Protein AF-0000000075587382 (afdb_homodimer)

Solvent-accessible surface area (backbone atoms only — not comparable to full-atom values): 37541 Å² total; per-residue (Å²): 127,91,68,74,68,43,52,30,50,57,55,72,74,54,60,63,69,64,48,50,55,51,48,51,51,37,65,70,67,63,52,47,42,84,69,29,72,45,30,52,50,32,31,53,52,47,16,60,76,44,63,44,85,39,50,47,66,19,40,29,43,44,56,35,51,39,48,50,38,58,74,68,65,57,50,51,24,31,40,28,51,34,61,48,67,60,56,68,57,25,32,35,50,59,63,71,24,45,77,36,45,36,34,34,32,85,88,59,51,18,55,29,61,89,52,47,69,82,68,61,53,96,52,50,38,33,37,42,46,44,23,35,65,22,40,79,54,68,58,66,61,45,46,52,53,23,63,73,70,73,32,48,34,38,32,47,27,46,44,32,66,74,20,22,51,75,86,35,38,57,57,66,45,61,66,26,18,26,30,29,12,33,38,74,31,77,54,35,27,52,51,10,18,26,34,30,41,86,47,68,69,58,48,52,52,50,56,17,32,36,49,46,9,41,80,49,89,76,39,46,83,38,82,22,42,78,32,62,40,37,27,66,38,21,45,45,31,50,51,31,63,74,47,36,64,62,35,32,50,41,18,46,52,51,51,52,51,51,49,66,69,42,70,81,40,62,30,53,46,68,78,75,86,57,87,62,46,46,68,37,45,50,51,45,56,33,35,40,38,32,85,63,49,72,44,44,36,66,56,50,51,52,54,36,42,76,70,30,33,39,54,41,44,73,39,40,64,42,45,28,66,31,74,81,38,40,81,41,77,46,33,37,61,87,64,24,56,51,41,51,54,48,32,68,16,30,38,22,44,63,32,36,54,80,68,46,73,65,55,52,49,52,55,49,50,63,72,74,103,126,93,68,75,68,43,52,30,50,57,57,73,73,55,61,64,69,63,48,51,52,50,47,51,52,36,64,72,67,62,52,46,40,84,70,29,71,45,29,53,48,31,33,52,51,47,16,60,75,46,62,44,86,39,51,46,67,20,39,30,43,45,55,37,50,38,48,50,39,59,76,68,66,58,50,52,24,32,40,29,52,34,62,48,66,58,57,70,57,24,30,35,51,60,64,72,24,46,78,37,45,38,33,33,31,87,87,59,51,18,58,30,61,90,52,48,71,82,68,59,53,98,50,48,37,33,37,42,45,43,24,35,65,23,39,79,54,65,57,67,60,46,48,52,52,26,63,74,71,71,33,47,34,39,32,45,28,46,43,33,65,74,19,23,51,76,85,37,38,56,57,67,44,61,65,27,17,25,30,29,13,33,38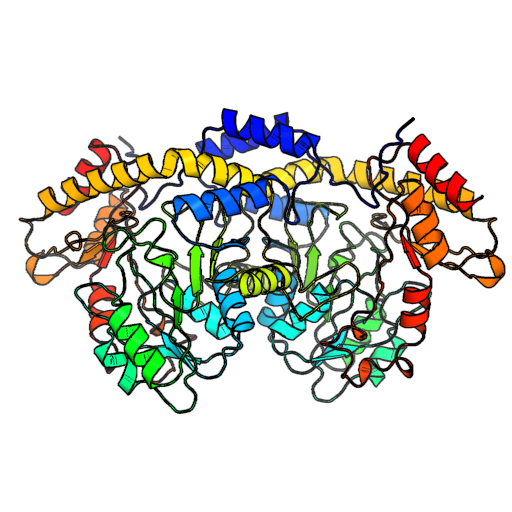,74,31,76,53,35,26,51,51,10,18,27,34,30,40,86,46,68,68,60,48,51,50,50,56,18,31,35,50,46,8,40,79,50,90,74,38,46,83,39,82,20,40,80,31,61,38,38,26,67,39,21,46,45,30,50,51,31,62,75,49,36,64,61,36,34,51,42,18,46,52,51,51,53,52,50,50,68,68,42,69,81,41,62,31,52,46,69,77,75,86,58,87,60,46,45,69,35,45,51,51,43,56,32,36,39,39,31,84,62,49,71,46,44,35,67,56,50,51,50,54,36,41,76,71,31,32,41,54,41,45,72,40,41,63,43,42,29,67,31,76,81,38,39,80,42,78,48,33,36,61,88,63,24,56,50,42,50,54,47,33,66,16,30,38,21,44,61,32,36,55,79,67,46,74,66,55,52,49,52,55,50,52,63,72,74,102

Sequence (738 aa):
MDKKNITVTSPLLPDLEEFTKSLQEIWQRKWITNNGVLHAQLELALAEYLKVPYVSLFTNGTLPLLTALQALRITGEVITTPYSFVATTHALWWNGIKPVFVDVDLSTGNIDPEKIEAAITPRTTAILPVHVYGKPCDTAAIQAIADKYGLKVIYDAAHAFGVEVNGKSILEAGDMSTLSFHATKVYNTIEGGAMIMHDAKTKQRIDYLKNFGFASETEVIGPGINSKMDEVRAAYGLLNLKQVDAAINARQRVAKVYRAALKDIEGLSYWEDMPGVRHNYSYFPIFVDAMKYGMTRDELYFKLKEQGILGRRYFYPLISEFSTYRGLESARPENLPNAHKMADTVICLPMHHALTDDDVERVLNVIKKMDKKNITVTSPLLPDLEEFTKSLQEIWQRKWITNNGVLHAQLELALAEYLKVPYVSLFTNGTLPLLTALQALRITGEVITTPYSFVATTHALWWNGIKPVFVDVDLSTGNIDPEKIEAAITPRTTAILPVHVYGKPCDTAAIQAIADKYGLKVIYDAAHAFGVEVNGKSILEAGDMSTLSFHATKVYNTIEGGAMIMHDAKTKQRIDYLKNFGFASETEVIGPGINSKMDEVRAAYGLLNLKQVDAAINARQRVAKVYRAALKDIEGLSYWEDMPGVRHNYSYFPIFVDAMKYGMTRDELYFKLKEQGILGRRYFYPLISEFSTYRGLESARPENLPNAHKMADTVICLPMHHALTDDDVERVLNVIKK

Foldseek 3Di:
DLDAFFALFFFDFFDVVLLVVLVVVCVVVVQWWDCDDLNVVLQVLLCVLLVADGKDKFQWQLVLLLLVCVLVVPAEEEEEALQADLSLVVSCVVVHYHYFHFAADLQQRKGDLVGRLVRDDPRYAAYEIENPQQNADPLVSNVVSCVVVVHFYEYADQNNRSKDFLNHRSQAGTQKYKYGQDRLHLHHLVGMMMMGHHDDVSNLQSSCQCVQQDPDPPDRPDGHHPTTDTSSSSSRRVSSSVCSVLWLVLLVVLLVVCCVLCVPQWQKDWHDDDPRMDGSNSWTKIFGRCVTNVHFQVVLQVLCVVVSFHKDLRVPPGSCVDPVRVPDPSSDCVSHVSSRRSSRTIIIGRGTSPQDPVNSVSSSVSSRD/DLDAFQALFFFDFFDVVLLVVLVVVCVVVVQWWDCDDLNVVLQVLLCVLLVADGKDKFQWQLVVLLLVCVLVVPAEEEEEALQADLSLVVSCVVVHYHYFHFAADLQQRKGDLVGRLVRDDPRYAAYEIENPQQNADPLVSNVVSCVVVVHFYEYADQNNRNKDFLNHRSQAGTQKYKYGQDRLHLHHLVGMMMMGHHDDVSNLQSSCQCVQQDPDPPDRNDGHHPTTDTSSSSSRRVRSSVCSVLWLVLLVVLLVVVCVLCVPQWQKDWHDDDPRMDGSNSWTKIFGRCVTNVHWQVVLQVLCVVVSFHKDLRVPPGSCVDPVRVPDPSSDCVSHVSSRRSSRTIIIGRGTSPQDPVNSVSSSVSSRD

Structure (mmCIF, N/CA/C/O backbone):
data_AF-0000000075587382-model_v1
#
loop_
_entity.id
_entity.type
_entity.pdbx_description
1 polymer 'DegT/DnrJ/EryC1/StrS aminotransferase'
#
loop_
_atom_site.group_PDB
_atom_site.id
_atom_site.type_symbol
_atom_site.label_atom_id
_atom_site.label_alt_id
_atom_site.label_comp_id
_atom_site.label_asym_id
_atom_site.label_entity_id
_atom_site.label_seq_id
_atom_site.pdbx_PDB_ins_code
_atom_site.Cartn_x
_atom_site.Cartn_y
_atom_site.Cartn_z
_atom_site.occupancy
_atom_site.B_iso_or_equiv
_atom_site.auth_seq_id
_atom_site.auth_comp_id
_atom_site.auth_asym_id
_atom_site.auth_atom_id
_atom_site.pdbx_PDB_model_num
ATOM 1 N N . MET A 1 1 ? 30.562 -30.188 1.499 1 40.06 1 MET A N 1
ATOM 2 C CA . MET A 1 1 ? 30.641 -28.812 1.034 1 40.06 1 MET A CA 1
ATOM 3 C C . MET A 1 1 ? 29.297 -28.109 1.162 1 40.06 1 MET A C 1
ATOM 5 O O . MET A 1 1 ? 28.281 -28.625 0.681 1 40.06 1 MET A O 1
ATOM 9 N N . ASP A 1 2 ? 29.062 -27.328 2.139 1 49.53 2 ASP A N 1
ATOM 10 C CA . ASP A 1 2 ? 27.828 -26.703 2.598 1 49.53 2 ASP A CA 1
ATOM 11 C C . ASP A 1 2 ? 27.094 -26.031 1.443 1 49.53 2 ASP A C 1
ATOM 13 O O . ASP A 1 2 ? 27.562 -25.031 0.906 1 49.53 2 ASP A O 1
ATOM 17 N N . LYS A 1 3 ? 26.391 -26.797 0.59 1 69.38 3 LYS A N 1
ATOM 18 C CA . LYS A 1 3 ? 25.828 -26.406 -0.695 1 69.38 3 LYS A CA 1
ATOM 19 C C . LYS A 1 3 ? 24.797 -25.297 -0.522 1 69.38 3 LYS A C 1
ATOM 21 O O . LYS A 1 3 ? 24 -25.328 0.425 1 69.38 3 LYS A O 1
ATOM 26 N N . LYS A 1 4 ? 25 -24.219 -1.221 1 85.5 4 LYS A N 1
ATOM 27 C CA . LYS A 1 4 ? 24.156 -23.031 -1.276 1 85.5 4 LYS A CA 1
ATOM 28 C C . LYS A 1 4 ? 22.688 -23.406 -1.524 1 85.5 4 LYS A C 1
ATOM 30 O O . LYS A 1 4 ? 22.406 -24.312 -2.307 1 85.5 4 LYS A O 1
ATOM 35 N N . ASN A 1 5 ? 21.812 -22.844 -0.731 1 95.06 5 ASN A N 1
ATOM 36 C CA . ASN A 1 5 ? 20.391 -23.078 -0.919 1 95.06 5 ASN A CA 1
ATOM 37 C C . ASN A 1 5 ? 19.922 -22.625 -2.305 1 95.06 5 ASN A C 1
ATOM 39 O O . ASN A 1 5 ? 20.359 -21.594 -2.803 1 95.06 5 ASN A O 1
ATOM 43 N N . ILE A 1 6 ? 19.234 -23.5 -2.998 1 97.94 6 ILE A N 1
ATOM 44 C CA . ILE A 1 6 ? 18.562 -23.141 -4.242 1 97.94 6 ILE A CA 1
ATOM 45 C C . ILE A 1 6 ? 17.109 -22.75 -3.949 1 97.94 6 ILE A C 1
ATOM 47 O O . ILE A 1 6 ? 16.297 -23.578 -3.535 1 97.94 6 ILE A O 1
ATOM 51 N N . THR A 1 7 ? 16.828 -21.438 -4.121 1 97 7 THR A N 1
ATOM 52 C CA . THR A 1 7 ? 15.492 -20.938 -3.836 1 97 7 THR A CA 1
ATOM 53 C C . THR A 1 7 ? 14.57 -21.141 -5.035 1 97 7 THR A C 1
ATOM 55 O O . THR A 1 7 ? 15.039 -21.266 -6.168 1 97 7 THR A O 1
ATOM 58 N N . VAL A 1 8 ? 13.32 -21.188 -4.781 1 97.25 8 VAL A N 1
ATOM 59 C CA . VAL A 1 8 ? 12.336 -21.422 -5.836 1 97.25 8 VAL A CA 1
ATOM 60 C C . VAL A 1 8 ? 12.383 -20.266 -6.848 1 97.25 8 VAL A C 1
ATOM 62 O O . VAL A 1 8 ? 12.164 -20.484 -8.039 1 97.25 8 VAL A O 1
ATOM 65 N N . THR A 1 9 ? 12.609 -19.016 -6.328 1 96.75 9 THR A N 1
ATOM 66 C CA . THR A 1 9 ? 12.773 -17.828 -7.148 1 96.75 9 THR A CA 1
ATOM 67 C C . THR A 1 9 ? 13.953 -17 -6.656 1 96.75 9 THR A C 1
ATOM 69 O O . THR A 1 9 ? 14.516 -17.266 -5.594 1 96.75 9 THR A O 1
ATOM 72 N N . SER A 1 10 ? 14.398 -16.125 -7.441 1 96.88 10 SER A N 1
ATOM 73 C CA . SER A 1 10 ? 15.383 -15.102 -7.113 1 96.88 10 SER A CA 1
ATOM 74 C C . SER A 1 10 ? 15.023 -13.766 -7.762 1 96.88 10 SER A C 1
ATOM 76 O O . SER A 1 10 ? 14.656 -13.719 -8.938 1 96.88 10 SER A O 1
ATOM 78 N N . PRO A 1 11 ? 15.078 -12.719 -6.973 1 97.69 11 PRO A N 1
ATOM 79 C CA . PRO A 1 11 ? 14.68 -11.438 -7.555 1 97.69 11 PRO A CA 1
ATOM 80 C C . PRO A 1 11 ? 15.641 -10.969 -8.648 1 97.69 11 PRO A C 1
ATOM 82 O O . PRO A 1 11 ? 16.859 -11.133 -8.523 1 97.69 11 PRO A O 1
ATOM 85 N N . LEU A 1 12 ? 15.047 -10.484 -9.68 1 98.06 12 LEU A N 1
ATOM 86 C CA . LEU A 1 12 ? 15.805 -9.805 -10.727 1 98.06 12 LEU A CA 1
ATOM 87 C C . LEU A 1 12 ? 16.25 -8.43 -10.258 1 98.06 12 LEU A C 1
ATOM 89 O O . LEU A 1 12 ? 15.43 -7.527 -10.078 1 98.06 12 LEU A O 1
ATOM 93 N N . LEU A 1 13 ? 17.562 -8.219 -10.055 1 98.38 13 LEU A N 1
ATOM 94 C CA . LEU A 1 13 ? 18.109 -6.949 -9.57 1 98.38 13 LEU A CA 1
ATOM 95 C C . LEU A 1 13 ? 18.781 -6.18 -10.695 1 98.38 13 LEU A C 1
ATOM 97 O O . LEU A 1 13 ? 19.578 -6.742 -11.445 1 98.38 13 LEU A O 1
ATOM 101 N N . PRO A 1 14 ? 18.422 -4.914 -10.82 1 98.25 14 PRO A N 1
ATOM 102 C CA . PRO A 1 14 ? 19.172 -4.133 -11.797 1 98.25 14 PRO A CA 1
ATOM 103 C C . PRO A 1 14 ? 20.625 -3.889 -11.359 1 98.25 14 PRO A C 1
ATOM 105 O O . PRO A 1 14 ? 20.969 -4.102 -10.195 1 98.25 14 PRO A O 1
ATOM 108 N N . ASP A 1 15 ? 21.375 -3.484 -12.398 1 98.06 15 ASP A N 1
ATOM 109 C CA . ASP A 1 15 ? 22.75 -3.078 -12.086 1 98.06 15 ASP A CA 1
ATOM 110 C C . ASP A 1 15 ? 22.766 -1.948 -11.055 1 98.06 15 ASP A C 1
ATOM 112 O O . ASP A 1 15 ? 22.109 -0.917 -11.25 1 98.06 15 ASP A O 1
ATOM 116 N N . LEU A 1 16 ? 23.5 -2.168 -10 1 98.19 16 LEU A N 1
ATOM 117 C CA . LEU A 1 16 ? 23.453 -1.236 -8.875 1 98.19 16 LEU A CA 1
ATOM 118 C C . LEU A 1 16 ? 24.031 0.118 -9.273 1 98.19 16 LEU A C 1
ATOM 120 O O . LEU A 1 16 ? 23.547 1.159 -8.82 1 98.19 16 LEU A O 1
ATOM 124 N N . GLU A 1 17 ? 25.047 0.151 -10.102 1 98.19 17 GLU A N 1
ATOM 125 C CA . GLU A 1 17 ? 25.625 1.414 -10.547 1 98.19 17 GLU A CA 1
ATOM 126 C C . GLU A 1 17 ? 24.641 2.227 -11.367 1 98.19 17 GLU A C 1
ATOM 128 O O . GLU A 1 17 ? 24.5 3.438 -11.172 1 98.19 17 GLU A O 1
ATOM 133 N N . GLU A 1 18 ? 23.969 1.556 -12.289 1 98.5 18 GLU A N 1
ATOM 134 C CA . GLU A 1 18 ? 22.953 2.229 -13.086 1 98.5 18 GLU A CA 1
ATOM 135 C C . GLU A 1 18 ? 21.812 2.74 -12.203 1 98.5 18 GLU A C 1
ATOM 137 O O . GLU A 1 18 ? 21.297 3.844 -12.414 1 98.5 18 GLU A O 1
ATOM 142 N N . PHE A 1 19 ? 21.516 1.925 -11.258 1 98.75 19 PHE A N 1
ATOM 143 C CA . PHE A 1 19 ? 20.469 2.324 -10.328 1 98.75 19 PHE A CA 1
ATOM 144 C C . PHE A 1 19 ? 20.891 3.547 -9.523 1 98.75 19 PHE A C 1
ATOM 146 O O . PHE A 1 19 ? 20.109 4.477 -9.328 1 98.75 19 PHE A O 1
ATOM 153 N N . THR A 1 20 ? 22.078 3.586 -9.078 1 98.44 20 THR A N 1
ATOM 154 C CA . THR A 1 20 ? 22.594 4.703 -8.305 1 98.44 20 THR A CA 1
ATOM 155 C C . THR A 1 20 ? 22.578 5.988 -9.125 1 98.44 20 THR A C 1
ATOM 157 O O . THR A 1 20 ? 22.328 7.07 -8.594 1 98.44 20 THR A O 1
ATOM 160 N N . LYS A 1 21 ? 22.828 5.883 -10.391 1 98.31 21 LYS A N 1
ATOM 161 C CA . LYS A 1 21 ? 22.75 7.051 -11.266 1 98.31 21 LYS A CA 1
ATOM 162 C C . LYS A 1 21 ? 21.328 7.602 -11.297 1 98.31 21 LYS A C 1
ATOM 164 O O . LYS A 1 21 ? 21.125 8.82 -11.281 1 98.31 21 LYS A O 1
ATOM 169 N N . SER A 1 22 ? 20.344 6.707 -11.398 1 98.31 22 SER A N 1
ATOM 170 C CA . SER A 1 22 ? 18.938 7.125 -11.352 1 98.31 22 SER A CA 1
ATOM 171 C C . SER A 1 22 ? 18.609 7.801 -10.023 1 98.31 22 SER A C 1
ATOM 173 O O . SER A 1 22 ? 17.844 8.766 -9.992 1 98.31 22 SER A O 1
ATOM 175 N N . LEU A 1 23 ? 19.172 7.254 -8.93 1 98.62 23 LEU A N 1
ATOM 176 C CA . LEU A 1 23 ? 18.953 7.832 -7.609 1 98.62 23 LEU A CA 1
ATOM 177 C C . LEU A 1 23 ? 19.516 9.242 -7.527 1 98.62 23 LEU A C 1
ATOM 179 O O . LEU A 1 23 ? 18.906 10.125 -6.902 1 98.62 23 LEU A O 1
ATOM 183 N N . GLN A 1 24 ? 20.641 9.469 -8.141 1 98.44 24 GLN A N 1
ATOM 184 C CA . GLN A 1 24 ? 21.234 10.805 -8.156 1 98.44 24 GLN A CA 1
ATOM 185 C C . GLN A 1 24 ? 20.281 11.82 -8.766 1 98.44 24 GLN A C 1
ATOM 187 O O . GLN A 1 24 ? 20.125 12.93 -8.25 1 98.44 24 GLN A O 1
ATOM 192 N N . GLU A 1 25 ? 19.625 11.414 -9.805 1 97.88 25 GLU A N 1
ATOM 193 C CA . GLU A 1 25 ? 18.656 12.289 -10.461 1 97.88 25 GLU A CA 1
ATOM 194 C C . GLU A 1 25 ? 17.453 12.562 -9.555 1 97.88 25 GLU A C 1
ATOM 196 O O . GLU A 1 25 ? 16.969 13.688 -9.492 1 97.88 25 GLU A O 1
ATOM 201 N N . ILE A 1 26 ? 17.016 11.547 -8.945 1 98.31 26 ILE A N 1
ATOM 202 C CA . ILE A 1 26 ? 15.883 11.672 -8.031 1 98.31 26 ILE A CA 1
ATOM 203 C C . ILE A 1 26 ? 16.25 12.617 -6.891 1 98.31 26 ILE A C 1
ATOM 205 O O . ILE A 1 26 ? 15.445 13.484 -6.516 1 98.31 26 ILE A O 1
ATOM 209 N N . TRP A 1 27 ? 17.469 12.461 -6.312 1 97.69 27 TRP A N 1
ATOM 210 C CA . TRP A 1 27 ? 17.938 13.297 -5.211 1 97.69 27 TRP A CA 1
ATOM 211 C C . TRP A 1 27 ? 18.047 14.75 -5.641 1 97.69 27 TRP A C 1
ATOM 213 O O . TRP A 1 27 ? 17.766 15.664 -4.859 1 97.69 27 TRP A O 1
ATOM 223 N N . GLN A 1 28 ? 18.422 14.93 -6.84 1 96.12 28 GLN A N 1
ATOM 224 C CA . GLN A 1 28 ? 18.562 16.281 -7.363 1 96.12 28 GLN A CA 1
ATOM 225 C C . GLN A 1 28 ? 17.188 16.938 -7.57 1 96.12 28 GLN A C 1
ATOM 227 O O . GLN A 1 28 ? 17 18.109 -7.246 1 96.12 28 GLN A O 1
ATOM 232 N N . ARG A 1 29 ? 16.25 16.188 -8.055 1 94 29 ARG A N 1
ATOM 233 C CA . ARG A 1 29 ? 14.906 16.688 -8.352 1 94 29 ARG A CA 1
ATOM 234 C C . ARG A 1 29 ? 14.094 16.859 -7.074 1 94 29 ARG A C 1
ATOM 236 O O . ARG A 1 29 ? 13.164 17.672 -7.027 1 94 29 ARG A O 1
ATOM 243 N N . LYS A 1 30 ? 14.336 16.031 -6.051 1 94.44 30 LYS A N 1
ATOM 244 C CA . LYS A 1 30 ? 13.656 16 -4.758 1 94.44 30 LYS A CA 1
ATOM 245 C C . LYS A 1 30 ? 12.18 15.641 -4.918 1 94.44 30 LYS A C 1
ATOM 247 O O . LYS A 1 30 ? 11.352 16 -4.082 1 94.44 30 LYS A O 1
ATOM 252 N N . TRP A 1 31 ? 11.805 15.227 -6.148 1 95.38 31 TRP A N 1
ATOM 253 C CA . TRP A 1 31 ? 10.5 14.617 -6.391 1 95.38 31 TRP A CA 1
ATOM 254 C C . TRP A 1 31 ? 10.57 13.102 -6.262 1 95.38 31 TRP A C 1
ATOM 256 O O . TRP A 1 31 ? 10.922 12.406 -7.219 1 95.38 31 TRP A O 1
ATOM 266 N N . ILE A 1 32 ? 10.133 12.578 -5.086 1 97.69 32 ILE A N 1
ATOM 267 C CA . ILE A 1 32 ? 10.484 11.195 -4.801 1 97.69 32 ILE A CA 1
ATOM 268 C C . ILE A 1 32 ? 9.219 10.336 -4.766 1 97.69 32 ILE A C 1
ATOM 270 O O . ILE A 1 32 ? 9.297 9.117 -4.625 1 97.69 32 ILE A O 1
ATOM 274 N N . THR A 1 33 ? 8.031 10.93 -4.832 1 97.25 33 THR A N 1
ATOM 275 C CA . THR A 1 33 ? 6.758 10.219 -4.926 1 97.25 33 THR A CA 1
ATOM 276 C C . THR A 1 33 ? 5.68 11.117 -5.527 1 97.25 33 THR A C 1
ATOM 278 O O . THR A 1 33 ? 5.988 12.18 -6.086 1 97.25 33 THR A O 1
ATOM 281 N N . ASN A 1 34 ? 4.418 10.641 -5.613 1 95.19 34 ASN A N 1
ATOM 282 C CA . ASN A 1 34 ? 3.273 11.383 -6.125 1 95.19 34 ASN A CA 1
ATOM 283 C C . ASN A 1 34 ? 3.322 11.516 -7.645 1 95.19 34 ASN A C 1
ATOM 285 O O . ASN A 1 34 ? 3.236 12.625 -8.18 1 95.19 34 ASN A O 1
ATOM 289 N N . ASN A 1 35 ? 3.508 10.422 -8.273 1 95.69 35 ASN A N 1
ATOM 290 C CA . ASN A 1 35 ? 3.395 10.312 -9.719 1 95.69 35 ASN A CA 1
ATOM 291 C C . ASN A 1 35 ? 4.418 11.203 -10.43 1 95.69 35 ASN A C 1
ATOM 293 O O . ASN A 1 35 ? 4.059 12 -11.289 1 95.69 35 ASN A O 1
ATOM 297 N N . GLY A 1 36 ? 5.66 11.031 -10.062 1 96.44 36 GLY A N 1
ATOM 298 C CA . GLY A 1 36 ? 6.742 11.828 -10.625 1 96.44 36 GLY A CA 1
ATOM 299 C C . GLY A 1 36 ? 7.121 11.414 -12.031 1 96.44 36 GLY A C 1
ATOM 300 O O . GLY A 1 36 ? 6.379 10.672 -12.688 1 96.44 36 GLY A O 1
ATOM 301 N N . VAL A 1 37 ? 8.25 11.914 -12.484 1 97.5 37 VAL A N 1
ATOM 302 C CA . VAL A 1 37 ? 8.688 11.781 -13.875 1 97.5 37 VAL A CA 1
ATOM 303 C C . VAL A 1 37 ? 8.992 10.312 -14.18 1 97.5 37 VAL A C 1
ATOM 305 O O . VAL A 1 37 ? 8.617 9.797 -15.227 1 97.5 37 VAL A O 1
ATOM 308 N N . LEU A 1 38 ? 9.695 9.641 -13.273 1 98.56 38 LEU A N 1
ATOM 309 C CA . LEU A 1 38 ? 10.086 8.25 -13.508 1 98.56 38 LEU A CA 1
ATOM 310 C C . LEU A 1 38 ? 8.875 7.328 -13.445 1 98.56 38 LEU A C 1
ATOM 312 O O . LEU A 1 38 ? 8.797 6.355 -14.203 1 98.56 38 LEU A O 1
ATOM 316 N N . HIS A 1 39 ? 7.973 7.652 -12.523 1 98.62 39 HIS A N 1
ATOM 317 C CA . HIS A 1 39 ? 6.699 6.941 -12.469 1 98.62 39 HIS A CA 1
ATOM 318 C C . HIS A 1 39 ? 5.98 7 -13.812 1 98.62 39 HIS A C 1
ATOM 320 O O . HIS A 1 39 ? 5.562 5.965 -14.344 1 98.62 39 HIS A O 1
ATOM 326 N N . ALA A 1 40 ? 5.832 8.172 -14.359 1 98.44 40 ALA A N 1
ATOM 327 C CA . ALA A 1 40 ? 5.16 8.367 -15.641 1 98.44 40 ALA A CA 1
ATOM 328 C C . ALA A 1 40 ? 5.898 7.645 -16.766 1 98.44 40 ALA A C 1
ATOM 330 O O . ALA A 1 40 ? 5.273 7.023 -17.625 1 98.44 40 ALA A O 1
ATOM 331 N N . GLN A 1 41 ? 7.191 7.734 -16.75 1 98.81 41 GLN A N 1
ATOM 332 C CA . GLN A 1 41 ? 8.008 7.051 -17.75 1 98.81 41 GLN A CA 1
ATOM 333 C C . GLN A 1 41 ? 7.812 5.539 -17.672 1 98.81 41 GLN A C 1
ATOM 335 O O . GLN A 1 41 ? 7.738 4.867 -18.703 1 98.81 41 GLN A O 1
ATOM 340 N N . LEU A 1 42 ? 7.754 5.031 -16.453 1 98.88 42 LEU A N 1
ATOM 341 C CA . LEU A 1 42 ? 7.586 3.592 -16.297 1 98.88 42 LEU A CA 1
ATOM 342 C C . LEU A 1 42 ? 6.223 3.143 -16.828 1 98.88 42 LEU A C 1
ATOM 344 O O . LEU A 1 42 ? 6.109 2.084 -17.438 1 98.88 42 LEU A O 1
ATOM 348 N N . GLU A 1 43 ? 5.145 3.896 -16.531 1 98.88 43 GLU A N 1
ATOM 349 C CA . GLU A 1 43 ? 3.828 3.553 -17.062 1 98.88 43 GLU A CA 1
ATOM 350 C C . GLU A 1 43 ? 3.863 3.455 -18.594 1 98.88 43 GLU A C 1
ATOM 352 O O . GLU A 1 43 ? 3.334 2.504 -19.172 1 98.88 43 GLU A O 1
ATOM 357 N N . LEU A 1 44 ? 4.484 4.406 -19.203 1 98.75 44 LEU A N 1
ATOM 358 C CA . LEU A 1 44 ? 4.566 4.43 -20.672 1 98.75 44 LEU A CA 1
ATOM 359 C C . LEU A 1 44 ? 5.387 3.252 -21.188 1 98.75 44 LEU A C 1
ATOM 361 O O . LEU A 1 44 ? 4.992 2.588 -22.141 1 98.75 44 LEU A O 1
ATOM 365 N N . ALA A 1 45 ? 6.523 3.023 -20.562 1 98.94 45 ALA A N 1
ATOM 366 C CA . ALA A 1 45 ? 7.41 1.939 -20.984 1 98.94 45 ALA A CA 1
ATOM 367 C C . ALA A 1 45 ? 6.73 0.583 -20.828 1 98.94 45 ALA A C 1
ATOM 369 O O . ALA A 1 45 ? 6.863 -0.29 -21.688 1 98.94 45 ALA A O 1
ATOM 370 N N . LEU A 1 46 ? 6.02 0.409 -19.75 1 98.94 46 LEU A N 1
ATOM 371 C CA . LEU A 1 46 ? 5.312 -0.844 -19.516 1 98.94 46 LEU A CA 1
ATOM 372 C C . LEU A 1 46 ? 4.188 -1.032 -20.516 1 98.94 46 LEU A C 1
ATOM 374 O O . LEU A 1 46 ? 3.963 -2.145 -21.016 1 98.94 46 LEU A O 1
ATOM 378 N N . ALA A 1 47 ? 3.438 0.038 -20.734 1 98.88 47 ALA A N 1
ATOM 379 C CA . ALA A 1 47 ? 2.369 -0.057 -21.719 1 98.88 47 ALA A CA 1
ATOM 380 C C . ALA A 1 47 ? 2.912 -0.518 -23.078 1 98.88 47 ALA A C 1
ATOM 382 O O . ALA A 1 47 ? 2.324 -1.384 -23.734 1 98.88 47 ALA A O 1
ATOM 383 N N . GLU A 1 48 ? 3.992 0.068 -23.5 1 98.81 48 GLU A N 1
ATOM 384 C CA . GLU A 1 48 ? 4.629 -0.299 -24.75 1 98.81 48 GLU A CA 1
ATOM 385 C C . GLU A 1 48 ? 5.113 -1.745 -24.734 1 98.81 48 GLU A C 1
ATOM 387 O O . GLU A 1 48 ? 4.805 -2.525 -25.625 1 98.81 48 GLU A O 1
ATOM 392 N N . TYR A 1 49 ? 5.852 -2.127 -23.734 1 98.81 49 TYR A N 1
ATOM 393 C CA . TYR A 1 49 ? 6.441 -3.457 -23.625 1 98.81 49 TYR A CA 1
ATOM 394 C C . TYR A 1 49 ? 5.363 -4.531 -23.594 1 98.81 49 TYR A C 1
ATOM 396 O O . TYR A 1 49 ? 5.516 -5.586 -24.219 1 98.81 49 TYR A O 1
ATOM 404 N N . LEU A 1 50 ? 4.281 -4.258 -22.844 1 98.88 50 LEU A N 1
ATOM 405 C CA . LEU A 1 50 ? 3.229 -5.242 -22.625 1 98.88 50 LEU A CA 1
ATOM 406 C C . LEU A 1 50 ? 2.201 -5.199 -23.75 1 98.88 50 LEU A C 1
ATOM 408 O O . LEU A 1 50 ? 1.284 -6.023 -23.797 1 98.88 50 LEU A O 1
ATOM 412 N N . LYS A 1 51 ? 2.326 -4.258 -24.625 1 98.56 51 LYS A N 1
ATOM 413 C CA . LYS A 1 51 ? 1.424 -4.074 -25.75 1 98.56 51 LYS A CA 1
ATOM 414 C C . LYS A 1 51 ? -0.015 -3.881 -25.281 1 98.56 51 LYS A C 1
ATOM 416 O O . LYS A 1 51 ? -0.927 -4.555 -25.766 1 98.56 51 LYS A O 1
ATOM 421 N N . VAL A 1 52 ? -0.192 -3.014 -24.328 1 98.75 52 VAL A N 1
ATOM 422 C CA . VAL A 1 52 ? -1.505 -2.66 -23.812 1 98.75 52 VAL A CA 1
ATOM 423 C C . VAL A 1 52 ? -1.698 -1.146 -23.875 1 98.75 52 VAL A C 1
ATOM 425 O O . VAL A 1 52 ? -0.725 -0.39 -23.906 1 98.75 52 VAL A O 1
ATOM 428 N N . PRO A 1 53 ? -2.895 -0.708 -23.922 1 98.25 53 PRO A N 1
ATOM 429 C CA . PRO A 1 53 ? -3.121 0.72 -24.156 1 98.25 53 PRO A CA 1
ATOM 430 C C . PRO A 1 53 ? -2.803 1.579 -22.938 1 98.25 53 PRO A C 1
ATOM 432 O O . PRO A 1 53 ? -2.199 2.646 -23.062 1 98.25 53 PRO A O 1
ATOM 435 N N . TYR A 1 54 ? -3.242 1.148 -21.719 1 98.62 54 TYR A N 1
ATOM 436 C CA . TYR A 1 54 ? -3.078 1.98 -20.531 1 98.62 54 TYR A CA 1
ATOM 437 C C . TYR A 1 54 ? -2.625 1.146 -19.328 1 98.62 54 TYR A C 1
ATOM 439 O O . TYR A 1 54 ? -3.084 0.018 -19.141 1 98.62 54 TYR A O 1
ATOM 447 N N . VAL A 1 55 ? -1.715 1.7 -18.609 1 98.88 55 VAL A N 1
ATOM 448 C CA . VAL A 1 55 ? -1.186 1.084 -17.391 1 98.88 55 VAL A CA 1
ATOM 449 C C . VAL A 1 55 ? -1.24 2.082 -16.234 1 98.88 55 VAL A C 1
ATOM 451 O O . VAL A 1 55 ? -0.887 3.252 -16.406 1 98.88 55 VAL A O 1
ATOM 454 N N . SER A 1 56 ? -1.752 1.734 -15.109 1 98.88 56 SER A N 1
ATOM 455 C CA . SER A 1 56 ? -1.599 2.455 -13.844 1 98.88 56 SER A CA 1
ATOM 456 C C . SER A 1 56 ? -0.731 1.674 -12.867 1 98.88 56 SER A C 1
ATOM 458 O O . SER A 1 56 ? -0.928 0.472 -12.672 1 98.88 56 SER A O 1
ATOM 460 N N . LEU A 1 57 ? 0.222 2.354 -12.266 1 98.94 57 LEU A N 1
ATOM 461 C CA . LEU A 1 57 ? 1.153 1.713 -11.344 1 98.94 57 LEU A CA 1
ATOM 462 C C . LEU A 1 57 ? 0.628 1.771 -9.914 1 98.94 57 LEU A C 1
ATOM 464 O O . LEU A 1 57 ? -0.012 2.748 -9.523 1 98.94 57 LEU A O 1
ATOM 468 N N . PHE A 1 58 ? 0.93 0.769 -9.156 1 98.81 58 PHE A N 1
ATOM 469 C CA . PHE A 1 58 ? 0.511 0.633 -7.77 1 98.81 58 PHE A CA 1
ATOM 470 C C . PHE A 1 58 ? 1.683 0.216 -6.891 1 98.81 58 PHE A C 1
ATOM 472 O O . PHE A 1 58 ? 2.701 -0.266 -7.391 1 98.81 58 PHE A O 1
ATOM 479 N N . THR A 1 59 ? 1.521 0.34 -5.594 1 98.69 59 THR A N 1
ATOM 480 C CA . THR A 1 59 ? 2.596 0.118 -4.633 1 98.69 59 THR A CA 1
ATOM 481 C C . THR A 1 59 ? 2.793 -1.374 -4.375 1 98.69 59 THR A C 1
ATOM 483 O O . THR A 1 59 ? 3.826 -1.786 -3.846 1 98.69 59 THR A O 1
ATOM 486 N N . ASN A 1 60 ? 1.867 -2.203 -4.625 1 98.75 60 ASN A N 1
ATOM 487 C CA . ASN A 1 60 ? 1.957 -3.658 -4.578 1 98.75 60 ASN A CA 1
ATOM 488 C C . ASN A 1 60 ? 0.915 -4.316 -5.477 1 98.75 60 ASN A C 1
ATOM 490 O O . ASN A 1 60 ? 0.199 -3.629 -6.207 1 98.75 60 ASN A O 1
ATOM 494 N N . GLY A 1 61 ? 0.865 -5.656 -5.457 1 98.62 61 GLY A N 1
ATOM 495 C CA . GLY A 1 61 ? 0.002 -6.371 -6.387 1 98.62 61 GLY A CA 1
ATOM 496 C C . GLY A 1 61 ? -1.406 -6.566 -5.859 1 98.62 61 GLY A C 1
ATOM 497 O O . GLY A 1 61 ? -2.312 -6.93 -6.613 1 98.62 61 GLY A O 1
ATOM 498 N N . THR A 1 62 ? -1.69 -6.344 -4.59 1 98.75 62 THR A N 1
ATOM 499 C CA . THR A 1 62 ? -2.992 -6.559 -3.967 1 98.75 62 THR A CA 1
ATOM 500 C C . THR A 1 62 ? -3.9 -5.352 -4.184 1 98.75 62 THR A C 1
ATOM 502 O O . THR A 1 62 ? -5.094 -5.508 -4.445 1 98.75 62 THR A O 1
ATOM 505 N N . LEU A 1 63 ? -3.34 -4.184 -4.184 1 98.69 63 LEU A N 1
ATOM 506 C CA . LEU A 1 63 ? -4.125 -2.955 -4.18 1 98.69 63 LEU A CA 1
ATOM 507 C C . LEU A 1 63 ? -4.766 -2.715 -5.543 1 98.69 63 LEU A C 1
ATOM 509 O O . LEU A 1 63 ? -5.871 -2.172 -5.625 1 98.69 63 LEU A O 1
ATOM 513 N N . PRO A 1 64 ? -4.098 -3.115 -6.633 1 98.75 64 PRO A N 1
ATOM 514 C CA . PRO A 1 64 ? -4.836 -2.996 -7.891 1 98.75 64 PRO A CA 1
ATOM 515 C C . PRO A 1 64 ? -6.09 -3.871 -7.922 1 98.75 64 PRO A C 1
ATOM 517 O O . PRO A 1 64 ? -7.094 -3.498 -8.539 1 98.75 64 PRO A O 1
ATOM 520 N N . LEU A 1 65 ? -6.082 -5.055 -7.32 1 98.75 65 LEU A N 1
ATOM 521 C CA . LEU A 1 65 ? -7.285 -5.871 -7.227 1 98.75 65 LEU A CA 1
ATOM 522 C C . LEU A 1 65 ? -8.383 -5.145 -6.453 1 98.75 65 LEU A C 1
ATOM 524 O O . LEU A 1 65 ? -9.516 -5.047 -6.922 1 98.75 65 LEU A O 1
ATOM 528 N N . LEU A 1 66 ? -8 -4.594 -5.301 1 98.06 66 LEU A N 1
ATOM 529 C CA . LEU A 1 66 ? -8.953 -3.869 -4.461 1 98.06 66 LEU A CA 1
ATOM 530 C C . LEU A 1 66 ? -9.547 -2.684 -5.215 1 98.06 66 LEU A C 1
ATOM 532 O O . LEU A 1 66 ? -10.758 -2.473 -5.191 1 98.06 66 LEU A O 1
ATOM 536 N N . THR A 1 67 ? -8.695 -1.961 -5.859 1 98.12 67 THR A N 1
ATOM 537 C CA . THR A 1 67 ? -9.102 -0.732 -6.531 1 98.12 67 THR A CA 1
ATOM 538 C C . THR A 1 67 ? -9.977 -1.042 -7.742 1 98.12 67 THR A C 1
ATOM 540 O O . THR A 1 67 ? -10.93 -0.313 -8.023 1 98.12 67 THR A O 1
ATOM 543 N N . ALA A 1 68 ? -9.625 -2.113 -8.469 1 98.56 68 ALA A N 1
ATOM 544 C CA . ALA A 1 68 ? -10.422 -2.51 -9.625 1 98.56 68 ALA A CA 1
ATOM 545 C C . ALA A 1 68 ? -11.859 -2.812 -9.211 1 98.56 68 ALA A C 1
ATOM 547 O O . ALA A 1 68 ? -12.805 -2.43 -9.906 1 98.56 68 ALA A O 1
ATOM 548 N N . LEU A 1 69 ? -12.023 -3.496 -8.094 1 98.19 69 LEU A N 1
ATOM 549 C CA . LEU A 1 69 ? -13.352 -3.85 -7.602 1 98.19 69 LEU A CA 1
ATOM 550 C C . LEU A 1 69 ? -14.164 -2.6 -7.277 1 98.19 69 LEU A C 1
ATOM 552 O O . LEU A 1 69 ? -15.359 -2.531 -7.582 1 98.19 69 LEU A O 1
ATOM 556 N N . GLN A 1 70 ? -13.508 -1.604 -6.703 1 95.44 70 GLN A N 1
ATOM 557 C CA . GLN A 1 70 ? -14.172 -0.342 -6.406 1 95.44 70 GLN A CA 1
ATOM 558 C C . GLN A 1 70 ? -14.508 0.42 -7.688 1 95.44 70 GLN A C 1
ATOM 560 O O . GLN A 1 70 ? -15.609 0.947 -7.832 1 95.44 70 GLN A O 1
ATOM 565 N N . ALA A 1 71 ? -13.562 0.476 -8.555 1 96.25 71 ALA A N 1
ATOM 566 C CA . ALA A 1 71 ? -13.719 1.248 -9.789 1 96.25 71 ALA A CA 1
ATOM 567 C C . ALA A 1 71 ? -14.875 0.724 -10.625 1 96.25 71 ALA A C 1
ATOM 569 O O . ALA A 1 71 ? -15.578 1.499 -11.281 1 96.25 71 ALA A O 1
ATOM 570 N N . LEU A 1 72 ? -15.07 -0.575 -10.586 1 97.88 72 LEU A N 1
ATOM 571 C CA . LEU A 1 72 ? -16.125 -1.191 -11.398 1 97.88 72 LEU A CA 1
ATOM 572 C C . LEU A 1 72 ? -17.391 -1.38 -10.594 1 97.88 72 LEU A C 1
ATOM 574 O O . LEU A 1 72 ? -18.359 -1.98 -11.07 1 97.88 72 LEU A O 1
ATOM 578 N N . ARG A 1 73 ? -17.422 -0.936 -9.336 1 96 73 ARG A N 1
ATOM 579 C CA . ARG A 1 73 ? -18.578 -0.993 -8.438 1 96 73 ARG A CA 1
ATOM 580 C C . ARG A 1 73 ? -19.062 -2.426 -8.273 1 96 73 ARG A C 1
ATOM 582 O O . ARG A 1 73 ? -20.266 -2.688 -8.367 1 96 73 ARG A O 1
ATOM 589 N N . ILE A 1 74 ? -18.109 -3.332 -8.148 1 98.25 74 ILE A N 1
ATOM 590 C CA . ILE A 1 74 ? -18.422 -4.742 -7.953 1 98.25 74 ILE A CA 1
ATOM 591 C C . ILE A 1 74 ? -18.969 -4.961 -6.543 1 98.25 74 ILE A C 1
ATOM 593 O O . ILE A 1 74 ? -18.422 -4.422 -5.57 1 98.25 74 ILE A O 1
ATOM 597 N N . THR A 1 75 ? -20 -5.691 -6.352 1 97.38 75 THR A N 1
ATOM 598 C CA . THR A 1 75 ? -20.625 -6.031 -5.082 1 97.38 75 THR A CA 1
ATOM 599 C C . THR A 1 75 ? -21.125 -7.473 -5.098 1 97.38 75 THR A C 1
ATOM 601 O O . THR A 1 75 ? -20.906 -8.203 -6.062 1 97.38 75 THR A O 1
ATOM 604 N N . GLY A 1 76 ? -21.781 -7.941 -4.02 1 98 76 GLY A N 1
ATOM 605 C CA . GLY A 1 76 ? -22.438 -9.242 -3.98 1 98 76 GLY A CA 1
ATOM 606 C C . GLY A 1 76 ? -21.453 -10.398 -4 1 98 76 GLY A C 1
ATOM 607 O O . GLY A 1 76 ? -20.609 -10.523 -3.104 1 98 76 GLY A O 1
ATOM 608 N N . GLU A 1 77 ? -21.562 -11.211 -5.125 1 98.81 77 GLU A N 1
ATOM 609 C CA . GLU A 1 77 ? -20.766 -12.422 -5.27 1 98.81 77 GLU A CA 1
ATOM 610 C C . GLU A 1 77 ? -19.844 -12.336 -6.484 1 98.81 77 GLU A C 1
ATOM 612 O O . GLU A 1 77 ? -20.234 -11.812 -7.527 1 98.81 77 GLU A O 1
ATOM 617 N N . VAL A 1 78 ? -18.719 -12.797 -6.281 1 98.94 78 VAL A N 1
ATOM 618 C CA . VAL A 1 78 ? -17.766 -12.883 -7.387 1 98.94 78 VAL A CA 1
ATOM 619 C C . VAL A 1 78 ? -17.25 -14.312 -7.52 1 98.94 78 VAL A C 1
ATOM 621 O O . VAL A 1 78 ? -16.797 -14.914 -6.543 1 98.94 78 VAL A O 1
ATOM 624 N N . ILE A 1 79 ? -17.344 -14.844 -8.68 1 98.94 79 ILE A N 1
ATOM 625 C CA . ILE A 1 79 ? -16.859 -16.188 -8.977 1 98.94 79 ILE A CA 1
ATOM 626 C C . ILE A 1 79 ? -15.352 -16.156 -9.188 1 98.94 79 ILE A C 1
ATOM 628 O O . ILE A 1 79 ? -14.844 -15.312 -9.938 1 98.94 79 ILE A O 1
ATOM 632 N N . THR A 1 80 ? -14.656 -17 -8.523 1 98.94 80 THR A N 1
ATOM 633 C CA . THR A 1 80 ? -13.203 -17.062 -8.648 1 98.94 80 THR A CA 1
ATOM 634 C C . THR A 1 80 ? -12.703 -18.484 -8.414 1 98.94 80 THR A C 1
ATOM 636 O O . THR A 1 80 ? -13.484 -19.438 -8.438 1 98.94 80 THR A O 1
ATOM 639 N N . THR A 1 81 ? -11.414 -18.688 -8.352 1 98.94 81 THR A N 1
ATOM 640 C CA . THR A 1 81 ? -10.781 -20 -8.211 1 98.94 81 THR A CA 1
ATOM 641 C C . THR A 1 81 ? -10.203 -20.172 -6.805 1 98.94 81 THR A C 1
ATOM 643 O O . THR A 1 81 ? -9.734 -19.203 -6.199 1 98.94 81 THR A O 1
ATOM 646 N N . PRO A 1 82 ? -10.289 -21.391 -6.227 1 98.81 82 PRO A N 1
ATOM 647 C CA . PRO A 1 82 ? -9.609 -21.656 -4.957 1 98.81 82 PRO A CA 1
ATOM 648 C C . PRO A 1 82 ? -8.109 -21.875 -5.125 1 98.81 82 PRO A C 1
ATOM 650 O O . PRO A 1 82 ? -7.371 -21.906 -4.137 1 98.81 82 PRO A O 1
ATOM 653 N N . TYR A 1 83 ? -7.637 -22.078 -6.359 1 98.81 83 TYR A N 1
ATOM 654 C CA . TYR A 1 83 ? -6.258 -22.453 -6.668 1 98.81 83 TYR A CA 1
ATOM 655 C C . TYR A 1 83 ? -5.445 -21.219 -7.078 1 98.81 83 TYR A C 1
ATOM 657 O O . TYR A 1 83 ? -5.145 -21.047 -8.258 1 98.81 83 TYR A O 1
ATOM 665 N N . SER A 1 84 ? -5.113 -20.453 -6.098 1 98.38 84 SER A N 1
ATOM 666 C CA . SER A 1 84 ? -4.375 -19.203 -6.277 1 98.38 84 SER A CA 1
ATOM 667 C C . SER A 1 84 ? -3.736 -18.734 -4.973 1 98.38 84 SER A C 1
ATOM 669 O O . SER A 1 84 ? -3.801 -19.438 -3.963 1 98.38 84 SER A O 1
ATOM 671 N N . PHE A 1 85 ? -2.988 -17.688 -5.039 1 97.88 85 PHE A N 1
ATOM 672 C CA . PHE A 1 85 ? -2.508 -17 -3.85 1 97.88 85 PHE A CA 1
ATOM 673 C C . PHE A 1 85 ? -3.65 -16.281 -3.146 1 97.88 85 PHE A C 1
ATOM 675 O O . PHE A 1 85 ? -4.566 -15.773 -3.799 1 97.88 85 PHE A O 1
ATOM 682 N N . VAL A 1 86 ? -3.652 -16.078 -1.899 1 97.94 86 VAL A N 1
ATOM 683 C CA . VAL A 1 86 ? -4.758 -15.625 -1.057 1 97.94 86 VAL A CA 1
ATOM 684 C C . VAL A 1 86 ? -5.129 -14.188 -1.409 1 97.94 86 VAL A C 1
ATOM 686 O O . VAL A 1 86 ? -6.266 -13.766 -1.194 1 97.94 86 VAL A O 1
ATOM 689 N N . ALA A 1 87 ? -4.199 -13.406 -1.919 1 98.31 87 ALA A N 1
ATOM 690 C CA . ALA A 1 87 ? -4.469 -12.016 -2.254 1 98.31 87 ALA A CA 1
ATOM 691 C C . ALA A 1 87 ? -5.695 -11.891 -3.156 1 98.31 87 ALA A C 1
ATOM 693 O O . ALA A 1 87 ? -6.449 -10.922 -3.061 1 98.31 87 ALA A O 1
ATOM 694 N N . THR A 1 88 ? -5.879 -12.859 -4.062 1 98.44 88 THR A N 1
ATOM 695 C CA . THR A 1 88 ? -7.008 -12.867 -4.984 1 98.44 88 THR A CA 1
ATOM 696 C C . THR A 1 88 ? -8.328 -12.773 -4.223 1 98.44 88 THR A C 1
ATOM 698 O O . THR A 1 88 ? -9.148 -11.898 -4.5 1 98.44 88 THR A O 1
ATOM 701 N N . THR A 1 89 ? -8.477 -13.617 -3.234 1 98.5 89 THR A N 1
ATOM 702 C CA . THR A 1 89 ? -9.742 -13.703 -2.512 1 98.5 89 THR A CA 1
ATOM 703 C C . THR A 1 89 ? -9.797 -12.664 -1.391 1 98.5 89 THR A C 1
ATOM 705 O O . THR A 1 89 ? -10.859 -12.125 -1.087 1 98.5 89 THR A O 1
ATOM 708 N N . HIS A 1 90 ? -8.641 -12.344 -0.757 1 98.31 90 HIS A N 1
ATOM 709 C CA . HIS A 1 90 ? -8.609 -11.305 0.265 1 98.31 90 HIS A CA 1
ATOM 710 C C . HIS A 1 90 ? -9.117 -9.977 -0.284 1 98.31 90 HIS A C 1
ATOM 712 O O . HIS A 1 90 ? -9.758 -9.211 0.433 1 98.31 90 HIS A O 1
ATOM 718 N N . ALA A 1 91 ? -8.812 -9.688 -1.546 1 98.38 91 ALA A N 1
ATOM 719 C CA . ALA A 1 91 ? -9.281 -8.453 -2.162 1 98.38 91 ALA A CA 1
ATOM 720 C C . ALA A 1 91 ? -10.805 -8.383 -2.178 1 98.38 91 ALA A C 1
ATOM 722 O O . ALA A 1 91 ? -11.383 -7.309 -2.004 1 98.38 91 ALA A O 1
ATOM 723 N N . LEU A 1 92 ? -11.438 -9.516 -2.424 1 98.5 92 LEU A N 1
ATOM 724 C CA . LEU A 1 92 ? -12.898 -9.586 -2.369 1 98.5 92 LEU A CA 1
ATOM 725 C C . LEU A 1 92 ? -13.398 -9.352 -0.948 1 98.5 92 LEU A C 1
ATOM 727 O O . LEU A 1 92 ? -14.305 -8.539 -0.73 1 98.5 92 LEU A O 1
ATOM 731 N N . TRP A 1 93 ? -12.742 -10.023 -0.03 1 96.06 93 TRP A N 1
ATOM 732 C CA . TRP A 1 93 ? -13.117 -9.906 1.374 1 96.06 93 TRP A CA 1
ATOM 733 C C . TRP A 1 93 ? -13.047 -8.453 1.832 1 96.06 93 TRP A C 1
ATOM 735 O O . TRP A 1 93 ? -13.984 -7.941 2.453 1 96.06 93 TRP A O 1
ATOM 745 N N . TRP A 1 94 ? -12.039 -7.754 1.491 1 96 94 TRP A N 1
ATOM 746 C CA . TRP A 1 94 ? -11.789 -6.383 1.933 1 96 94 TRP A CA 1
ATOM 747 C C . TRP A 1 94 ? -12.797 -5.422 1.313 1 96 94 TRP A C 1
ATOM 749 O O . TRP A 1 94 ? -12.945 -4.285 1.771 1 96 94 TRP A O 1
ATOM 759 N N . ASN A 1 95 ? -13.43 -5.859 0.271 1 96.12 95 ASN A N 1
ATOM 760 C CA . ASN A 1 95 ? -14.461 -5.043 -0.37 1 96.12 95 ASN A CA 1
ATOM 761 C C . ASN A 1 95 ? -15.859 -5.492 0.026 1 96.12 95 ASN A C 1
ATOM 763 O O . ASN A 1 95 ? -16.844 -5.039 -0.554 1 96.12 95 ASN A O 1
ATOM 767 N N . GLY A 1 96 ? -15.969 -6.441 0.98 1 94.94 96 GLY A N 1
ATOM 768 C CA . GLY A 1 96 ? -17.266 -6.918 1.429 1 94.94 96 GLY A CA 1
ATOM 769 C C . GLY A 1 96 ? -17.969 -7.797 0.407 1 94.94 96 GLY A C 1
ATOM 770 O O . GLY A 1 96 ? -19.188 -7.848 0.362 1 94.94 96 GLY A O 1
ATOM 771 N N . ILE A 1 97 ? -17.219 -8.414 -0.478 1 98.06 97 ILE A N 1
ATOM 772 C CA . ILE A 1 97 ? -17.75 -9.242 -1.561 1 98.06 97 ILE A CA 1
ATOM 773 C C . ILE A 1 97 ? -17.578 -10.719 -1.207 1 98.06 97 ILE A C 1
ATOM 775 O O . ILE A 1 97 ? -16.547 -11.125 -0.681 1 98.06 97 ILE A O 1
ATOM 779 N N . LYS A 1 98 ? -18.578 -11.555 -1.431 1 98.44 98 LYS A N 1
ATOM 780 C CA . LYS A 1 98 ? -18.516 -12.992 -1.162 1 98.44 98 LYS A CA 1
ATOM 781 C C . LYS A 1 98 ? -17.875 -13.742 -2.326 1 98.44 98 LYS A C 1
ATOM 783 O O . LYS A 1 98 ? -18.391 -13.727 -3.443 1 98.44 98 LYS A O 1
ATOM 788 N N . PRO A 1 99 ? -16.766 -14.383 -2.119 1 98.81 99 PRO A N 1
ATOM 789 C CA . PRO A 1 99 ? -16.219 -15.219 -3.184 1 98.81 99 PRO A CA 1
ATOM 790 C C . PRO A 1 99 ? -17.016 -16.5 -3.396 1 98.81 99 PRO A C 1
ATOM 792 O O . PRO A 1 99 ? -17.516 -17.094 -2.434 1 98.81 99 PRO A O 1
ATOM 795 N N . VAL A 1 100 ? -17.156 -16.891 -4.582 1 98.94 100 VAL A N 1
ATOM 796 C CA . VAL A 1 100 ? -17.734 -18.172 -4.98 1 98.94 100 VAL A CA 1
ATOM 797 C C . VAL A 1 100 ? -16.703 -18.984 -5.762 1 98.94 100 VAL A C 1
ATOM 799 O O . VAL A 1 100 ? -16.359 -18.641 -6.898 1 98.94 100 VAL A O 1
ATOM 802 N N . PHE A 1 101 ? -16.266 -20.094 -5.16 1 98.94 101 PHE A N 1
ATOM 803 C CA . PHE A 1 101 ? -15.188 -20.875 -5.77 1 98.94 101 PHE A CA 1
ATOM 804 C C . PHE A 1 101 ? -15.742 -21.812 -6.828 1 98.94 101 PHE A C 1
ATOM 806 O O . PHE A 1 101 ? -16.766 -22.453 -6.613 1 98.94 101 PHE A O 1
ATOM 813 N N . VAL A 1 102 ? -15.094 -21.859 -7.902 1 98.94 102 VAL A N 1
ATOM 814 C CA . VAL A 1 102 ? -15.359 -22.797 -8.977 1 98.94 102 VAL A CA 1
ATOM 815 C C . VAL A 1 102 ? -14.109 -23.641 -9.242 1 98.94 102 VAL A C 1
ATOM 817 O O . VAL A 1 102 ? -12.984 -23.141 -9.188 1 98.94 102 VAL A O 1
ATOM 820 N N . ASP A 1 103 ? -14.273 -24.906 -9.57 1 98.88 103 ASP A N 1
ATOM 821 C CA . ASP A 1 103 ? -13.18 -25.859 -9.734 1 98.88 103 ASP A CA 1
ATOM 822 C C . ASP A 1 103 ? -12.336 -25.516 -10.969 1 98.88 103 ASP A C 1
ATOM 824 O O . ASP A 1 103 ? -12.672 -24.609 -11.719 1 98.88 103 ASP A O 1
ATOM 828 N N . VAL A 1 104 ? -11.266 -26.25 -11.133 1 98.88 104 VAL A N 1
ATOM 829 C CA . VAL A 1 104 ? -10.258 -25.891 -12.117 1 98.88 104 VAL A CA 1
ATOM 830 C C . VAL A 1 104 ? -10.156 -26.984 -13.188 1 98.88 104 VAL A C 1
ATOM 832 O O . VAL A 1 104 ? -10.688 -28.078 -13.016 1 98.88 104 VAL A O 1
ATOM 835 N N . ASP A 1 105 ? -9.586 -26.562 -14.289 1 98.5 105 ASP A N 1
ATOM 836 C CA . ASP A 1 105 ? -9.188 -27.5 -15.344 1 98.5 105 ASP A CA 1
ATOM 837 C C . ASP A 1 105 ? -7.816 -28.094 -15.039 1 98.5 105 ASP A C 1
ATOM 839 O O . ASP A 1 105 ? -6.828 -27.375 -14.898 1 98.5 105 ASP A O 1
ATOM 843 N N . LEU A 1 106 ? -7.668 -29.422 -15.008 1 97.75 106 LEU A N 1
ATOM 844 C CA . LEU A 1 106 ? -6.441 -30.109 -14.625 1 97.75 106 LEU A CA 1
ATOM 845 C C . LEU A 1 106 ? -5.324 -29.828 -15.625 1 97.75 106 LEU A C 1
ATOM 847 O O . LEU A 1 106 ? -4.145 -29.953 -15.289 1 97.75 106 LEU A O 1
ATOM 851 N N . SER A 1 107 ? -5.695 -29.453 -16.781 1 96.56 107 SER A N 1
ATOM 852 C CA . SER A 1 107 ? -4.684 -29.281 -17.812 1 96.56 107 SER A CA 1
ATOM 853 C C . SER A 1 107 ? -4.004 -27.922 -17.703 1 96.56 107 SER A C 1
ATOM 855 O O . SER A 1 107 ? -2.928 -27.719 -18.281 1 96.56 107 SER A O 1
ATOM 857 N N . THR A 1 108 ? -4.641 -27 -16.953 1 96.44 108 THR A N 1
ATOM 858 C CA . THR A 1 108 ? -4.059 -25.656 -16.922 1 96.44 108 THR A CA 1
ATOM 859 C C . THR A 1 108 ? -3.986 -25.125 -15.492 1 96.44 108 THR A C 1
ATOM 861 O O . THR A 1 108 ? -3.234 -24.188 -15.211 1 96.44 108 THR A O 1
ATOM 864 N N . GLY A 1 109 ? -4.805 -25.703 -14.578 1 98.25 109 GLY A N 1
ATOM 865 C CA . GLY A 1 109 ? -4.918 -25.172 -13.234 1 98.25 109 GLY A CA 1
ATOM 866 C C . GLY A 1 109 ? -5.809 -23.938 -13.156 1 98.25 109 GLY A C 1
ATOM 867 O O . GLY A 1 109 ? -6.094 -23.438 -12.07 1 98.25 109 GLY A O 1
ATOM 868 N N . ASN A 1 110 ? -6.281 -23.438 -14.336 1 98.88 110 ASN A N 1
ATOM 869 C CA . ASN A 1 110 ? -7.176 -22.281 -14.375 1 98.88 110 ASN A CA 1
ATOM 870 C C . ASN A 1 110 ? -8.617 -22.672 -14.047 1 98.88 110 ASN A C 1
ATOM 872 O O . ASN A 1 110 ? -8.984 -23.844 -14.164 1 98.88 110 ASN A O 1
ATOM 876 N N . ILE A 1 111 ? -9.383 -21.719 -13.672 1 98.94 111 ILE A N 1
ATOM 877 C CA . ILE A 1 111 ? -10.812 -21.938 -13.438 1 98.94 111 ILE A CA 1
ATOM 878 C C . ILE A 1 111 ? -11.445 -22.578 -14.664 1 98.94 111 ILE A C 1
ATOM 880 O O . ILE A 1 111 ? -11.156 -22.188 -15.797 1 98.94 111 ILE A O 1
ATOM 884 N N . ASP A 1 112 ? -12.25 -23.641 -14.469 1 98.88 112 ASP A N 1
ATOM 885 C CA . ASP A 1 112 ? -12.922 -24.344 -15.562 1 98.88 112 ASP A CA 1
ATOM 886 C C . ASP A 1 112 ? -14.141 -23.562 -16.047 1 98.88 112 ASP A C 1
ATOM 888 O O . ASP A 1 112 ? -15.148 -23.469 -15.352 1 98.88 112 ASP A O 1
ATOM 892 N N . PRO A 1 113 ? -14.086 -23.062 -17.266 1 98.69 113 PRO A N 1
ATOM 893 C CA . PRO A 1 113 ? -15.211 -22.25 -17.75 1 98.69 113 PRO A CA 1
ATOM 894 C C . PRO A 1 113 ? -16.531 -23.016 -17.766 1 98.69 113 PRO A C 1
ATOM 896 O O . PRO A 1 113 ? -17.594 -22.438 -17.562 1 98.69 113 PRO A O 1
ATOM 899 N N . GLU A 1 114 ? -16.5 -24.312 -17.969 1 98.31 114 GLU A N 1
ATOM 900 C CA . GLU A 1 114 ? -17.703 -25.125 -18.094 1 98.31 114 GLU A CA 1
ATOM 901 C C . GLU A 1 114 ? -18.453 -25.188 -16.766 1 98.31 114 GLU A C 1
ATOM 903 O O . GLU A 1 114 ? -19.625 -25.578 -16.734 1 98.31 114 GLU A O 1
ATOM 908 N N . LYS A 1 115 ? -17.812 -24.766 -15.75 1 98.62 115 LYS A N 1
ATOM 909 C CA . LYS A 1 115 ? -18.422 -24.875 -14.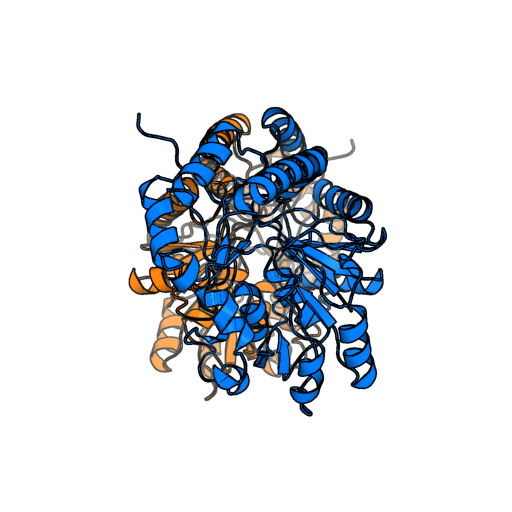43 1 98.62 115 LYS A CA 1
ATOM 910 C C . LYS A 1 115 ? -18.844 -23.5 -13.898 1 98.62 115 LYS A C 1
ATOM 912 O O . LYS A 1 115 ? -19.453 -23.406 -12.836 1 98.62 115 LYS A O 1
ATOM 917 N N . ILE A 1 116 ? -18.578 -22.453 -14.594 1 98.81 116 ILE A N 1
ATOM 918 C CA . ILE A 1 116 ? -18.812 -21.094 -14.117 1 98.81 116 ILE A CA 1
ATOM 919 C C . ILE A 1 116 ? -20.312 -20.797 -14.102 1 98.81 116 ILE A C 1
ATOM 921 O O . ILE A 1 116 ? -20.828 -20.266 -13.117 1 98.81 116 ILE A O 1
ATOM 925 N N . GLU A 1 117 ? -21.031 -21.188 -15.133 1 98.38 117 GLU A N 1
ATOM 926 C CA . GLU A 1 117 ? -22.438 -20.812 -15.273 1 98.38 117 GLU A CA 1
ATOM 927 C C . GLU A 1 117 ? -23.281 -21.375 -14.125 1 98.38 117 GLU A C 1
ATOM 929 O O . GLU A 1 117 ? -24.188 -20.703 -13.633 1 98.38 117 GLU A O 1
ATOM 934 N N . ALA A 1 118 ? -22.969 -22.578 -13.727 1 98.19 118 ALA A N 1
ATOM 935 C CA . ALA A 1 118 ? -23.734 -23.25 -12.68 1 98.19 118 ALA A CA 1
ATOM 936 C C . ALA A 1 118 ? -23.562 -22.531 -11.344 1 98.19 118 ALA A C 1
ATOM 938 O O . ALA A 1 118 ? -24.359 -22.734 -10.422 1 98.19 118 ALA A O 1
ATOM 939 N N . ALA A 1 119 ? -22.547 -21.688 -11.203 1 98.56 119 ALA A N 1
ATOM 940 C CA . ALA A 1 119 ? -22.25 -21 -9.945 1 98.56 119 ALA A CA 1
ATOM 941 C C . ALA A 1 119 ? -22.891 -19.625 -9.906 1 98.56 119 ALA A C 1
ATOM 943 O O . ALA A 1 119 ? -22.844 -18.938 -8.883 1 98.56 119 ALA A O 1
ATOM 944 N N . ILE A 1 120 ? -23.5 -19.172 -10.945 1 98.62 120 ILE A N 1
ATOM 945 C CA . ILE A 1 120 ? -24.078 -17.828 -11.039 1 98.62 120 ILE A CA 1
ATOM 946 C C . ILE A 1 120 ? -25.391 -17.781 -10.258 1 98.62 120 ILE A C 1
ATOM 948 O O . ILE A 1 120 ? -26.203 -18.703 -10.336 1 98.62 120 ILE A O 1
ATOM 952 N N . THR A 1 121 ? -25.562 -16.875 -9.469 1 98.38 121 THR A N 1
ATOM 953 C CA . THR A 1 121 ? -26.797 -16.547 -8.766 1 98.38 121 THR A CA 1
ATOM 954 C C . THR A 1 121 ? -27.25 -15.125 -9.102 1 98.38 121 THR A C 1
ATOM 956 O O . THR A 1 121 ? -26.531 -14.391 -9.781 1 98.38 121 THR A O 1
ATOM 959 N N . PRO A 1 122 ? -28.406 -14.68 -8.594 1 98 122 PRO A N 1
ATOM 960 C CA . PRO A 1 122 ? -28.844 -13.305 -8.836 1 98 122 PRO A CA 1
ATOM 961 C C . PRO A 1 122 ? -27.922 -12.273 -8.195 1 98 122 PRO A C 1
ATOM 963 O O . PRO A 1 122 ? -28 -11.086 -8.523 1 98 122 PRO A O 1
ATOM 966 N N . ARG A 1 123 ? -27.031 -12.68 -7.328 1 98.44 123 ARG A N 1
ATOM 967 C CA . ARG A 1 123 ? -26.141 -11.766 -6.625 1 98.44 123 ARG A CA 1
ATOM 968 C C . ARG A 1 123 ? -24.781 -11.695 -7.305 1 98.44 123 ARG A C 1
ATOM 970 O O . ARG A 1 123 ? -23.906 -10.914 -6.898 1 98.44 123 ARG A O 1
ATOM 977 N N . THR A 1 124 ? -24.516 -12.562 -8.312 1 98.81 124 THR A N 1
ATOM 978 C CA . THR A 1 124 ? -23.234 -12.578 -9 1 98.81 124 THR A CA 1
ATOM 979 C C . THR A 1 124 ? -23.062 -11.336 -9.867 1 98.81 124 THR A C 1
ATOM 981 O O . THR A 1 124 ? -23.922 -11.023 -10.695 1 98.81 124 THR A O 1
ATOM 984 N N . THR A 1 125 ? -21.891 -10.656 -9.688 1 98.81 125 THR A N 1
ATOM 985 C CA . THR A 1 125 ? -21.719 -9.422 -10.438 1 98.81 125 THR A CA 1
ATOM 986 C C . THR A 1 125 ? -20.422 -9.445 -11.242 1 98.81 125 THR A C 1
ATOM 988 O O . THR A 1 125 ? -20.219 -8.617 -12.133 1 98.81 125 THR A O 1
ATOM 991 N N . ALA A 1 126 ? -19.516 -10.43 -10.945 1 98.94 126 ALA A N 1
ATOM 992 C CA . ALA A 1 126 ? -18.25 -10.461 -11.68 1 98.94 126 ALA A CA 1
ATOM 993 C C . ALA A 1 126 ? -17.609 -11.844 -11.609 1 98.94 126 ALA A C 1
ATOM 995 O O . ALA A 1 126 ? -18.047 -12.695 -10.836 1 98.94 126 ALA A O 1
ATOM 996 N N . ILE A 1 127 ? -16.688 -12.117 -12.469 1 98.94 127 ILE A N 1
ATOM 997 C CA . ILE A 1 127 ? -15.75 -13.242 -12.453 1 98.94 127 ILE A CA 1
ATOM 998 C C . ILE A 1 127 ? -14.328 -12.719 -12.281 1 98.94 127 ILE A C 1
ATOM 1000 O O . ILE A 1 127 ? -13.945 -11.727 -12.906 1 98.94 127 ILE A O 1
ATOM 1004 N N . LEU A 1 128 ? -13.602 -13.312 -11.352 1 98.94 128 LEU A N 1
ATOM 1005 C CA . LEU A 1 128 ? -12.219 -12.961 -11.078 1 98.94 128 LEU A CA 1
ATOM 1006 C C . LEU A 1 128 ? -11.297 -14.156 -11.273 1 98.94 128 LEU A C 1
ATOM 1008 O O . LEU A 1 128 ? -10.875 -14.789 -10.297 1 98.94 128 LEU A O 1
ATOM 1012 N N . PRO A 1 129 ? -11.008 -14.477 -12.523 1 98.94 129 PRO A N 1
ATOM 1013 C CA . PRO A 1 129 ? -10.109 -15.594 -12.82 1 98.94 129 PRO A CA 1
ATOM 1014 C C . PRO A 1 129 ? -8.633 -15.242 -12.609 1 98.94 129 PRO A C 1
ATOM 1016 O O . PRO A 1 129 ? -8.289 -14.062 -12.5 1 98.94 129 PRO A O 1
ATOM 1019 N N . VAL A 1 130 ? -7.836 -16.219 -12.477 1 98.94 130 VAL A N 1
ATOM 1020 C CA . VAL A 1 130 ? -6.387 -16.094 -12.328 1 98.94 130 VAL A CA 1
ATOM 1021 C C . VAL A 1 130 ? -5.688 -16.828 -13.469 1 98.94 130 VAL A C 1
ATOM 1023 O O . VAL A 1 130 ? -6.051 -17.969 -13.805 1 98.94 130 VAL A O 1
ATOM 1026 N N . HIS A 1 131 ? -4.727 -16.156 -14.195 1 98.88 131 HIS A N 1
ATOM 1027 C CA . HIS A 1 131 ? -3.844 -16.875 -15.102 1 98.88 131 HIS A CA 1
ATOM 1028 C C . HIS A 1 131 ? -2.783 -17.656 -14.336 1 98.88 131 HIS A C 1
ATOM 1030 O O . HIS A 1 131 ? -1.645 -17.203 -14.203 1 98.88 131 HIS A O 1
ATOM 1036 N N . VAL A 1 132 ? -3.139 -18.812 -13.914 1 98.75 132 VAL A N 1
ATOM 1037 C CA . VAL A 1 132 ? -2.334 -19.609 -12.984 1 98.75 132 VAL A CA 1
ATOM 1038 C C . VAL A 1 132 ? -1.008 -19.984 -13.633 1 98.75 132 VAL A C 1
ATOM 1040 O O . VAL A 1 132 ? -0.984 -20.453 -14.773 1 98.75 132 VAL A O 1
ATOM 1043 N N . TYR A 1 133 ? 0.123 -19.672 -12.969 1 98.38 133 TYR A N 1
ATOM 1044 C CA . TYR A 1 133 ? 1.484 -20 -13.383 1 98.38 133 TYR A CA 1
ATOM 1045 C C . TYR A 1 133 ? 1.837 -19.312 -14.695 1 98.38 133 TYR A C 1
ATOM 1047 O O . TYR A 1 133 ? 2.752 -19.75 -15.398 1 98.38 133 TYR A O 1
ATOM 1055 N N . GLY A 1 134 ? 1.072 -18.328 -15.078 1 98.06 134 GLY A N 1
ATOM 1056 C CA . GLY A 1 134 ? 1.321 -17.625 -16.328 1 98.06 134 GLY A CA 1
ATOM 1057 C C . GLY A 1 134 ? 0.648 -18.281 -17.516 1 98.06 134 GLY A C 1
ATOM 1058 O O . GLY A 1 134 ? 0.909 -17.906 -18.672 1 98.06 134 GLY A O 1
ATOM 1059 N N . LYS A 1 135 ? -0.15 -19.281 -17.266 1 98.12 135 LYS A N 1
ATOM 1060 C CA . LYS A 1 135 ? -0.936 -19.891 -18.328 1 98.12 135 LYS A CA 1
ATOM 1061 C C . LYS A 1 135 ? -2.227 -19.125 -18.578 1 98.12 135 LYS A C 1
ATOM 1063 O O . LYS A 1 135 ? -2.992 -18.859 -17.641 1 98.12 135 LYS A O 1
ATOM 1068 N N . PRO A 1 136 ? -2.488 -18.812 -19.859 1 98.69 136 PRO A N 1
ATOM 1069 C CA . PRO A 1 136 ? -3.703 -18.047 -20.156 1 98.69 136 PRO A CA 1
ATOM 1070 C C . PRO A 1 136 ? -4.977 -18.828 -19.859 1 98.69 136 PRO A C 1
ATOM 1072 O O . PRO A 1 136 ? -5.086 -20.016 -20.219 1 98.69 136 PRO A O 1
ATOM 1075 N N . CYS A 1 137 ? -5.898 -18.188 -19.156 1 98.81 137 CYS A N 1
ATOM 1076 C CA . CYS A 1 137 ? -7.25 -18.719 -19.078 1 98.81 137 CYS A CA 1
ATOM 1077 C C . CYS A 1 137 ? -7.883 -18.844 -20.453 1 98.81 137 CYS A C 1
ATOM 1079 O O . CYS A 1 137 ? -7.363 -18.297 -21.422 1 98.81 137 CYS A O 1
ATOM 1081 N N . ASP A 1 138 ? -8.984 -19.656 -20.531 1 98.56 138 ASP A N 1
ATOM 1082 C CA . ASP A 1 138 ? -9.844 -19.594 -21.719 1 98.56 138 ASP A CA 1
ATOM 1083 C C . ASP A 1 138 ? -10.664 -18.297 -21.734 1 98.56 138 ASP A C 1
ATOM 1085 O O . ASP A 1 138 ? -11.852 -18.312 -21.422 1 98.56 138 ASP A O 1
ATOM 1089 N N . THR A 1 139 ? -9.992 -17.219 -22.141 1 98.75 139 THR A N 1
ATOM 1090 C CA . THR A 1 139 ? -10.57 -15.883 -22.031 1 98.75 139 THR A CA 1
ATOM 1091 C C . THR A 1 139 ? -11.805 -15.742 -22.906 1 98.75 139 THR A C 1
ATOM 1093 O O . THR A 1 139 ? -12.734 -15.016 -22.562 1 98.75 139 THR A O 1
ATOM 1096 N N . ALA A 1 140 ? -11.805 -16.469 -24.016 1 98.5 140 ALA A N 1
ATOM 1097 C CA . ALA A 1 140 ? -12.969 -16.406 -24.906 1 98.5 140 ALA A CA 1
ATOM 1098 C C . ALA A 1 140 ? -14.195 -17.031 -24.234 1 98.5 140 ALA A C 1
ATOM 1100 O O . ALA A 1 140 ? -15.281 -16.453 -24.25 1 98.5 140 ALA A O 1
ATOM 1101 N N . ALA A 1 141 ? -14.039 -18.219 -23.688 1 98.81 141 ALA A N 1
ATOM 1102 C CA . ALA A 1 141 ? -15.141 -18.906 -23.031 1 98.81 141 ALA A CA 1
ATOM 1103 C C . ALA A 1 141 ? -15.648 -18.094 -21.828 1 98.81 141 ALA A C 1
ATOM 1105 O O . ALA A 1 141 ? -16.859 -17.984 -21.625 1 98.81 141 ALA A O 1
ATOM 1106 N N . ILE A 1 142 ? -14.742 -17.547 -21.031 1 98.88 142 ILE A N 1
ATOM 1107 C CA . ILE A 1 142 ? -15.109 -16.766 -19.844 1 98.88 142 ILE A CA 1
ATOM 1108 C C . ILE A 1 142 ? -15.852 -15.508 -20.266 1 98.88 142 ILE A C 1
ATOM 1110 O O . ILE A 1 142 ? -16.875 -15.148 -19.672 1 98.88 142 ILE A O 1
ATOM 1114 N N . GLN A 1 143 ? -15.336 -14.859 -21.297 1 98.88 143 GLN A N 1
ATOM 1115 C CA . GLN A 1 143 ? -15.984 -13.641 -21.781 1 98.88 143 GLN A CA 1
ATOM 1116 C C . GLN A 1 143 ? -17.391 -13.938 -22.281 1 98.88 143 GLN A C 1
ATOM 1118 O O . GLN A 1 143 ? -18.312 -13.141 -22.078 1 98.88 143 GLN A O 1
ATOM 1123 N N . ALA A 1 144 ? -17.516 -15.047 -23 1 98.81 144 ALA A N 1
ATOM 1124 C CA . ALA A 1 144 ? -18.828 -15.422 -23.516 1 98.81 144 ALA A CA 1
ATOM 1125 C C . ALA A 1 144 ? -19.844 -15.57 -22.391 1 98.81 144 ALA A C 1
ATOM 1127 O O . ALA A 1 144 ? -21 -15.141 -22.5 1 98.81 144 ALA A O 1
ATOM 1128 N N . ILE A 1 145 ? -19.438 -16.203 -21.312 1 98.81 145 ILE A N 1
ATOM 1129 C CA . ILE A 1 145 ? -20.297 -16.375 -20.141 1 98.81 145 ILE A CA 1
ATOM 1130 C C . ILE A 1 145 ? -20.625 -15 -19.547 1 98.81 145 ILE A C 1
ATOM 1132 O O . ILE A 1 145 ? -21.781 -14.703 -19.234 1 98.81 145 ILE A O 1
ATOM 1136 N N . ALA A 1 146 ? -19.578 -14.172 -19.375 1 98.81 146 ALA A N 1
ATOM 1137 C CA . ALA A 1 146 ? -19.75 -12.844 -18.797 1 98.81 146 ALA A CA 1
ATOM 1138 C C . ALA A 1 146 ? -20.734 -12.008 -19.609 1 98.81 146 ALA A C 1
ATOM 1140 O O . ALA A 1 146 ? -21.594 -11.336 -19.062 1 98.81 146 ALA A O 1
ATOM 1141 N N . ASP A 1 147 ? -20.625 -12.086 -20.938 1 98.69 147 ASP A N 1
ATOM 1142 C CA . ASP A 1 147 ? -21.5 -11.344 -21.828 1 98.69 147 ASP A CA 1
ATOM 1143 C C . ASP A 1 147 ? -22.953 -11.828 -21.703 1 98.69 147 ASP A C 1
ATOM 1145 O O . ASP A 1 147 ? -23.875 -11.023 -21.672 1 98.69 147 ASP A O 1
ATOM 1149 N N . LYS A 1 148 ? -23.062 -13.109 -21.656 1 98.5 148 LYS A N 1
ATOM 1150 C CA . LYS A 1 148 ? -24.391 -13.719 -21.562 1 98.5 148 LYS A CA 1
ATOM 1151 C C . LYS A 1 148 ? -25.125 -13.258 -20.312 1 98.5 148 LYS A C 1
ATOM 1153 O O . LYS A 1 148 ? -26.328 -13.023 -20.344 1 98.5 148 LYS A O 1
ATOM 1158 N N . TYR A 1 149 ? -24.469 -13.07 -19.219 1 98.44 149 TYR A N 1
ATOM 1159 C CA . TYR A 1 149 ? -25.125 -12.852 -17.938 1 98.44 149 TYR A CA 1
ATOM 1160 C C . TYR A 1 149 ? -24.891 -11.43 -17.438 1 98.44 149 TYR A C 1
ATOM 1162 O O . TYR A 1 149 ? -25.328 -11.062 -16.359 1 98.44 149 TYR A O 1
ATOM 1170 N N . GLY A 1 150 ? -24.203 -10.594 -18.219 1 98.31 150 GLY A N 1
ATOM 1171 C CA . GLY A 1 150 ? -23.953 -9.211 -17.859 1 98.31 150 GLY A CA 1
ATOM 1172 C C . GLY A 1 150 ? -22.984 -9.07 -16.703 1 98.31 150 GLY A C 1
ATOM 1173 O O . GLY A 1 150 ? -23.219 -8.273 -15.789 1 98.31 150 GLY A O 1
ATOM 1174 N N . LEU A 1 151 ? -21.891 -9.891 -16.609 1 98.81 151 LEU A N 1
ATOM 1175 C CA . LEU A 1 151 ? -20.922 -9.883 -15.531 1 98.81 151 LEU A CA 1
ATOM 1176 C C . LEU A 1 151 ? -19.641 -9.172 -15.961 1 98.81 151 LEU A C 1
ATOM 1178 O O . LEU A 1 151 ? -19.266 -9.203 -17.141 1 98.81 151 LEU A O 1
ATOM 1182 N N . LYS A 1 152 ? -18.953 -8.461 -15.031 1 98.94 152 LYS A N 1
ATOM 1183 C CA . LYS A 1 152 ? -17.609 -7.941 -15.266 1 98.94 152 LYS A CA 1
ATOM 1184 C C . LYS A 1 152 ? -16.562 -9.039 -15.141 1 98.94 152 LYS A C 1
ATOM 1186 O O . LYS A 1 152 ? -16.797 -10.055 -14.477 1 98.94 152 LYS A O 1
ATOM 1191 N N . VAL A 1 153 ? -15.461 -8.891 -15.812 1 98.94 153 VAL A N 1
ATOM 1192 C CA . VAL A 1 153 ? -14.344 -9.828 -15.703 1 98.94 153 VAL A CA 1
ATOM 1193 C C . VAL A 1 153 ? -13.07 -9.07 -15.336 1 98.94 153 VAL A C 1
ATOM 1195 O O . VAL A 1 153 ? -12.633 -8.195 -16.078 1 98.94 153 VAL A O 1
ATOM 1198 N N . ILE A 1 154 ? -12.516 -9.336 -14.211 1 98.94 154 ILE A N 1
ATOM 1199 C CA . ILE A 1 154 ? -11.227 -8.82 -13.773 1 98.94 154 ILE A CA 1
ATOM 1200 C C . ILE A 1 154 ? -10.219 -9.961 -13.656 1 98.94 154 ILE A C 1
ATOM 1202 O O . ILE A 1 154 ? -10.422 -10.898 -12.891 1 98.94 154 ILE A O 1
ATOM 1206 N N . TYR A 1 155 ? -9.156 -9.922 -14.375 1 98.94 155 TYR A N 1
ATOM 1207 C CA . TYR A 1 155 ? -8.156 -10.984 -14.297 1 98.94 155 TYR A CA 1
ATOM 1208 C C . TYR A 1 155 ? -7.078 -10.648 -13.273 1 98.94 155 TYR A C 1
ATOM 1210 O O . TYR A 1 155 ? -6.484 -9.57 -13.32 1 98.94 155 TYR A O 1
ATOM 1218 N N . ASP A 1 156 ? -6.926 -11.523 -12.297 1 98.94 156 ASP A N 1
ATOM 1219 C CA . ASP A 1 156 ? -5.66 -11.539 -11.57 1 98.94 156 ASP A CA 1
ATOM 1220 C C . ASP A 1 156 ? -4.547 -12.133 -12.43 1 98.94 156 ASP A C 1
ATOM 1222 O O . ASP A 1 156 ? -4.418 -13.359 -12.531 1 98.94 156 ASP A O 1
ATOM 1226 N N . ALA A 1 157 ? -3.754 -11.273 -12.992 1 98.94 157 ALA A N 1
ATOM 1227 C CA . ALA A 1 157 ? -2.707 -11.664 -13.93 1 98.94 157 ALA A CA 1
ATOM 1228 C C . ALA A 1 157 ? -1.323 -11.516 -13.305 1 98.94 157 ALA A C 1
ATOM 1230 O O . ALA A 1 157 ? -0.342 -11.258 -14.008 1 98.94 157 ALA A O 1
ATOM 1231 N N . ALA A 1 158 ? -1.257 -11.672 -12.016 1 98.75 158 ALA A N 1
ATOM 1232 C CA . ALA A 1 158 ? -0.01 -11.523 -11.273 1 98.75 158 ALA A CA 1
ATOM 1233 C C . ALA A 1 158 ? 1.083 -12.422 -11.844 1 98.75 158 ALA A C 1
ATOM 1235 O O . ALA A 1 158 ? 2.268 -12.078 -11.781 1 98.75 158 ALA A O 1
ATOM 1236 N N . HIS A 1 159 ? 0.734 -13.555 -12.477 1 98.5 159 HIS A N 1
ATOM 1237 C CA . HIS A 1 159 ? 1.695 -14.531 -12.969 1 98.5 159 HIS A CA 1
ATOM 1238 C C . HIS A 1 159 ? 1.957 -14.336 -14.461 1 98.5 159 HIS A C 1
ATOM 1240 O O . HIS A 1 159 ? 2.801 -15.023 -15.039 1 98.5 159 HIS A O 1
ATOM 1246 N N . ALA A 1 160 ? 1.305 -13.375 -15.086 1 98.75 160 ALA A N 1
ATOM 1247 C CA . ALA A 1 160 ? 1.232 -13.43 -16.547 1 98.75 160 ALA A CA 1
ATOM 1248 C C . ALA A 1 160 ? 1.93 -12.227 -17.172 1 98.75 160 ALA A C 1
ATOM 1250 O O . ALA A 1 160 ? 1.52 -11.75 -18.234 1 98.75 160 ALA A O 1
ATOM 1251 N N . PHE A 1 161 ? 2.891 -11.703 -16.531 1 98.88 161 PHE A N 1
ATOM 1252 C CA . PHE A 1 161 ? 3.662 -10.609 -17.109 1 98.88 161 PHE A CA 1
ATOM 1253 C C . PHE A 1 161 ? 4.281 -11.023 -18.438 1 98.88 161 PHE A C 1
ATOM 1255 O O . PHE A 1 161 ? 5.023 -12 -18.5 1 98.88 161 PHE A O 1
ATOM 1262 N N . GLY A 1 162 ? 3.959 -10.273 -19.484 1 98.62 162 GLY A N 1
ATOM 1263 C CA . GLY A 1 162 ? 4.602 -10.484 -20.781 1 98.62 162 GLY A CA 1
ATOM 1264 C C . GLY A 1 162 ? 4.055 -11.68 -21.531 1 98.62 162 GLY A C 1
ATOM 1265 O O . GLY A 1 162 ? 4.59 -12.055 -22.578 1 98.62 162 GLY A O 1
ATOM 1266 N N . VAL A 1 163 ? 3.02 -12.305 -21.078 1 98.88 163 VAL A N 1
ATOM 1267 C CA . VAL A 1 163 ? 2.414 -13.461 -21.734 1 98.88 163 VAL A CA 1
ATOM 1268 C C . VAL A 1 163 ? 1.552 -12.992 -22.906 1 98.88 163 VAL A C 1
ATOM 1270 O O . VAL A 1 163 ? 0.817 -12.008 -22.797 1 98.88 163 VAL A O 1
ATOM 1273 N N . GLU A 1 164 ? 1.704 -13.648 -24.031 1 98.75 164 GLU A N 1
ATOM 1274 C CA . GLU A 1 164 ? 0.939 -13.344 -25.234 1 98.75 164 GLU A CA 1
ATOM 1275 C C . GLU A 1 164 ? 0.266 -14.594 -25.797 1 98.75 164 GLU A C 1
ATOM 1277 O O . GLU A 1 164 ? 0.791 -15.703 -25.656 1 98.75 164 GLU A O 1
ATOM 1282 N N . VAL A 1 165 ? -0.872 -14.445 -26.328 1 98.62 165 VAL A N 1
ATOM 1283 C CA . VAL A 1 165 ? -1.574 -15.477 -27.078 1 98.62 165 VAL A CA 1
ATOM 1284 C C . VAL A 1 165 ? -1.729 -15.039 -28.531 1 98.62 165 VAL A C 1
ATOM 1286 O O . VAL A 1 165 ? -2.418 -14.055 -28.828 1 98.62 165 VAL A O 1
ATOM 1289 N N . ASN A 1 166 ? -1.125 -15.773 -29.438 1 97.75 166 ASN A N 1
ATOM 1290 C CA . ASN A 1 166 ? -1.146 -15.453 -30.859 1 97.75 166 ASN A CA 1
ATOM 1291 C C . ASN A 1 166 ? -0.729 -14.016 -31.109 1 97.75 166 ASN A C 1
ATOM 1293 O O . ASN A 1 166 ? -1.401 -13.289 -31.859 1 97.75 166 ASN A O 1
ATOM 1297 N N . GLY A 1 167 ? 0.246 -13.57 -30.359 1 97.44 167 GLY A N 1
ATOM 1298 C CA . GLY A 1 167 ? 0.859 -12.273 -30.594 1 97.44 167 GLY A CA 1
ATOM 1299 C C . GLY A 1 167 ? 0.16 -11.141 -29.844 1 97.44 167 GLY A C 1
ATOM 1300 O O . GLY A 1 167 ? 0.606 -9.992 -29.891 1 97.44 167 GLY A O 1
ATOM 1301 N N . LYS A 1 168 ? -0.901 -11.461 -29.156 1 98.25 168 LYS A N 1
ATOM 1302 C CA . LYS A 1 168 ? -1.649 -10.453 -28.406 1 98.25 168 LYS A CA 1
ATOM 1303 C C . LYS A 1 168 ? -1.449 -10.617 -26.906 1 98.25 168 LYS A C 1
ATOM 1305 O O . LYS A 1 168 ? -1.424 -11.742 -26.406 1 98.25 168 LYS A O 1
ATOM 1310 N N . SER A 1 169 ? -1.312 -9.477 -26.266 1 98.88 169 SER A N 1
ATOM 1311 C CA . SER A 1 169 ? -1.114 -9.523 -24.812 1 98.88 169 SER A CA 1
ATOM 1312 C C . SER A 1 169 ? -2.32 -10.141 -24.125 1 98.88 169 SER A C 1
ATOM 1314 O O . SER A 1 169 ? -3.459 -9.734 -24.359 1 98.88 169 SER A O 1
ATOM 1316 N N . ILE A 1 170 ? -2.086 -11.062 -23.234 1 98.88 170 ILE A N 1
ATOM 1317 C CA . ILE A 1 170 ? -3.166 -11.695 -22.484 1 98.88 170 ILE A CA 1
ATOM 1318 C C . ILE A 1 170 ? -3.791 -10.672 -21.531 1 98.88 170 ILE A C 1
ATOM 1320 O O . ILE A 1 170 ? -4.926 -10.852 -21.078 1 98.88 170 ILE A O 1
ATOM 1324 N N . LEU A 1 171 ? -3.09 -9.57 -21.266 1 98.88 171 LEU A N 1
ATOM 1325 C CA . LEU A 1 171 ? -3.506 -8.57 -20.281 1 98.88 171 LEU A CA 1
ATOM 1326 C C . LEU A 1 171 ? -4.633 -7.707 -20.844 1 98.88 171 LEU A C 1
ATOM 1328 O O . LEU A 1 171 ? -5.273 -6.961 -20.094 1 98.88 171 LEU A O 1
ATOM 1332 N N . GLU A 1 172 ? -4.934 -7.871 -22.062 1 98.31 172 GLU A N 1
ATOM 1333 C CA . GLU A 1 172 ? -6.031 -7.129 -22.672 1 98.31 172 GLU A CA 1
ATOM 1334 C C . GLU A 1 172 ? -7.371 -7.801 -22.391 1 98.31 172 GLU A C 1
ATOM 1336 O O . GLU A 1 172 ? -8.43 -7.211 -22.625 1 98.31 172 GLU A O 1
ATOM 1341 N N . ALA A 1 173 ? -7.328 -9.008 -21.891 1 98.44 173 ALA A N 1
ATOM 1342 C CA . ALA A 1 173 ? -8.555 -9.758 -21.656 1 98.44 173 ALA A CA 1
ATOM 1343 C C . ALA A 1 173 ? -9.344 -9.164 -20.484 1 98.44 173 ALA A C 1
ATOM 1345 O O . ALA A 1 173 ? -8.758 -8.648 -19.531 1 98.44 173 ALA A O 1
ATOM 1346 N N . GLY A 1 174 ? -10.68 -9.266 -20.547 1 98.62 174 GLY A N 1
ATOM 1347 C CA . GLY A 1 174 ? -11.57 -8.828 -19.484 1 98.62 174 GLY A CA 1
ATOM 1348 C C . GLY A 1 174 ? -11.719 -7.32 -19.422 1 98.62 174 GLY A C 1
ATOM 1349 O O . GLY A 1 174 ? -11.289 -6.609 -20.328 1 98.62 174 GLY A O 1
ATOM 1350 N N . ASP A 1 175 ? -12.438 -6.844 -18.422 1 98.81 175 ASP A N 1
ATOM 1351 C CA . ASP A 1 175 ? -12.602 -5.414 -18.188 1 98.81 175 ASP A CA 1
ATOM 1352 C C . ASP A 1 175 ? -11.305 -4.781 -17.688 1 98.81 175 ASP A C 1
ATOM 1354 O O . ASP A 1 175 ? -10.984 -3.646 -18.047 1 98.81 175 ASP A O 1
ATOM 1358 N N . MET A 1 176 ? -10.602 -5.52 -16.859 1 98.81 176 MET A N 1
ATOM 1359 C CA . MET A 1 176 ? -9.312 -5.109 -16.312 1 98.81 176 MET A CA 1
ATOM 1360 C C . MET A 1 176 ? -8.438 -6.32 -16.016 1 98.81 176 MET A C 1
ATOM 1362 O O . MET A 1 176 ? -8.945 -7.422 -15.797 1 98.81 176 MET A O 1
ATOM 1366 N N . SER A 1 177 ? -7.184 -6.121 -16.078 1 98.94 177 SER A N 1
ATOM 1367 C CA . SER A 1 177 ? -6.191 -7.086 -15.609 1 98.94 177 SER A CA 1
ATOM 1368 C C . SER A 1 177 ? -5.219 -6.445 -14.625 1 98.94 177 SER A C 1
ATOM 1370 O O . SER A 1 177 ? -4.855 -5.277 -14.773 1 98.94 177 SER A O 1
ATOM 1372 N N . THR A 1 178 ? -4.855 -7.199 -13.617 1 98.88 178 THR A N 1
ATOM 1373 C CA . THR A 1 178 ? -3.939 -6.676 -12.609 1 98.88 178 THR A CA 1
ATOM 1374 C C . THR A 1 178 ? -2.645 -7.484 -12.586 1 98.88 178 THR A C 1
ATOM 1376 O O . THR A 1 178 ? -2.656 -8.695 -12.82 1 98.88 178 THR A O 1
ATOM 1379 N N . LEU A 1 179 ? -1.548 -6.832 -12.32 1 98.94 179 LEU A N 1
ATOM 1380 C CA . LEU A 1 179 ? -0.229 -7.453 -12.242 1 98.94 179 LEU A CA 1
ATOM 1381 C C . LEU A 1 179 ? 0.393 -7.238 -10.867 1 98.94 179 LEU A C 1
ATOM 1383 O O . LEU A 1 179 ? 0.044 -6.285 -10.164 1 98.94 179 LEU A O 1
ATOM 1387 N N . SER A 1 180 ? 1.264 -8.148 -10.484 1 98.81 18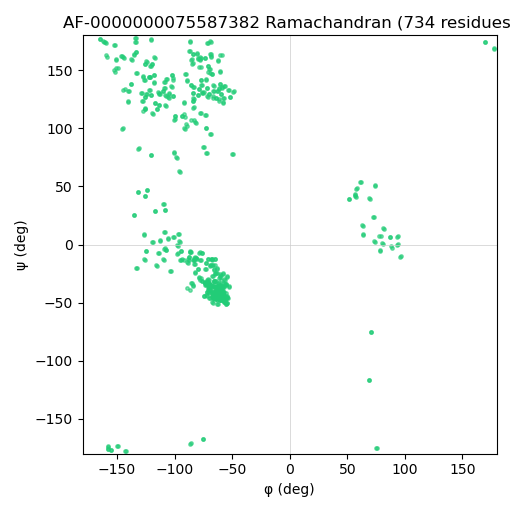0 SER A N 1
ATOM 1388 C CA . SER A 1 180 ? 2.111 -8.016 -9.305 1 98.81 180 SER A CA 1
ATOM 1389 C C . SER A 1 180 ? 3.58 -7.879 -9.695 1 98.81 180 SER A C 1
ATOM 1391 O O . SER A 1 180 ? 4.074 -8.617 -10.547 1 98.81 180 SER A O 1
ATOM 1393 N N . PHE A 1 181 ? 4.227 -6.887 -9.156 1 98.88 181 PHE A N 1
ATOM 1394 C CA . PHE A 1 181 ? 5.66 -6.676 -9.344 1 98.88 181 PHE A CA 1
ATOM 1395 C C . PHE A 1 181 ? 6.422 -6.961 -8.055 1 98.88 181 PHE A C 1
ATOM 1397 O O . PHE A 1 181 ? 7.359 -6.238 -7.707 1 98.88 181 PHE A O 1
ATOM 1404 N N . HIS A 1 182 ? 5.926 -7.953 -7.293 1 98.62 182 HIS A N 1
ATOM 1405 C CA . HIS A 1 182 ? 6.633 -8.438 -6.113 1 98.62 182 HIS A CA 1
ATOM 1406 C C . HIS A 1 182 ? 7.984 -9.039 -6.48 1 98.62 182 HIS A C 1
ATOM 1408 O O . HIS A 1 182 ? 8.172 -9.516 -7.602 1 98.62 182 HIS A O 1
ATOM 1414 N N . ALA A 1 183 ? 8.867 -9.102 -5.586 1 98.31 183 ALA A N 1
ATOM 1415 C CA . ALA A 1 183 ? 10.258 -9.516 -5.777 1 98.31 183 ALA A CA 1
ATOM 1416 C C . ALA A 1 183 ? 10.336 -10.922 -6.363 1 98.31 183 ALA A C 1
ATOM 1418 O O . ALA A 1 183 ? 11.328 -11.273 -7.004 1 98.31 183 ALA A O 1
ATOM 1419 N N . THR A 1 184 ? 9.32 -11.734 -6.164 1 96.81 184 THR A N 1
ATOM 1420 C CA . THR A 1 184 ? 9.352 -13.125 -6.598 1 96.81 184 THR A CA 1
ATOM 1421 C C . THR A 1 184 ? 8.867 -13.258 -8.039 1 96.81 184 THR A C 1
ATOM 1423 O O . THR A 1 184 ? 8.961 -14.328 -8.641 1 96.81 184 THR A O 1
ATOM 1426 N N . LYS A 1 185 ? 8.289 -12.203 -8.617 1 98.5 185 LYS A N 1
ATOM 1427 C CA . LYS A 1 185 ? 7.719 -12.266 -9.961 1 98.5 185 LYS A CA 1
ATOM 1428 C C . LYS A 1 185 ? 8.805 -12.125 -11.023 1 98.5 185 LYS A C 1
ATOM 1430 O O . LYS A 1 185 ? 9.922 -11.695 -10.719 1 98.5 185 LYS A O 1
ATOM 1435 N N . VAL A 1 186 ? 8.484 -12.484 -12.258 1 98 186 VAL A N 1
ATOM 1436 C CA . VAL A 1 186 ? 9.398 -12.445 -13.398 1 98 186 VAL A CA 1
ATOM 1437 C C . VAL A 1 186 ? 9.945 -11.031 -13.57 1 98 186 VAL A C 1
ATOM 1439 O O . VAL A 1 186 ? 11.148 -10.844 -13.781 1 98 186 VAL A O 1
ATOM 1442 N N . TYR A 1 187 ? 9.094 -10.133 -13.578 1 98.69 187 TYR A N 1
ATOM 1443 C CA . TYR A 1 187 ? 9.391 -8.703 -13.508 1 98.69 187 TYR A CA 1
ATOM 1444 C C . TYR A 1 187 ? 8.992 -8.125 -12.148 1 98.69 187 TYR A C 1
ATOM 1446 O O . TYR A 1 187 ? 7.898 -8.406 -11.648 1 98.69 187 TYR A O 1
ATOM 1454 N N . ASN A 1 188 ? 9.922 -7.301 -11.555 1 98.81 188 ASN A N 1
ATOM 1455 C CA . ASN A 1 188 ? 9.57 -6.762 -10.242 1 98.81 188 ASN A CA 1
ATOM 1456 C C . ASN A 1 188 ? 10.086 -5.34 -10.062 1 98.81 188 ASN A C 1
ATOM 1458 O O . ASN A 1 188 ? 10.953 -4.887 -10.82 1 98.81 188 ASN A O 1
ATOM 1462 N N . THR A 1 189 ? 9.516 -4.652 -9.133 1 98.81 189 THR A N 1
ATOM 1463 C CA . THR A 1 189 ? 9.961 -3.35 -8.641 1 98.81 189 THR A CA 1
ATOM 1464 C C . THR A 1 189 ? 10.156 -3.379 -7.129 1 98.81 189 THR A C 1
ATOM 1466 O O . THR A 1 189 ? 9.758 -2.451 -6.426 1 98.81 189 THR A O 1
ATOM 1469 N N . ILE A 1 190 ? 10.758 -4.484 -6.574 1 98.44 190 ILE A N 1
ATOM 1470 C CA . ILE A 1 190 ? 10.852 -4.781 -5.148 1 98.44 190 ILE A CA 1
ATOM 1471 C C . ILE A 1 190 ? 9.477 -5.164 -4.609 1 98.44 190 ILE A C 1
ATOM 1473 O O . ILE A 1 190 ? 9.195 -6.344 -4.375 1 98.44 190 ILE A O 1
ATOM 1477 N N . GLU A 1 191 ? 8.641 -4.25 -4.43 1 98.25 191 GLU A N 1
ATOM 1478 C CA . GLU A 1 191 ? 7.188 -4.32 -4.32 1 98.25 191 GLU A CA 1
ATOM 1479 C C . GLU A 1 191 ? 6.512 -3.449 -5.375 1 98.25 191 GLU A C 1
ATOM 1481 O O . GLU A 1 191 ? 7.012 -2.375 -5.715 1 98.25 191 GLU A O 1
ATOM 1486 N N . GLY A 1 192 ? 5.383 -3.885 -5.91 1 98.62 192 GLY A N 1
ATOM 1487 C CA . GLY A 1 192 ? 4.656 -3.098 -6.895 1 98.62 192 GLY A CA 1
ATOM 1488 C C . GLY A 1 192 ? 3.543 -3.871 -7.574 1 98.62 192 GLY A C 1
ATOM 1489 O O . GLY A 1 192 ? 3.361 -5.062 -7.316 1 98.62 192 GLY A O 1
ATOM 1490 N N . GLY A 1 193 ? 2.803 -3.201 -8.352 1 98.81 193 GLY A N 1
ATOM 1491 C CA . GLY A 1 193 ? 1.739 -3.754 -9.172 1 98.81 193 GLY A CA 1
ATOM 1492 C C . GLY A 1 193 ? 1.276 -2.809 -10.266 1 98.81 193 GLY A C 1
ATOM 1493 O O . GLY A 1 193 ? 1.808 -1.705 -10.406 1 98.81 193 GLY A O 1
ATOM 1494 N N . ALA A 1 194 ? 0.392 -3.281 -11.039 1 98.94 194 ALA A N 1
ATOM 1495 C CA . ALA A 1 194 ? -0.184 -2.477 -12.109 1 98.94 194 ALA A CA 1
ATOM 1496 C C . ALA A 1 194 ? -1.613 -2.914 -12.414 1 98.94 194 ALA A C 1
ATOM 1498 O O . ALA A 1 194 ? -2.027 -4.012 -12.039 1 98.94 194 ALA A O 1
ATOM 1499 N N . MET A 1 195 ? -2.283 -2.064 -12.992 1 98.88 195 MET A N 1
ATOM 1500 C CA . MET A 1 195 ? -3.602 -2.336 -13.555 1 98.88 195 MET A CA 1
ATOM 1501 C C . MET A 1 195 ? -3.643 -1.973 -15.039 1 98.88 195 MET A C 1
ATOM 1503 O O . MET A 1 195 ? -3.156 -0.913 -15.438 1 98.88 195 MET A O 1
ATOM 1507 N N . ILE A 1 196 ? -4.109 -2.879 -15.82 1 98.94 196 ILE A N 1
ATOM 1508 C CA . ILE A 1 196 ? -4.309 -2.66 -17.25 1 98.94 196 ILE A CA 1
ATOM 1509 C C . ILE A 1 196 ? -5.785 -2.393 -17.531 1 98.94 196 ILE A C 1
ATOM 1511 O O . ILE A 1 196 ? -6.656 -3.117 -17.031 1 98.94 196 ILE A O 1
ATOM 1515 N N . MET A 1 197 ? -6.055 -1.33 -18.219 1 98.56 197 MET A N 1
ATOM 1516 C CA . MET A 1 197 ? -7.418 -0.994 -18.625 1 98.56 197 MET A CA 1
ATOM 1517 C C . MET A 1 197 ? -7.457 -0.579 -20.094 1 98.56 197 MET A C 1
ATOM 1519 O O . MET A 1 197 ? -6.414 -0.474 -20.734 1 98.56 197 MET A O 1
ATOM 1523 N N . HIS A 1 198 ? -8.656 -0.275 -20.641 1 98.31 198 HIS A N 1
ATOM 1524 C CA . HIS A 1 198 ? -8.812 -0.234 -22.094 1 98.31 198 HIS A CA 1
ATOM 1525 C C . HIS A 1 198 ? -9.008 1.196 -22.594 1 98.31 198 HIS A C 1
ATOM 1527 O O . HIS A 1 198 ? -8.969 1.453 -23.797 1 98.31 198 HIS A O 1
ATOM 1533 N N . ASP A 1 199 ? -9.266 2.125 -21.688 1 98.12 199 ASP A N 1
ATOM 1534 C CA . ASP A 1 199 ? -9.547 3.475 -22.156 1 98.12 199 ASP A CA 1
ATOM 1535 C C . ASP A 1 199 ? -9.023 4.523 -21.188 1 98.12 199 ASP A C 1
ATOM 1537 O O . ASP A 1 199 ? -8.812 4.234 -20 1 98.12 199 ASP A O 1
ATOM 1541 N N . ALA A 1 200 ? -8.914 5.707 -21.734 1 98 200 ALA A N 1
ATOM 1542 C CA . ALA A 1 200 ? -8.273 6.809 -21.016 1 98 200 ALA A CA 1
ATOM 1543 C C . ALA A 1 200 ? -9.141 7.27 -19.844 1 98 200 ALA A C 1
ATOM 1545 O O . ALA A 1 200 ? -8.625 7.672 -18.797 1 98 200 ALA A O 1
ATOM 1546 N N . LYS A 1 201 ? -10.398 7.262 -20.062 1 97.69 201 LYS A N 1
ATOM 1547 C CA . LYS A 1 201 ? -11.305 7.695 -19 1 97.69 201 LYS A CA 1
ATOM 1548 C C . LYS A 1 201 ? -11.188 6.805 -17.781 1 97.69 201 LYS A C 1
ATOM 1550 O O . LYS A 1 201 ? -11.125 7.301 -16.641 1 97.69 201 LYS A O 1
ATOM 1555 N N . THR A 1 202 ? -11.195 5.484 -18 1 97.88 202 THR A N 1
ATOM 1556 C CA . THR A 1 202 ? -11.016 4.531 -16.906 1 97.88 202 THR A CA 1
ATOM 1557 C C . THR A 1 202 ? -9.664 4.727 -16.219 1 97.88 202 THR A C 1
ATOM 1559 O O . THR A 1 202 ? -9.57 4.703 -14.992 1 97.88 202 THR A O 1
ATOM 1562 N N . LYS A 1 203 ? -8.664 4.922 -17.016 1 98.38 203 LYS A N 1
ATOM 1563 C CA . LYS A 1 203 ? -7.34 5.156 -16.438 1 98.38 203 LYS A CA 1
ATOM 1564 C C . LYS A 1 203 ? -7.344 6.375 -15.531 1 98.38 203 LYS A C 1
ATOM 1566 O O . LYS A 1 203 ? -6.766 6.344 -14.438 1 98.38 203 LYS A O 1
ATOM 1571 N N . GLN A 1 204 ? -7.918 7.418 -15.984 1 97.69 204 GLN A N 1
ATOM 1572 C CA . GLN A 1 204 ? -7.973 8.633 -15.18 1 97.69 204 GLN A CA 1
ATOM 1573 C C . GLN A 1 204 ? -8.672 8.391 -13.852 1 97.69 204 GLN A C 1
ATOM 1575 O O . GLN A 1 204 ? -8.211 8.844 -12.805 1 97.69 204 GLN A O 1
ATOM 1580 N N . ARG A 1 205 ? -9.758 7.699 -13.922 1 97 205 ARG A N 1
ATOM 1581 C CA . ARG A 1 205 ? -10.5 7.375 -12.703 1 97 205 ARG A CA 1
ATOM 1582 C C . ARG A 1 205 ? -9.656 6.547 -11.75 1 97 205 ARG A C 1
ATOM 1584 O O . ARG A 1 205 ? -9.625 6.82 -10.547 1 97 205 ARG A O 1
ATOM 1591 N N . ILE A 1 206 ? -8.977 5.551 -12.305 1 98.12 206 ILE A N 1
ATOM 1592 C CA . ILE A 1 206 ? -8.117 4.691 -11.5 1 98.12 206 ILE A CA 1
ATOM 1593 C C . ILE A 1 206 ? -6.996 5.523 -10.875 1 98.12 206 ILE A C 1
ATOM 1595 O O . ILE A 1 206 ? -6.652 5.344 -9.711 1 98.12 206 ILE A O 1
ATOM 1599 N N . ASP A 1 207 ? -6.465 6.422 -11.648 1 98 207 ASP A N 1
ATOM 1600 C CA . ASP A 1 207 ? -5.383 7.277 -11.164 1 98 207 ASP A CA 1
ATOM 1601 C C . ASP A 1 207 ? -5.859 8.172 -10.023 1 98 207 ASP A C 1
ATOM 1603 O O . ASP A 1 207 ? -5.098 8.469 -9.102 1 98 207 ASP A O 1
ATOM 1607 N N . TYR A 1 208 ? -7.109 8.633 -10.102 1 97.44 208 TYR A N 1
ATOM 1608 C CA . TYR A 1 208 ? -7.68 9.391 -8.984 1 97.44 208 TYR A CA 1
ATOM 1609 C C . TYR A 1 208 ? -7.84 8.5 -7.754 1 97.44 208 TYR A C 1
ATOM 1611 O O . TYR A 1 208 ? -7.41 8.867 -6.66 1 97.44 208 TYR A O 1
ATOM 1619 N N . LEU A 1 209 ? -8.336 7.273 -7.895 1 97.38 209 LEU A N 1
ATOM 1620 C CA . LEU A 1 209 ? -8.656 6.379 -6.785 1 97.38 209 LEU A CA 1
ATOM 1621 C C . LEU A 1 209 ? -7.391 5.938 -6.055 1 97.38 209 LEU A C 1
ATOM 1623 O O . LEU A 1 209 ? -7.379 5.832 -4.828 1 97.38 209 LEU A O 1
ATOM 1627 N N . LYS A 1 210 ? -6.32 5.758 -6.828 1 97.81 210 LYS A N 1
ATOM 1628 C CA . LYS A 1 210 ? -5.098 5.27 -6.191 1 97.81 210 LYS A CA 1
ATOM 1629 C C . LYS A 1 210 ? -4.371 6.395 -5.461 1 97.81 210 LYS A C 1
ATOM 1631 O O . LYS A 1 210 ? -3.379 6.156 -4.773 1 97.81 210 LYS A O 1
ATOM 1636 N N . ASN A 1 211 ? -4.859 7.598 -5.641 1 97.75 211 ASN A N 1
ATOM 1637 C CA . ASN A 1 211 ? -4.324 8.789 -4.996 1 97.75 211 ASN A CA 1
ATOM 1638 C C . ASN A 1 211 ? -5.398 9.531 -4.203 1 97.75 211 ASN A C 1
ATOM 1640 O O . ASN A 1 211 ? -5.609 10.727 -4.406 1 97.75 211 ASN A O 1
ATOM 1644 N N . PHE A 1 212 ? -6.133 8.867 -3.453 1 97.5 212 PHE A N 1
ATOM 1645 C CA . PHE A 1 212 ? -7.098 9.336 -2.467 1 97.5 212 PHE A CA 1
ATOM 1646 C C . PHE A 1 212 ? -8.344 9.883 -3.146 1 97.5 212 PHE A C 1
ATOM 1648 O O . PHE A 1 212 ? -9.188 10.508 -2.498 1 97.5 212 PHE A O 1
ATOM 1655 N N . GLY A 1 213 ? -8.438 9.836 -4.422 1 96.81 213 GLY A N 1
ATOM 1656 C CA . GLY A 1 213 ? -9.594 10.336 -5.141 1 96.81 213 GLY A CA 1
ATOM 1657 C C . GLY A 1 213 ? -9.43 11.766 -5.609 1 96.81 213 GLY A C 1
ATOM 1658 O O . GLY A 1 213 ? -10.359 12.352 -6.18 1 96.81 213 GLY A O 1
ATOM 1659 N N . PHE A 1 214 ? -8.234 12.336 -5.457 1 94.62 214 PHE A N 1
ATOM 1660 C CA . PHE A 1 214 ? -8.008 13.734 -5.785 1 94.62 214 PHE A CA 1
ATOM 1661 C C . PHE A 1 214 ? -8.023 13.945 -7.297 1 94.62 214 PHE A C 1
ATOM 1663 O O . PHE A 1 214 ? -7.277 13.289 -8.023 1 94.62 214 PHE A O 1
ATOM 1670 N N . ALA A 1 215 ? -8.805 14.859 -7.734 1 93.25 215 ALA A N 1
ATOM 1671 C CA . ALA A 1 215 ? -8.789 15.344 -9.109 1 93.25 215 ALA A CA 1
ATOM 1672 C C . ALA A 1 215 ? -8.109 16.703 -9.203 1 93.25 215 ALA A C 1
ATOM 1674 O O . ALA A 1 215 ? -7.664 17.109 -10.281 1 93.25 215 ALA A O 1
ATOM 1675 N N . SER A 1 216 ? -8.086 17.406 -8.102 1 91.25 216 SER A N 1
ATOM 1676 C CA . SER A 1 216 ? -7.375 18.656 -7.895 1 91.25 216 SER A CA 1
ATOM 1677 C C . SER A 1 216 ? -7.109 18.906 -6.414 1 91.25 216 SER A C 1
ATOM 1679 O O . SER A 1 216 ? -7.379 18.047 -5.574 1 91.25 216 SER A O 1
ATOM 1681 N N . GLU A 1 217 ? -6.602 20.062 -6.125 1 86.69 217 GLU A N 1
ATOM 1682 C CA . GLU A 1 217 ? -6.305 20.422 -4.742 1 86.69 217 GLU A CA 1
ATOM 1683 C C . GLU A 1 217 ? -7.578 20.484 -3.904 1 86.69 217 GLU A C 1
ATOM 1685 O O . GLU A 1 217 ? -7.543 20.266 -2.691 1 86.69 217 GLU A O 1
ATOM 1690 N N . THR A 1 218 ? -8.727 20.719 -4.566 1 90.69 218 THR A N 1
ATOM 1691 C CA . THR A 1 218 ? -9.93 20.969 -3.787 1 90.69 218 THR A CA 1
ATOM 1692 C C . THR A 1 218 ? -11.055 20.031 -4.203 1 90.69 218 THR A C 1
ATOM 1694 O O . THR A 1 218 ? -12.203 20.219 -3.797 1 90.69 218 THR A O 1
ATOM 1697 N N . GLU A 1 219 ? -10.672 19.047 -5.059 1 92.94 219 GLU A N 1
ATOM 1698 C CA . GLU A 1 219 ? -11.719 18.141 -5.551 1 92.94 219 GLU A CA 1
ATOM 1699 C C . GLU A 1 219 ? -11.336 16.688 -5.344 1 92.94 219 GLU A C 1
ATOM 1701 O O . GLU A 1 219 ? -10.266 16.25 -5.781 1 92.94 219 GLU A O 1
ATOM 1706 N N . VAL A 1 220 ? -12.234 16 -4.625 1 93.94 220 VAL A N 1
ATOM 1707 C CA . VAL A 1 220 ? -12.133 14.555 -4.438 1 93.94 220 VAL A CA 1
ATOM 1708 C C . VAL A 1 220 ? -13.352 13.867 -5.059 1 93.94 220 VAL A C 1
ATOM 1710 O O . VAL A 1 220 ? -14.484 14.133 -4.664 1 93.94 220 VAL A O 1
ATOM 1713 N N . ILE A 1 221 ? -13.141 12.984 -5.973 1 91.88 221 ILE A N 1
ATOM 1714 C CA . ILE A 1 221 ? -14.242 12.461 -6.777 1 91.88 221 ILE A CA 1
ATOM 1715 C C . ILE A 1 221 ? -14.859 11.25 -6.082 1 91.88 221 ILE A C 1
ATOM 1717 O O . ILE A 1 221 ? -15.938 10.797 -6.457 1 91.88 221 ILE A O 1
ATOM 1721 N N . GLY A 1 222 ? -14.164 10.711 -5.141 1 93.31 222 GLY A N 1
ATOM 1722 C CA . GLY A 1 222 ? -14.594 9.555 -4.359 1 93.31 222 GLY A CA 1
ATOM 1723 C C . GLY A 1 222 ? -13.547 9.102 -3.354 1 93.31 222 GLY A C 1
ATOM 1724 O O . GLY A 1 222 ? -12.414 9.578 -3.375 1 93.31 222 GLY A O 1
ATOM 1725 N N . PRO A 1 223 ? -14 8.227 -2.473 1 95.31 223 PRO A N 1
ATOM 1726 C CA . PRO A 1 223 ? -13.047 7.734 -1.474 1 95.31 223 PRO A CA 1
ATOM 1727 C C . PRO A 1 223 ? -11.961 6.848 -2.08 1 95.31 223 PRO A C 1
ATOM 1729 O O . PRO A 1 223 ? -12.172 5.641 -2.254 1 95.31 223 PRO A O 1
ATOM 1732 N N . GLY A 1 224 ? -10.867 7.457 -2.377 1 97.12 224 GLY A N 1
ATOM 1733 C CA . GLY A 1 224 ? -9.719 6.715 -2.871 1 97.12 224 GLY A CA 1
ATOM 1734 C C . GLY A 1 224 ? -8.852 6.16 -1.761 1 97.12 224 GLY A C 1
ATOM 1735 O O . GLY A 1 224 ? -9.273 6.098 -0.604 1 97.12 224 GLY A O 1
ATOM 1736 N N . ILE A 1 225 ? -7.719 5.641 -2.09 1 97.69 225 ILE A N 1
ATOM 1737 C CA . ILE A 1 225 ? -6.734 5.055 -1.188 1 97.69 225 ILE A CA 1
ATOM 1738 C C . ILE A 1 225 ? -5.34 5.57 -1.541 1 97.69 225 ILE A C 1
ATOM 1740 O O . ILE A 1 225 ? -5.195 6.461 -2.379 1 97.69 225 ILE A O 1
ATOM 1744 N N . ASN A 1 226 ? -4.344 5.27 -0.798 1 98.31 226 ASN A N 1
ATOM 1745 C CA . ASN A 1 226 ? -2.957 5.496 -1.194 1 98.31 226 ASN A CA 1
ATOM 1746 C C . ASN A 1 226 ? -2.305 4.215 -1.704 1 98.31 226 ASN A C 1
ATOM 1748 O O . ASN A 1 226 ? -1.996 3.314 -0.92 1 98.31 226 ASN A O 1
ATOM 1752 N N . SER A 1 227 ? -2.09 4.164 -3.004 1 98 227 SER A N 1
ATOM 1753 C CA . SER A 1 227 ? -1.503 2.969 -3.602 1 98 227 SER A CA 1
ATOM 1754 C C . SER A 1 227 ? -0.416 3.33 -4.605 1 98 227 SER A C 1
ATOM 1756 O O . SER A 1 227 ? -0.16 2.58 -5.551 1 98 227 SER A O 1
ATOM 1758 N N . LYS A 1 228 ? 0.152 4.43 -4.434 1 97.44 228 LYS A N 1
ATOM 1759 C CA . LYS A 1 228 ? 1.094 4.984 -5.398 1 97.44 228 LYS A CA 1
ATOM 1760 C C . LYS A 1 228 ? 2.451 4.293 -5.305 1 97.44 228 LYS A C 1
ATOM 1762 O O . LYS A 1 228 ? 2.918 3.982 -4.207 1 97.44 228 LYS A O 1
ATOM 1767 N N . MET A 1 229 ? 3.033 4.086 -6.406 1 98.56 229 MET A N 1
ATOM 1768 C CA . MET A 1 229 ? 4.438 3.684 -6.48 1 98.56 229 MET A CA 1
ATOM 1769 C C . MET A 1 229 ? 5.352 4.902 -6.453 1 98.56 229 MET A C 1
ATOM 1771 O O . MET A 1 229 ? 5.082 5.902 -7.121 1 98.56 229 MET A O 1
ATOM 1775 N N . ASP A 1 230 ? 6.434 4.82 -5.695 1 98.62 230 ASP A N 1
ATOM 1776 C CA . ASP A 1 230 ? 7.34 5.961 -5.57 1 98.62 230 ASP A CA 1
ATOM 1777 C C . ASP A 1 230 ? 8.375 5.965 -6.688 1 98.62 230 ASP A C 1
ATOM 1779 O O . ASP A 1 230 ? 8.43 5.035 -7.496 1 98.62 230 ASP A O 1
ATOM 1783 N N . GLU A 1 231 ? 9.195 7.02 -6.758 1 98.75 231 GLU A N 1
ATOM 1784 C CA . GLU A 1 231 ? 10.133 7.254 -7.852 1 98.75 231 GLU A CA 1
ATOM 1785 C C . GLU A 1 231 ? 11.305 6.273 -7.801 1 98.75 231 GLU A C 1
ATOM 1787 O O . GLU A 1 231 ? 11.844 5.891 -8.836 1 98.75 231 GLU A O 1
ATOM 1792 N N . VAL A 1 232 ? 11.688 5.844 -6.613 1 98.81 232 VAL A N 1
ATOM 1793 C CA . VAL A 1 232 ? 12.805 4.918 -6.461 1 98.81 232 VAL A CA 1
ATOM 1794 C C . VAL A 1 232 ? 12.445 3.568 -7.082 1 98.81 232 VAL A C 1
ATOM 1796 O O . VAL A 1 232 ? 13.227 3.006 -7.852 1 98.81 232 VAL A O 1
ATOM 1799 N N . ARG A 1 233 ? 11.273 3.094 -6.832 1 98.75 233 ARG A N 1
ATOM 1800 C CA . ARG A 1 233 ? 10.82 1.817 -7.379 1 98.75 233 ARG A CA 1
ATOM 1801 C C . ARG A 1 233 ? 10.539 1.934 -8.875 1 98.75 233 ARG A C 1
ATOM 1803 O O . ARG A 1 233 ? 10.734 0.978 -9.625 1 98.75 233 ARG A O 1
ATOM 1810 N N . ALA A 1 234 ? 10.047 3.135 -9.281 1 98.88 234 ALA A N 1
ATOM 1811 C CA . ALA A 1 234 ? 9.883 3.359 -10.711 1 98.88 234 ALA A CA 1
ATOM 1812 C C . ALA A 1 234 ? 11.219 3.262 -11.445 1 98.88 234 ALA A C 1
ATOM 1814 O O . ALA A 1 234 ? 11.305 2.645 -12.508 1 98.88 234 ALA A O 1
ATOM 1815 N N . ALA A 1 235 ? 12.266 3.891 -10.898 1 98.88 235 ALA A N 1
ATOM 1816 C CA . ALA A 1 235 ? 13.602 3.797 -11.469 1 98.88 235 ALA A CA 1
ATOM 1817 C C . ALA A 1 235 ? 14.062 2.344 -11.547 1 98.88 235 ALA A C 1
ATOM 1819 O O . ALA A 1 235 ? 14.609 1.911 -12.57 1 98.88 235 ALA A O 1
ATOM 1820 N N . TYR A 1 236 ? 13.852 1.614 -10.43 1 98.88 236 TYR A N 1
ATOM 1821 C CA . TYR A 1 236 ? 14.148 0.188 -10.367 1 98.88 236 TYR A CA 1
ATOM 1822 C C . TYR A 1 236 ? 13.453 -0.569 -11.492 1 98.88 236 TYR A C 1
ATOM 1824 O O . TYR A 1 236 ? 14.078 -1.379 -12.18 1 98.88 236 TYR A O 1
ATOM 1832 N N . GLY A 1 237 ? 12.18 -0.275 -11.703 1 98.88 237 GLY A N 1
ATOM 1833 C CA . GLY A 1 237 ? 11.383 -0.943 -12.719 1 98.88 237 GLY A CA 1
ATOM 1834 C C . GLY A 1 237 ? 11.844 -0.64 -14.133 1 98.88 237 GLY A C 1
ATOM 1835 O O . GLY A 1 237 ? 11.836 -1.521 -14.992 1 98.88 237 GLY A O 1
ATOM 1836 N N . LEU A 1 238 ? 12.195 0.64 -14.375 1 98.94 238 LEU A N 1
ATOM 1837 C CA . LEU A 1 238 ? 12.68 1.031 -15.695 1 98.94 238 LEU A CA 1
ATOM 1838 C C . LEU A 1 238 ? 13.93 0.242 -16.078 1 98.94 238 LEU A C 1
ATOM 1840 O O . LEU A 1 238 ? 14.062 -0.214 -17.203 1 98.94 238 LEU A O 1
ATOM 1844 N N . LEU A 1 239 ? 14.828 0.068 -15.148 1 98.88 239 LEU A N 1
ATOM 1845 C CA . LEU A 1 239 ? 16.062 -0.664 -15.414 1 98.88 239 LEU A CA 1
ATOM 1846 C C . LEU A 1 239 ? 15.781 -2.15 -15.609 1 98.88 239 LEU A C 1
ATOM 1848 O O . LEU A 1 239 ? 16.359 -2.781 -16.5 1 98.88 239 LEU A O 1
ATOM 1852 N N . ASN A 1 240 ? 14.883 -2.725 -14.789 1 98.75 240 ASN A N 1
ATOM 1853 C CA . ASN A 1 240 ? 14.57 -4.145 -14.898 1 98.75 240 ASN A CA 1
ATOM 1854 C C . ASN A 1 240 ? 13.875 -4.469 -16.219 1 98.75 240 ASN A C 1
ATOM 1856 O O . ASN A 1 240 ? 13.984 -5.582 -16.719 1 98.75 240 ASN A O 1
ATOM 1860 N N . LEU A 1 241 ? 13.102 -3.49 -16.688 1 98.69 241 LEU A N 1
ATOM 1861 C CA . LEU A 1 241 ? 12.406 -3.705 -17.953 1 98.69 241 LEU A CA 1
ATOM 1862 C C . LEU A 1 241 ? 13.398 -3.953 -19.078 1 98.69 241 LEU A C 1
ATOM 1864 O O . LEU A 1 241 ? 13.102 -4.691 -20.031 1 98.69 241 LEU A O 1
ATOM 1868 N N . LYS A 1 242 ? 14.602 -3.445 -18.984 1 98.19 242 LYS A N 1
ATOM 1869 C CA . LYS A 1 242 ? 15.641 -3.594 -20 1 98.19 242 LYS A CA 1
ATOM 1870 C C . LYS A 1 242 ? 16.203 -5.012 -20 1 98.19 242 LYS A C 1
ATOM 1872 O O . LYS A 1 242 ? 16.734 -5.465 -21.016 1 98.19 242 LYS A O 1
ATOM 1877 N N . GLN A 1 243 ? 16.047 -5.742 -18.891 1 98.25 243 GLN A N 1
ATOM 1878 C CA . GLN A 1 243 ? 16.734 -7.031 -18.812 1 98.25 243 GLN A CA 1
ATOM 1879 C C . GLN A 1 243 ? 15.727 -8.172 -18.656 1 98.25 243 GLN A C 1
ATOM 1881 O O . GLN A 1 243 ? 16.125 -9.336 -18.578 1 98.25 243 GLN A O 1
ATOM 1886 N N . VAL A 1 244 ? 14.438 -7.875 -18.656 1 98.62 244 VAL A N 1
ATOM 1887 C CA . VAL A 1 244 ? 13.43 -8.867 -18.312 1 98.62 244 VAL A CA 1
ATOM 1888 C C . VAL A 1 244 ? 13.344 -9.922 -19.422 1 98.62 244 VAL A C 1
ATOM 1890 O O . VAL A 1 244 ? 13.109 -11.102 -19.141 1 98.62 244 VAL A O 1
ATOM 1893 N N . ASP A 1 245 ? 13.555 -9.562 -20.656 1 98.69 245 ASP A N 1
ATOM 1894 C CA . ASP A 1 245 ? 13.508 -10.539 -21.734 1 98.69 245 ASP A CA 1
ATOM 1895 C C . ASP A 1 245 ? 14.594 -11.602 -21.578 1 98.69 245 ASP A C 1
ATOM 1897 O O . ASP A 1 245 ? 14.344 -12.789 -21.766 1 98.69 245 ASP A O 1
ATOM 1901 N N . ALA A 1 246 ? 15.781 -11.156 -21.25 1 98.69 246 ALA A N 1
ATOM 1902 C CA . ALA A 1 246 ? 16.859 -12.102 -21 1 98.69 246 ALA A CA 1
ATOM 1903 C C . ALA A 1 246 ? 16.531 -13.039 -19.844 1 98.69 246 ALA A C 1
ATOM 1905 O O . ALA A 1 246 ? 16.875 -14.227 -19.875 1 98.69 246 ALA A O 1
ATOM 1906 N N . ALA A 1 247 ? 15.891 -12.508 -18.812 1 98.69 247 ALA A N 1
ATOM 1907 C CA . ALA A 1 247 ? 15.484 -13.312 -17.656 1 98.69 247 ALA A CA 1
ATOM 1908 C C . ALA A 1 247 ? 14.453 -14.359 -18.062 1 98.69 247 ALA A C 1
ATOM 1910 O O . ALA A 1 247 ? 14.516 -15.5 -17.594 1 98.69 247 ALA A O 1
ATOM 1911 N N . ILE A 1 248 ? 13.477 -13.961 -18.891 1 98.75 248 ILE A N 1
ATOM 1912 C CA . ILE A 1 248 ? 12.453 -14.883 -19.359 1 98.75 248 ILE A CA 1
ATOM 1913 C C . ILE A 1 248 ? 13.086 -15.977 -20.219 1 98.75 248 ILE A C 1
ATOM 1915 O O . ILE A 1 248 ? 12.758 -17.156 -20.062 1 98.75 248 ILE A O 1
ATOM 1919 N N . ASN A 1 249 ? 14.047 -15.633 -21.047 1 98.62 249 ASN A N 1
ATOM 1920 C CA . ASN A 1 249 ? 14.734 -16.609 -21.875 1 98.62 249 ASN A CA 1
ATOM 1921 C C . ASN A 1 249 ? 15.523 -17.609 -21.031 1 98.62 249 ASN A C 1
ATOM 1923 O O . ASN A 1 249 ? 15.586 -18.797 -21.359 1 98.62 249 ASN A O 1
ATOM 1927 N N . ALA A 1 250 ? 16.172 -17.094 -20.016 1 98.69 250 ALA A N 1
ATOM 1928 C CA . ALA A 1 250 ? 16.906 -17.984 -19.109 1 98.69 250 ALA A CA 1
ATOM 1929 C C . ALA A 1 250 ? 15.961 -19 -18.453 1 98.69 250 ALA A C 1
ATOM 1931 O O . ALA A 1 250 ? 16.312 -20.172 -18.312 1 98.69 250 ALA A O 1
ATOM 1932 N N . ARG A 1 251 ? 14.82 -18.594 -18.062 1 98.62 251 ARG A N 1
ATOM 1933 C CA . ARG A 1 251 ? 13.812 -19.469 -17.484 1 98.62 251 ARG A CA 1
ATOM 1934 C C . ARG A 1 251 ? 13.344 -20.516 -18.5 1 98.62 251 ARG A C 1
ATOM 1936 O O . ARG A 1 251 ? 13.141 -21.672 -18.156 1 98.62 251 ARG A O 1
ATOM 1943 N N . GLN A 1 252 ? 13.141 -20.062 -19.703 1 98.69 252 GLN A N 1
ATOM 1944 C CA . GLN A 1 252 ? 12.727 -20.984 -20.75 1 98.69 252 GLN A CA 1
ATOM 1945 C C . GLN A 1 252 ? 13.75 -22.109 -20.938 1 98.69 252 GLN A C 1
ATOM 1947 O O . GLN A 1 252 ? 13.375 -23.266 -21.109 1 98.69 252 GLN A O 1
ATOM 1952 N N . ARG A 1 253 ? 14.992 -21.781 -20.906 1 98.31 253 ARG A N 1
ATOM 1953 C CA . ARG A 1 253 ? 16.047 -22.766 -21.031 1 98.31 253 ARG A CA 1
ATOM 1954 C C . ARG A 1 253 ? 15.961 -23.812 -19.922 1 98.31 253 ARG A C 1
ATOM 1956 O O . ARG A 1 253 ? 16.078 -25.016 -20.188 1 98.31 253 ARG A O 1
ATOM 1963 N N . VAL A 1 254 ? 15.773 -23.312 -18.734 1 98.56 254 VAL A N 1
ATOM 1964 C CA . VAL A 1 254 ? 15.672 -24.203 -17.578 1 98.56 254 VAL A CA 1
ATOM 1965 C C . VAL A 1 254 ? 14.453 -25.109 -17.734 1 98.56 254 VAL A C 1
ATOM 1967 O O . VAL A 1 254 ? 14.523 -26.312 -17.469 1 98.56 254 VAL A O 1
ATOM 1970 N N . ALA A 1 255 ? 13.328 -24.562 -18.188 1 98.56 255 ALA A N 1
ATOM 1971 C CA . ALA A 1 255 ? 12.094 -25.328 -18.375 1 98.56 255 ALA A CA 1
ATOM 1972 C C . ALA A 1 255 ? 12.312 -26.469 -19.359 1 98.56 255 ALA A C 1
ATOM 1974 O O . ALA A 1 255 ? 11.844 -27.594 -19.125 1 98.56 255 ALA A O 1
ATOM 1975 N N . LYS A 1 256 ? 13.047 -26.219 -20.391 1 98.25 256 LYS A N 1
ATOM 1976 C CA . LYS A 1 256 ? 13.336 -27.234 -21.375 1 98.25 256 LYS A CA 1
ATOM 1977 C C . LYS A 1 256 ? 14.188 -28.359 -20.797 1 98.25 256 LYS A C 1
ATOM 1979 O O . LYS A 1 256 ? 13.938 -29.531 -21.047 1 98.25 256 LYS A O 1
ATOM 1984 N N . VAL A 1 257 ? 15.172 -27.969 -20 1 98.38 257 VAL A N 1
ATOM 1985 C CA . VAL A 1 257 ? 16.047 -28.953 -19.391 1 98.38 257 VAL A CA 1
ATOM 1986 C C . VAL A 1 257 ? 15.25 -29.812 -18.406 1 98.38 257 VAL A C 1
ATOM 1988 O O . VAL A 1 257 ? 15.391 -31.031 -18.391 1 98.38 257 VAL A O 1
ATOM 1991 N N . TYR A 1 258 ? 14.414 -29.203 -17.562 1 98.56 258 TYR A N 1
ATOM 1992 C CA . TYR A 1 258 ? 13.57 -29.938 -16.625 1 98.56 258 TYR A CA 1
ATOM 1993 C C . TYR A 1 258 ? 12.688 -30.938 -17.359 1 98.56 258 TYR A C 1
ATOM 1995 O O . TYR A 1 258 ? 12.633 -32.125 -16.984 1 98.56 258 TYR A O 1
ATOM 2003 N N . ARG A 1 259 ? 12 -30.5 -18.406 1 98.19 259 ARG A N 1
ATOM 2004 C CA . ARG A 1 259 ? 11.078 -31.375 -19.141 1 98.19 259 ARG A CA 1
ATOM 2005 C C . ARG A 1 259 ? 11.812 -32.562 -19.766 1 98.19 259 ARG A C 1
ATOM 2007 O O . ARG A 1 259 ? 11.344 -33.688 -19.672 1 98.19 259 ARG A O 1
ATOM 2014 N N . ALA A 1 260 ? 12.953 -32.281 -20.344 1 97.69 260 ALA A N 1
ATOM 2015 C CA . ALA A 1 260 ? 13.734 -33.344 -20.969 1 97.69 260 ALA A CA 1
ATOM 2016 C C . ALA A 1 260 ? 14.172 -34.375 -19.953 1 97.69 260 ALA A C 1
ATOM 2018 O O . ALA A 1 260 ? 14.18 -35.594 -20.234 1 97.69 260 ALA A O 1
ATOM 2019 N N . ALA A 1 261 ? 14.539 -33.906 -18.812 1 97.12 261 ALA A N 1
ATOM 2020 C CA . ALA A 1 261 ? 15.078 -34.812 -17.781 1 97.12 261 ALA A CA 1
ATOM 2021 C C . ALA A 1 261 ? 13.961 -35.562 -17.078 1 97.12 261 ALA A C 1
ATOM 2023 O O . ALA A 1 261 ? 14.164 -36.688 -16.625 1 97.12 261 ALA A O 1
ATOM 2024 N N . LEU A 1 262 ? 12.758 -35 -16.984 1 97.38 262 LEU A N 1
ATOM 2025 C CA . LEU A 1 262 ? 11.695 -35.562 -16.172 1 97.38 262 LEU A CA 1
ATOM 2026 C C . LEU A 1 262 ? 10.797 -36.469 -17.016 1 97.38 262 LEU A C 1
ATOM 2028 O O . LEU A 1 262 ? 9.992 -37.25 -16.469 1 97.38 262 LEU A O 1
ATOM 2032 N N . LYS A 1 263 ? 10.945 -36.406 -18.297 1 95.62 263 LYS A N 1
ATOM 2033 C CA . LYS A 1 263 ? 10.031 -37.031 -19.234 1 95.62 263 LYS A CA 1
ATOM 2034 C C . LYS A 1 263 ? 9.914 -38.531 -18.984 1 95.62 263 LYS A C 1
ATOM 2036 O O . LYS A 1 263 ? 8.844 -39.125 -19.141 1 95.62 263 LYS A O 1
ATOM 2041 N N . ASP A 1 264 ? 10.969 -39.188 -18.469 1 92.5 264 ASP A N 1
ATOM 2042 C CA . ASP A 1 264 ? 10.953 -40.656 -18.344 1 92.5 264 ASP A CA 1
ATOM 2043 C C . ASP A 1 264 ? 10.836 -41.094 -16.891 1 92.5 264 ASP A C 1
ATOM 2045 O O . ASP A 1 264 ? 11.047 -42.25 -16.562 1 92.5 264 ASP A O 1
ATOM 2049 N N . ILE A 1 265 ? 10.547 -40.125 -16.078 1 96.62 265 ILE A N 1
ATOM 2050 C CA . ILE A 1 265 ? 10.383 -40.5 -14.672 1 96.62 265 ILE A CA 1
ATOM 2051 C C . ILE A 1 265 ? 8.914 -40.812 -14.391 1 96.62 265 ILE A C 1
ATOM 2053 O O . ILE A 1 265 ? 8.07 -39.906 -14.406 1 96.62 265 ILE A O 1
ATOM 2057 N N . GLU A 1 266 ? 8.695 -42.062 -14.133 1 96.62 266 GLU A N 1
ATOM 2058 C CA . GLU A 1 266 ? 7.328 -42.5 -13.859 1 96.62 266 GLU A CA 1
ATOM 2059 C C . GLU A 1 266 ? 6.766 -41.812 -12.617 1 96.62 266 GLU A C 1
ATOM 2061 O O . GLU A 1 266 ? 7.465 -41.688 -11.609 1 96.62 266 GLU A O 1
ATOM 2066 N N . GLY A 1 267 ? 5.535 -41.344 -12.727 1 97.94 267 GLY A N 1
ATOM 2067 C CA . GLY A 1 267 ? 4.867 -40.781 -11.562 1 97.94 267 GLY A CA 1
ATOM 2068 C C . GLY A 1 267 ? 4.992 -39.281 -11.484 1 97.94 267 GLY A C 1
ATOM 2069 O O . GLY A 1 267 ? 4.355 -38.625 -10.648 1 97.94 267 GLY A O 1
ATOM 2070 N N . LEU A 1 268 ? 5.836 -38.75 -12.312 1 98.12 268 LEU A N 1
ATOM 2071 C CA . LEU A 1 268 ? 5.949 -37.312 -12.391 1 98.12 268 LEU A CA 1
ATOM 2072 C C . LEU A 1 268 ? 5.34 -36.781 -13.688 1 98.12 268 LEU A C 1
ATOM 2074 O O . LEU A 1 268 ? 5.555 -37.344 -14.758 1 98.12 268 LEU A O 1
ATOM 2078 N N . SER A 1 269 ? 4.457 -35.812 -13.531 1 97.62 269 SER A N 1
ATOM 2079 C CA . SER A 1 269 ? 3.912 -35.125 -14.711 1 97.62 269 SER A CA 1
ATOM 2080 C C . SER A 1 269 ? 4.141 -33.625 -14.641 1 97.62 269 SER A C 1
ATOM 2082 O O . SER A 1 269 ? 4.402 -33.062 -13.57 1 97.62 269 SER A O 1
ATOM 2084 N N . TYR A 1 270 ? 4.148 -32.969 -15.711 1 97.62 270 TYR A N 1
ATOM 2085 C CA . TYR A 1 270 ? 4.324 -31.531 -15.898 1 97.62 270 TYR A CA 1
ATOM 2086 C C . TYR A 1 270 ? 3.613 -31.047 -17.156 1 97.62 270 TYR A C 1
ATOM 2088 O O . TYR A 1 270 ? 3.066 -31.859 -17.906 1 97.62 270 TYR A O 1
ATOM 2096 N N . TRP A 1 271 ? 3.553 -29.797 -17.344 1 97.38 271 TRP A N 1
ATOM 2097 C CA . TRP A 1 271 ? 2.857 -29.266 -18.516 1 97.38 271 TRP A CA 1
ATOM 2098 C C . TRP A 1 271 ? 3.848 -28.859 -19.594 1 97.38 271 TRP A C 1
ATOM 2100 O O . TRP A 1 271 ? 4.93 -28.344 -19.297 1 97.38 271 TRP A O 1
ATOM 2110 N N . GLU A 1 272 ? 3.402 -29.109 -20.797 1 96.75 272 GLU A N 1
ATOM 2111 C CA . GLU A 1 272 ? 4.117 -28.578 -21.953 1 96.75 272 GLU A CA 1
ATOM 2112 C C . GLU A 1 272 ? 3.695 -27.156 -22.25 1 96.75 272 GLU A C 1
ATOM 2114 O O . GLU A 1 272 ? 2.707 -26.656 -21.703 1 96.75 272 GLU A O 1
ATOM 2119 N N . ASP A 1 273 ? 4.516 -26.469 -23.062 1 97.62 273 ASP A N 1
ATOM 2120 C CA . ASP A 1 273 ? 4.125 -25.141 -23.516 1 97.62 273 ASP A CA 1
ATOM 2121 C C . ASP A 1 273 ? 2.826 -25.188 -24.312 1 97.62 273 ASP A C 1
ATOM 2123 O O . ASP A 1 273 ? 2.604 -26.125 -25.094 1 97.62 273 ASP A O 1
ATOM 2127 N N . MET A 1 274 ? 1.97 -24.234 -24.062 1 97.31 274 MET A N 1
ATOM 2128 C CA . MET A 1 274 ? 0.729 -24.109 -24.828 1 97.31 274 MET A CA 1
ATOM 2129 C C . MET A 1 274 ? 0.996 -23.562 -26.219 1 97.31 274 MET A C 1
ATOM 2131 O O . MET A 1 274 ? 1.736 -22.594 -26.391 1 97.31 274 MET A O 1
ATOM 2135 N N . PRO A 1 275 ? 0.416 -24.25 -27.219 1 96.69 275 PRO A N 1
ATOM 2136 C CA . PRO A 1 275 ? 0.601 -23.734 -28.578 1 96.69 275 PRO A CA 1
ATOM 2137 C C . PRO A 1 275 ? 0.123 -22.297 -28.734 1 96.69 275 PRO A C 1
ATOM 2139 O O . PRO A 1 275 ? -0.934 -21.938 -28.219 1 96.69 275 PRO A O 1
ATOM 2142 N N . GLY A 1 276 ? 0.92 -21.469 -29.422 1 97.69 276 GLY A N 1
ATOM 2143 C CA . GLY A 1 276 ? 0.534 -20.109 -29.719 1 97.69 276 GLY A CA 1
ATOM 2144 C C . GLY A 1 276 ? 0.761 -19.156 -28.562 1 97.69 276 GLY A C 1
ATOM 2145 O O . GLY A 1 276 ? 0.478 -17.953 -28.672 1 97.69 276 GLY A O 1
ATOM 2146 N N . VAL A 1 277 ? 1.275 -19.703 -27.5 1 98.5 277 VAL A N 1
ATOM 2147 C CA . VAL A 1 277 ? 1.455 -18.875 -26.297 1 98.5 277 VAL A CA 1
ATOM 2148 C C . VAL A 1 277 ? 2.934 -18.531 -26.125 1 98.5 277 VAL A C 1
ATOM 2150 O O . VAL A 1 277 ? 3.795 -19.422 -26.219 1 98.5 277 VAL A O 1
ATOM 2153 N N . ARG A 1 278 ? 3.244 -17.281 -26.016 1 98.44 278 ARG A N 1
ATOM 2154 C CA . ARG A 1 278 ? 4.523 -16.844 -25.453 1 98.44 278 ARG A CA 1
ATOM 2155 C C . ARG A 1 278 ? 4.48 -16.859 -23.922 1 98.44 278 ARG A C 1
ATOM 2157 O O . ARG A 1 278 ? 3.85 -15.992 -23.312 1 98.44 278 ARG A O 1
ATOM 2164 N N . HIS A 1 279 ? 5.098 -17.828 -23.297 1 98.62 279 HIS A N 1
ATOM 2165 C CA . HIS A 1 279 ? 5.102 -17.969 -21.844 1 98.62 279 HIS A CA 1
ATOM 2166 C C . HIS A 1 279 ? 6.195 -17.125 -21.203 1 98.62 279 HIS A C 1
ATOM 2168 O O . HIS A 1 279 ? 7.117 -16.672 -21.891 1 98.62 279 HIS A O 1
ATOM 2174 N N . ASN A 1 280 ? 6.047 -16.844 -19.922 1 98.69 280 ASN A N 1
ATOM 2175 C CA . ASN A 1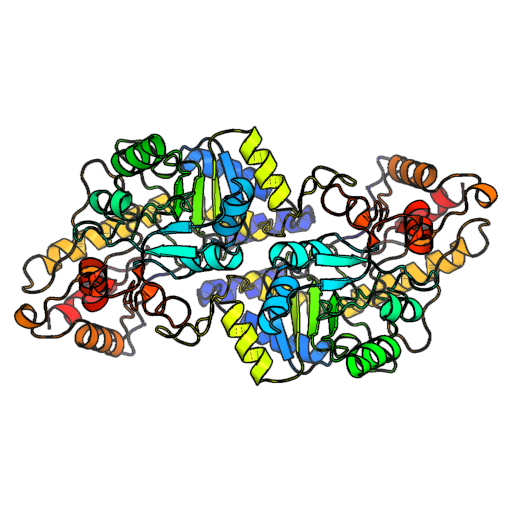 280 ? 7.109 -16.125 -19.219 1 98.69 280 ASN A CA 1
ATOM 2176 C C . ASN A 1 280 ? 7.855 -17.062 -18.266 1 98.69 280 ASN A C 1
ATOM 2178 O O . ASN A 1 280 ? 8.797 -16.625 -17.594 1 98.69 280 ASN A O 1
ATOM 2182 N N . TYR A 1 281 ? 7.367 -18.344 -18.141 1 98.5 281 TYR A N 1
ATOM 2183 C CA . TYR A 1 281 ? 8.023 -19.391 -17.344 1 98.5 281 TYR A CA 1
ATOM 2184 C C . TYR A 1 281 ? 8.203 -18.938 -15.906 1 98.5 281 TYR A C 1
ATOM 2186 O O . TYR A 1 281 ? 9.281 -19.109 -15.32 1 98.5 281 TYR A O 1
ATOM 2194 N N . SER A 1 282 ? 7.164 -18.328 -15.359 1 97.38 282 SER A N 1
ATOM 2195 C CA . SER A 1 282 ? 7.207 -17.812 -14 1 97.38 282 SER A CA 1
ATOM 2196 C C . SER A 1 282 ? 7.34 -18.938 -12.984 1 97.38 282 SER A C 1
ATOM 2198 O O . SER A 1 282 ? 7.918 -18.75 -11.914 1 97.38 282 SER A O 1
ATOM 2200 N N . TYR A 1 283 ? 6.777 -20.125 -13.273 1 98.19 283 TYR A N 1
ATOM 2201 C CA . TYR A 1 283 ? 6.797 -21.297 -12.414 1 98.19 283 TYR A CA 1
ATOM 2202 C C . TYR A 1 283 ? 7.082 -22.562 -13.211 1 98.19 283 TYR A C 1
ATOM 2204 O O . TYR A 1 283 ? 6.953 -22.562 -14.438 1 98.19 283 TYR A O 1
ATOM 2212 N N . PHE A 1 284 ? 7.535 -23.578 -12.539 1 98.62 284 PHE A N 1
ATOM 2213 C CA . PHE A 1 284 ? 7.613 -24.922 -13.117 1 98.62 284 PHE A CA 1
ATOM 2214 C C . PHE A 1 284 ? 7.004 -25.953 -12.18 1 98.62 284 PHE A C 1
ATOM 2216 O O . PHE A 1 284 ? 7.727 -26.656 -11.469 1 98.62 284 PHE A O 1
ATOM 2223 N N . PRO A 1 285 ? 5.707 -26.078 -12.234 1 98.69 285 PRO A N 1
ATOM 2224 C CA . PRO A 1 285 ? 5.027 -27.062 -11.398 1 98.69 285 PRO A CA 1
ATOM 2225 C C . PRO A 1 285 ? 5.168 -28.484 -11.922 1 98.69 285 PRO A C 1
ATOM 2227 O O . PRO A 1 285 ? 5.086 -28.703 -13.133 1 98.69 285 PRO A O 1
ATOM 2230 N N . ILE A 1 286 ? 5.414 -29.406 -11.055 1 98.69 286 ILE A N 1
ATOM 2231 C CA . ILE A 1 286 ? 5.277 -30.828 -11.352 1 98.69 286 ILE A CA 1
ATOM 2232 C C . ILE A 1 286 ? 4.238 -31.453 -10.422 1 98.69 286 ILE A C 1
ATOM 2234 O O . ILE A 1 286 ? 3.955 -30.906 -9.352 1 98.69 286 ILE A O 1
ATOM 2238 N N . PHE A 1 287 ? 3.674 -32.5 -10.844 1 98.69 287 PHE A N 1
ATOM 2239 C CA . PHE A 1 287 ? 2.645 -33.219 -10.086 1 98.69 287 PHE A CA 1
ATOM 2240 C C . PHE A 1 287 ? 3.057 -34.656 -9.82 1 98.69 287 PHE A C 1
ATOM 2242 O O . PHE A 1 287 ? 3.459 -35.375 -10.742 1 98.69 287 PHE A O 1
ATOM 2249 N N . VAL A 1 288 ? 2.914 -35.094 -8.609 1 98.69 288 VAL A N 1
ATOM 2250 C CA . VAL A 1 288 ? 3.484 -36.375 -8.164 1 98.69 288 VAL A CA 1
ATOM 2251 C C . VAL A 1 288 ? 2.373 -37.406 -7.973 1 98.69 288 VAL A C 1
ATOM 2253 O O . VAL A 1 288 ? 1.429 -37.156 -7.215 1 98.69 288 VAL A O 1
ATOM 2256 N N . ASP A 1 289 ? 2.43 -38.438 -8.68 1 98.31 289 ASP A N 1
ATOM 2257 C CA . ASP A 1 289 ? 1.672 -39.656 -8.391 1 98.31 289 ASP A CA 1
ATOM 2258 C C . ASP A 1 289 ? 2.451 -40.594 -7.469 1 98.31 289 ASP A C 1
ATOM 2260 O O . ASP A 1 289 ? 3.34 -41.312 -7.918 1 98.31 289 ASP A O 1
ATOM 2264 N N . ALA A 1 290 ? 2.055 -40.562 -6.258 1 98.06 290 ALA A N 1
ATOM 2265 C CA . ALA A 1 290 ? 2.83 -41.25 -5.223 1 98.06 290 ALA A CA 1
ATOM 2266 C C . ALA A 1 290 ? 2.982 -42.75 -5.535 1 98.06 290 ALA A C 1
ATOM 2268 O O . ALA A 1 290 ? 4.039 -43.312 -5.289 1 98.06 290 ALA A O 1
ATOM 2269 N N . MET A 1 291 ? 1.989 -43.375 -6.008 1 98 291 MET A N 1
ATOM 2270 C CA . MET A 1 291 ? 2.012 -44.812 -6.281 1 98 291 MET A CA 1
ATOM 2271 C C . MET A 1 291 ? 3.025 -45.125 -7.371 1 98 291 MET A C 1
ATOM 2273 O O . MET A 1 291 ? 3.75 -46.125 -7.273 1 98 291 MET A O 1
ATOM 2277 N N . LYS A 1 292 ? 3.154 -44.344 -8.352 1 97.94 292 LYS A N 1
ATOM 2278 C CA . LYS A 1 292 ? 4.035 -44.594 -9.484 1 97.94 292 LYS A CA 1
ATOM 2279 C C . LYS A 1 292 ? 5.445 -44.094 -9.211 1 97.94 292 LYS A C 1
ATOM 2281 O O . LYS A 1 292 ? 6.43 -44.719 -9.586 1 97.94 292 LYS A O 1
ATOM 2286 N N . TYR A 1 293 ? 5.527 -42.938 -8.555 1 97.56 293 TYR A N 1
ATOM 2287 C CA . TYR A 1 293 ? 6.809 -42.281 -8.289 1 97.56 293 TYR A CA 1
ATOM 2288 C C . TYR A 1 293 ? 7.531 -42.969 -7.129 1 97.56 293 TYR A C 1
ATOM 2290 O O . TYR A 1 293 ? 8.766 -42.938 -7.066 1 97.56 293 TYR A O 1
ATOM 2298 N N . GLY A 1 294 ? 6.73 -43.562 -6.195 1 97.25 294 GLY A N 1
ATOM 2299 C CA . GLY A 1 294 ? 7.293 -44.25 -5.047 1 97.25 294 GLY A CA 1
ATOM 2300 C C . GLY A 1 294 ? 7.426 -43.375 -3.822 1 97.25 294 GLY A C 1
ATOM 2301 O O . GLY A 1 294 ? 7.898 -43.812 -2.775 1 97.25 294 GLY A O 1
ATOM 2302 N N . MET A 1 295 ? 7.02 -42.125 -3.971 1 96.62 295 MET A N 1
ATOM 2303 C CA . MET A 1 295 ? 7.016 -41.188 -2.844 1 96.62 295 MET A CA 1
ATOM 2304 C C . MET A 1 295 ? 5.938 -40.125 -3.02 1 96.62 295 MET A C 1
ATOM 2306 O O . MET A 1 295 ? 5.602 -39.781 -4.145 1 96.62 295 MET A O 1
ATOM 2310 N N . THR A 1 296 ? 5.379 -39.656 -1.876 1 98.25 296 THR A N 1
ATOM 2311 C CA . THR A 1 296 ? 4.359 -38.625 -1.932 1 98.25 296 THR A CA 1
ATOM 2312 C C . THR A 1 296 ? 4.98 -37.25 -2.273 1 98.25 296 THR A C 1
ATOM 2314 O O . THR A 1 296 ? 6.195 -37.094 -2.152 1 98.25 296 THR A O 1
ATOM 2317 N N . ARG A 1 297 ? 4.152 -36.406 -2.709 1 98.5 297 ARG A N 1
ATOM 2318 C CA . ARG A 1 297 ? 4.582 -35.031 -2.977 1 98.5 297 ARG A CA 1
ATOM 2319 C C . ARG A 1 297 ? 5.215 -34.406 -1.741 1 98.5 297 ARG A C 1
ATOM 2321 O O . ARG A 1 297 ? 6.234 -33.719 -1.842 1 98.5 297 ARG A O 1
ATOM 2328 N N . ASP A 1 298 ? 4.676 -34.594 -0.516 1 98.31 298 ASP A N 1
ATOM 2329 C CA . ASP A 1 298 ? 5.234 -34.031 0.716 1 98.31 298 ASP A CA 1
ATOM 2330 C C . ASP A 1 298 ? 6.609 -34.625 1.013 1 98.31 298 ASP A C 1
ATOM 2332 O O . ASP A 1 298 ? 7.527 -33.906 1.419 1 98.31 298 ASP A O 1
ATOM 2336 N N . GLU A 1 299 ? 6.719 -35.906 0.823 1 98.31 299 GLU A N 1
ATOM 2337 C CA . GLU A 1 299 ? 8.016 -36.562 1.032 1 98.31 299 GLU A CA 1
ATOM 2338 C C . GLU A 1 299 ? 9.07 -35.969 0.09 1 98.31 299 GLU A C 1
ATOM 2340 O O . GLU A 1 299 ? 10.211 -35.75 0.5 1 98.31 299 GLU A O 1
ATOM 2345 N N . LEU A 1 300 ? 8.695 -35.812 -1.174 1 98.38 300 LEU A N 1
ATOM 2346 C CA . LEU A 1 300 ? 9.617 -35.219 -2.129 1 98.38 300 LEU A CA 1
ATOM 2347 C C . LEU A 1 300 ? 9.977 -33.781 -1.713 1 98.38 300 LEU A C 1
ATOM 2349 O O . LEU A 1 300 ? 11.141 -33.375 -1.814 1 98.38 300 LEU A O 1
ATOM 2353 N N . TYR A 1 301 ? 8.977 -33.031 -1.241 1 98.19 301 TYR A N 1
ATOM 2354 C CA . TYR A 1 301 ? 9.195 -31.688 -0.769 1 98.19 301 TYR A CA 1
ATOM 2355 C C . TYR A 1 301 ? 10.242 -31.641 0.332 1 98.19 301 TYR A C 1
ATOM 2357 O O . TYR A 1 301 ? 11.195 -30.859 0.268 1 98.19 301 TYR A O 1
ATOM 2365 N N . PHE A 1 302 ? 10.133 -32.469 1.286 1 98.12 302 PHE A N 1
ATOM 2366 C CA . PHE A 1 302 ? 11.062 -32.469 2.41 1 98.12 302 PHE A CA 1
ATOM 2367 C C . PHE A 1 302 ? 12.414 -33.031 1.991 1 98.12 302 PHE A C 1
ATOM 2369 O O . PHE A 1 302 ? 13.453 -32.594 2.494 1 98.12 302 PHE A O 1
ATOM 2376 N N . LYS A 1 303 ? 12.406 -34.031 1.069 1 98.06 303 LYS A N 1
ATOM 2377 C CA . LYS A 1 303 ? 13.656 -34.531 0.521 1 98.06 303 LYS A CA 1
ATOM 2378 C C . LYS A 1 303 ? 14.469 -33.438 -0.154 1 98.06 303 LYS A C 1
ATOM 2380 O O . LYS A 1 303 ? 15.68 -33.344 0.062 1 98.06 303 LYS A O 1
ATOM 2385 N N . LEU A 1 304 ? 13.812 -32.656 -1 1 98.38 304 LEU A N 1
ATOM 2386 C CA . LEU A 1 304 ? 14.453 -31.531 -1.653 1 98.38 304 LEU A CA 1
ATOM 2387 C C . LEU A 1 304 ? 14.961 -30.531 -0.624 1 98.38 304 LEU A C 1
ATOM 2389 O O . LEU A 1 304 ? 16.109 -30.094 -0.684 1 98.38 304 LEU A O 1
ATOM 2393 N N . LYS A 1 305 ? 14.109 -30.234 0.333 1 97.62 305 LYS A N 1
ATOM 2394 C CA . LYS A 1 305 ? 14.453 -29.25 1.367 1 97.62 305 LYS A CA 1
ATOM 2395 C C . LYS A 1 305 ? 15.688 -29.688 2.15 1 97.62 305 LYS A C 1
ATOM 2397 O O . LYS A 1 305 ? 16.547 -28.859 2.479 1 97.62 305 LYS A O 1
ATOM 2402 N N . GLU A 1 306 ? 15.773 -30.906 2.484 1 97.31 306 GLU A N 1
ATOM 2403 C CA . GLU A 1 306 ? 16.906 -31.453 3.223 1 97.31 306 GLU A CA 1
ATOM 2404 C C . GLU A 1 306 ? 18.203 -31.266 2.451 1 97.31 306 GLU A C 1
ATOM 2406 O O . GLU A 1 306 ? 19.281 -31.234 3.047 1 97.31 306 GLU A O 1
ATOM 2411 N N . GLN A 1 307 ? 18.078 -31.188 1.147 1 97.19 307 GLN A N 1
ATOM 2412 C CA . GLN A 1 307 ? 19.266 -31.016 0.307 1 97.19 307 GLN A CA 1
ATOM 2413 C C . GLN A 1 307 ? 19.469 -29.547 -0.042 1 97.19 307 GLN A C 1
ATOM 2415 O O . GLN A 1 307 ? 20.25 -29.219 -0.949 1 97.19 307 GLN A O 1
ATOM 2420 N N . GLY A 1 308 ? 18.703 -28.656 0.591 1 97.56 308 GLY A N 1
ATOM 2421 C CA . GLY A 1 308 ? 18.859 -27.234 0.374 1 97.56 308 GLY A CA 1
ATOM 2422 C C . GLY A 1 308 ? 18.156 -26.734 -0.881 1 97.56 308 GLY A C 1
ATOM 2423 O O . GLY A 1 308 ? 18.5 -25.672 -1.407 1 97.56 308 GLY A O 1
ATOM 2424 N N . ILE A 1 309 ? 17.312 -27.516 -1.455 1 98.38 309 ILE A N 1
ATOM 2425 C CA . ILE A 1 309 ? 16.5 -27.125 -2.604 1 98.38 309 ILE A CA 1
ATOM 2426 C C . ILE A 1 309 ? 15.094 -26.75 -2.139 1 98.38 309 ILE A C 1
ATOM 2428 O O . ILE A 1 309 ? 14.312 -27.625 -1.729 1 98.38 309 ILE A O 1
ATOM 2432 N N . LEU A 1 310 ? 14.781 -25.484 -2.229 1 97.44 310 LEU A N 1
ATOM 2433 C CA . LEU A 1 310 ? 13.562 -24.953 -1.622 1 97.44 310 LEU A CA 1
ATOM 2434 C C . LEU A 1 310 ? 12.469 -24.781 -2.666 1 97.44 310 LEU A C 1
ATOM 2436 O O . LEU A 1 310 ? 12.203 -23.656 -3.121 1 97.44 310 LEU A O 1
ATOM 2440 N N . GLY A 1 311 ? 11.836 -25.859 -3.006 1 96.62 311 GLY A N 1
ATOM 2441 C CA . GLY A 1 311 ? 10.625 -25.781 -3.809 1 96.62 311 GLY A CA 1
ATOM 2442 C C . GLY A 1 311 ? 9.445 -25.219 -3.043 1 96.62 311 GLY A C 1
ATOM 2443 O O . GLY A 1 311 ? 9.562 -24.891 -1.864 1 96.62 311 GLY A O 1
ATOM 2444 N N . ARG A 1 312 ? 8.383 -25 -3.754 1 97.25 312 ARG A N 1
ATOM 2445 C CA . ARG A 1 312 ? 7.168 -24.516 -3.111 1 97.25 312 ARG A CA 1
ATOM 2446 C C . ARG A 1 312 ? 5.949 -25.297 -3.568 1 97.25 312 ARG A C 1
ATOM 2448 O O . ARG A 1 312 ? 5.898 -25.766 -4.707 1 97.25 312 ARG A O 1
ATOM 2455 N N . ARG A 1 313 ? 5.02 -25.438 -2.701 1 97.44 313 ARG A N 1
ATOM 2456 C CA . ARG A 1 313 ? 3.791 -26.156 -3.002 1 97.44 313 ARG A CA 1
ATOM 2457 C C . ARG A 1 313 ? 2.684 -25.203 -3.438 1 97.44 313 ARG A C 1
ATOM 2459 O O . ARG A 1 313 ? 1.626 -25.141 -2.807 1 97.44 313 ARG A O 1
ATOM 2466 N N . TYR A 1 314 ? 2.961 -24.516 -4.57 1 95.88 314 TYR A N 1
ATOM 2467 C CA . TYR A 1 314 ? 1.981 -23.609 -5.156 1 95.88 314 TYR A CA 1
ATOM 2468 C C . TYR A 1 314 ? 0.99 -24.375 -6.031 1 95.88 314 TYR A C 1
ATOM 2470 O O . TYR A 1 314 ? 1.349 -24.859 -7.102 1 95.88 314 TYR A O 1
ATOM 2478 N N . PHE A 1 315 ? -0.257 -24.484 -5.453 1 97.38 315 PHE A N 1
ATOM 2479 C CA . PHE A 1 315 ? -0.823 -23.797 -4.297 1 97.38 315 PHE A CA 1
ATOM 2480 C C . PHE A 1 315 ? -1.387 -24.797 -3.297 1 97.38 315 PHE A C 1
ATOM 2482 O O . PHE A 1 315 ? -2.32 -25.547 -3.613 1 97.38 315 PHE A O 1
ATOM 2489 N N . TYR A 1 316 ? -0.839 -24.828 -2.26 1 97.62 316 TYR A N 1
ATOM 2490 C CA . TYR A 1 316 ? -1.255 -25.641 -1.127 1 97.62 316 TYR A CA 1
ATOM 2491 C C . TYR A 1 316 ? -1.037 -24.906 0.189 1 97.62 316 TYR A C 1
ATOM 2493 O O . TYR A 1 316 ? 0.041 -24.359 0.429 1 97.62 316 TYR A O 1
ATOM 2501 N N . PRO A 1 317 ? -2.068 -24.906 1.132 1 97.5 317 PRO A N 1
ATOM 2502 C CA . PRO A 1 317 ? -3.445 -25.375 0.964 1 97.5 317 PRO A CA 1
ATOM 2503 C C . PRO A 1 317 ? -4.254 -24.5 0.009 1 97.5 317 PRO A C 1
ATOM 2505 O O . PRO A 1 317 ? -3.809 -23.406 -0.365 1 97.5 317 PRO A O 1
ATOM 2508 N N . LEU A 1 318 ? -5.355 -25.078 -0.464 1 98.69 318 LEU A N 1
ATOM 2509 C CA . LEU A 1 318 ? -6.277 -24.266 -1.244 1 98.69 318 LEU A CA 1
ATOM 2510 C C . LEU A 1 318 ? -6.805 -23.094 -0.417 1 98.69 318 LEU A C 1
ATOM 2512 O O . LEU A 1 318 ? -6.98 -23.219 0.797 1 98.69 318 LEU A O 1
ATOM 2516 N N . ILE A 1 319 ? -7.102 -21.953 -1.126 1 98.56 319 ILE A N 1
ATOM 2517 C CA . ILE A 1 319 ? -7.691 -20.812 -0.448 1 98.56 319 ILE A CA 1
ATOM 2518 C C . ILE A 1 319 ? -8.977 -21.234 0.261 1 98.56 319 ILE A C 1
ATOM 2520 O O . ILE A 1 319 ? -9.258 -20.766 1.369 1 98.56 319 ILE A O 1
ATOM 2524 N N . SER A 1 320 ? -9.719 -22.141 -0.311 1 98.5 320 SER A N 1
ATOM 2525 C CA . SER A 1 320 ? -11.016 -22.594 0.189 1 98.5 320 SER A CA 1
ATOM 2526 C C . SER A 1 320 ? -10.867 -23.359 1.498 1 98.5 320 SER A C 1
ATOM 2528 O O . SER A 1 320 ? -11.852 -23.609 2.188 1 98.5 320 SER A O 1
ATOM 2530 N N . GLU A 1 321 ? -9.641 -23.703 1.812 1 97.94 321 GLU A N 1
ATOM 2531 C CA . GLU A 1 321 ? -9.422 -24.516 3.014 1 97.94 321 GLU A CA 1
ATOM 2532 C C . GLU A 1 321 ? -9.078 -23.625 4.211 1 97.94 321 GLU A C 1
ATOM 2534 O O . GLU A 1 321 ? -9.055 -24.094 5.348 1 97.94 321 GLU A O 1
ATOM 2539 N N . PHE A 1 322 ? -8.766 -22.375 4.004 1 97.06 322 PHE A N 1
ATOM 2540 C CA . PHE A 1 322 ? -8.43 -21.484 5.105 1 97.06 322 PHE A CA 1
ATOM 2541 C C . PHE A 1 322 ? -9.664 -21.156 5.938 1 97.06 322 PHE A C 1
ATOM 2543 O O . PHE A 1 322 ? -10.773 -21.109 5.414 1 97.06 322 PHE A O 1
ATOM 2550 N N . SER A 1 323 ? -9.445 -20.844 7.191 1 94.38 323 SER A N 1
ATOM 2551 C CA . SER A 1 323 ? -10.5 -20.672 8.18 1 94.38 323 SER A CA 1
ATOM 2552 C C . SER A 1 323 ? -11.523 -19.641 7.719 1 94.38 323 SER A C 1
ATOM 2554 O O . SER A 1 323 ? -12.727 -19.797 7.934 1 94.38 323 SER A O 1
ATOM 2556 N N . THR A 1 324 ? -11.094 -18.672 7.039 1 94.44 324 THR A N 1
ATOM 2557 C CA . THR A 1 324 ? -11.945 -17.562 6.617 1 94.44 324 THR A CA 1
ATOM 2558 C C . THR A 1 324 ? -12.945 -18.016 5.559 1 94.44 324 THR A C 1
ATOM 2560 O O . THR A 1 324 ? -14.062 -17.5 5.484 1 94.44 324 THR A O 1
ATOM 2563 N N . TYR A 1 325 ? -12.531 -19.031 4.738 1 97.62 325 TYR A N 1
ATOM 2564 C CA . TYR A 1 325 ? -13.32 -19.312 3.541 1 97.62 325 TYR A CA 1
ATOM 2565 C C . TYR A 1 325 ? -13.93 -20.703 3.604 1 97.62 325 TYR A C 1
ATOM 2567 O O . TYR A 1 325 ? -14.859 -21.016 2.852 1 97.62 325 TYR A O 1
ATOM 2575 N N . ARG A 1 326 ? -13.438 -21.609 4.461 1 97.25 326 ARG A N 1
ATOM 2576 C CA . ARG A 1 326 ? -13.773 -23.016 4.457 1 97.25 326 ARG A CA 1
ATOM 2577 C C . ARG A 1 326 ? -15.25 -23.234 4.742 1 97.25 326 ARG A C 1
ATOM 2579 O O . ARG A 1 326 ? -15.805 -24.297 4.41 1 97.25 326 ARG A O 1
ATOM 2586 N N . GLY A 1 327 ? -15.938 -22.25 5.363 1 97.5 327 GLY A N 1
ATOM 2587 C CA . GLY A 1 327 ? -17.344 -22.375 5.699 1 97.5 327 GLY A CA 1
ATOM 2588 C C . GLY A 1 327 ? -18.266 -22.094 4.523 1 97.5 327 GLY A C 1
ATOM 2589 O O . GLY A 1 327 ? -19.469 -22.375 4.59 1 97.5 327 GLY A O 1
ATOM 2590 N N . LEU A 1 328 ? -17.766 -21.562 3.465 1 98.06 328 LEU A N 1
ATOM 2591 C CA . LEU A 1 328 ? -18.578 -21.266 2.287 1 98.06 328 LEU A CA 1
ATOM 2592 C C . LEU A 1 328 ? -19.062 -22.547 1.629 1 98.06 328 LEU A C 1
ATOM 2594 O O . LEU A 1 328 ? -18.344 -23.547 1.582 1 98.06 328 LEU A O 1
ATOM 2598 N N . GLU A 1 329 ? -20.219 -22.484 1.073 1 98.12 329 GLU A N 1
ATOM 2599 C CA . GLU A 1 329 ? -20.766 -23.641 0.374 1 98.12 329 GLU A CA 1
ATOM 2600 C C . GLU A 1 329 ? -19.891 -24.047 -0.805 1 98.12 329 GLU A C 1
ATOM 2602 O O . GLU A 1 329 ? -19.656 -25.234 -1.025 1 98.12 329 GLU A O 1
ATOM 2607 N N . SER A 1 330 ? -19.406 -23.094 -1.535 1 98.62 330 SER A N 1
ATOM 2608 C CA . SER A 1 330 ? -18.625 -23.359 -2.73 1 98.62 330 SER A CA 1
ATOM 2609 C C . SER A 1 330 ? -17.25 -23.922 -2.373 1 98.62 330 SER A C 1
ATOM 2611 O O . SER A 1 330 ? -16.531 -24.422 -3.242 1 98.62 330 SER A O 1
ATOM 2613 N N . ALA A 1 331 ? -16.859 -23.859 -1.103 1 98.75 331 ALA A N 1
ATOM 2614 C CA . ALA A 1 331 ? -15.547 -24.297 -0.651 1 98.75 331 ALA A CA 1
ATOM 2615 C C . ALA A 1 331 ? -15.539 -25.797 -0.345 1 98.75 331 ALA A C 1
ATOM 2617 O O . ALA A 1 331 ? -14.484 -26.375 -0.094 1 98.75 331 ALA A O 1
ATOM 2618 N N . ARG A 1 332 ? -16.719 -26.422 -0.398 1 98.25 332 ARG A N 1
ATOM 2619 C CA . ARG A 1 332 ? -16.797 -27.844 -0.091 1 98.25 332 ARG A CA 1
ATOM 2620 C C . ARG A 1 332 ? -15.906 -28.656 -1.033 1 98.25 332 ARG A C 1
ATOM 2622 O O . ARG A 1 332 ? -15.922 -28.438 -2.246 1 98.25 332 ARG A O 1
ATOM 2629 N N . PRO A 1 333 ? -15.195 -29.578 -0.463 1 98.12 333 PRO A N 1
ATOM 2630 C CA . PRO A 1 333 ? -14.25 -30.344 -1.273 1 98.12 333 PRO A CA 1
ATOM 2631 C C . PRO A 1 333 ? -14.914 -31.062 -2.445 1 98.12 333 PRO A C 1
ATOM 2633 O O . PRO A 1 333 ? -14.312 -31.203 -3.514 1 98.12 333 PRO A O 1
ATOM 2636 N N . GLU A 1 334 ? -16.141 -31.5 -2.297 1 98.12 334 GLU A N 1
ATOM 2637 C CA . GLU A 1 334 ? -16.844 -32.219 -3.344 1 98.12 334 GLU A CA 1
ATOM 2638 C C . GLU A 1 334 ? -17.094 -31.344 -4.562 1 98.12 334 GLU A C 1
ATOM 2640 O O . GLU A 1 334 ? -17.25 -31.844 -5.676 1 98.12 334 GLU A O 1
ATOM 2645 N N . ASN A 1 335 ? -17.125 -30.016 -4.359 1 98.31 335 ASN A N 1
ATOM 2646 C CA . ASN A 1 335 ? -17.328 -29.062 -5.445 1 98.31 335 ASN A CA 1
ATOM 2647 C C . ASN A 1 335 ? -16.031 -28.734 -6.164 1 98.31 335 ASN A C 1
ATOM 2649 O O . ASN A 1 335 ? -16.047 -28.156 -7.25 1 98.31 335 ASN A O 1
ATOM 2653 N N . LEU A 1 336 ? -14.906 -29.125 -5.539 1 98.88 336 LEU A N 1
ATOM 2654 C CA . LEU A 1 336 ? -13.602 -28.688 -6.023 1 98.88 336 LEU A CA 1
ATOM 2655 C C . LEU A 1 336 ? -12.633 -29.859 -6.141 1 98.88 336 LEU A C 1
ATOM 2657 O O . LEU A 1 336 ? -11.508 -29.797 -5.648 1 98.88 336 LEU A O 1
ATOM 2661 N N . PRO A 1 337 ? -13.047 -30.969 -6.695 1 98.81 337 PRO A N 1
ATOM 2662 C CA . PRO A 1 337 ? -12.203 -32.156 -6.703 1 98.81 337 PRO A CA 1
ATOM 2663 C C . PRO A 1 337 ? -10.891 -31.969 -7.457 1 98.81 337 PRO A C 1
ATOM 2665 O O . PRO A 1 337 ? -9.844 -32.469 -7.031 1 98.81 337 PRO A O 1
ATOM 2668 N N . ASN A 1 338 ? -10.922 -31.281 -8.602 1 98.88 338 ASN A N 1
ATOM 2669 C CA . ASN A 1 338 ? -9.711 -31.078 -9.391 1 98.88 338 ASN A CA 1
ATOM 2670 C C . ASN A 1 338 ? -8.711 -30.172 -8.672 1 98.88 338 ASN A C 1
ATOM 2672 O O . ASN A 1 338 ? -7.512 -30.453 -8.672 1 98.88 338 ASN A O 1
ATOM 2676 N N . ALA A 1 339 ? -9.227 -29.109 -8.055 1 98.88 339 ALA A N 1
ATOM 2677 C CA . ALA A 1 339 ? -8.344 -28.219 -7.305 1 98.88 339 ALA A CA 1
ATOM 2678 C C . ALA A 1 339 ? -7.645 -28.953 -6.172 1 98.88 339 ALA A C 1
ATOM 2680 O O . ALA A 1 339 ? -6.445 -28.766 -5.945 1 98.88 339 ALA A O 1
ATOM 2681 N N . HIS A 1 340 ? -8.391 -29.812 -5.461 1 98.81 340 HIS A N 1
ATOM 2682 C CA . HIS A 1 340 ? -7.797 -30.594 -4.379 1 98.81 340 HIS A CA 1
ATOM 2683 C C . HIS A 1 340 ? -6.734 -31.547 -4.906 1 98.81 340 HIS A C 1
ATOM 2685 O O . HIS A 1 340 ? -5.668 -31.688 -4.305 1 98.81 340 HIS A O 1
ATOM 2691 N N . LYS A 1 341 ? -7.078 -32.188 -5.984 1 98.56 341 LYS A N 1
ATOM 2692 C CA . LYS A 1 341 ? -6.109 -33.094 -6.598 1 98.56 341 LYS A CA 1
ATOM 2693 C C . LYS A 1 341 ? -4.809 -32.375 -6.93 1 98.56 341 LYS A C 1
ATOM 2695 O O . LYS A 1 341 ? -3.723 -32.844 -6.598 1 98.56 341 LYS A O 1
ATOM 2700 N N . MET A 1 342 ? -4.91 -31.219 -7.547 1 98.62 342 MET A N 1
ATOM 2701 C CA . MET A 1 342 ? -3.732 -30.453 -7.93 1 98.62 342 MET A CA 1
ATOM 2702 C C . MET A 1 342 ? -2.957 -29.984 -6.699 1 98.62 342 MET A C 1
ATOM 2704 O O . MET A 1 342 ? -1.739 -30.156 -6.629 1 98.62 342 MET A O 1
ATOM 2708 N N . ALA A 1 343 ? -3.672 -29.453 -5.711 1 98.56 343 ALA A N 1
ATOM 2709 C CA . ALA A 1 343 ? -3.031 -28.922 -4.508 1 98.56 343 ALA A CA 1
ATOM 2710 C C . ALA A 1 343 ? -2.285 -30.031 -3.762 1 98.56 343 ALA A C 1
ATOM 2712 O O . ALA A 1 343 ? -1.21 -29.797 -3.205 1 98.56 343 ALA A O 1
ATOM 2713 N N . ASP A 1 344 ? -2.756 -31.234 -3.791 1 98.12 344 ASP A N 1
ATOM 2714 C CA . ASP A 1 344 ? -2.201 -32.344 -3.014 1 98.12 344 ASP A CA 1
ATOM 2715 C C . ASP A 1 344 ? -0.986 -32.938 -3.713 1 98.12 344 ASP A C 1
ATOM 2717 O O . ASP A 1 344 ? -0.232 -33.719 -3.105 1 98.12 344 ASP A O 1
ATOM 2721 N N . THR A 1 345 ? -0.761 -32.562 -4.977 1 98.56 345 THR A N 1
ATOM 2722 C CA . THR A 1 345 ? 0.255 -33.281 -5.727 1 98.56 345 THR A CA 1
ATOM 2723 C C . THR A 1 345 ? 1.31 -32.312 -6.281 1 98.56 345 THR A C 1
ATOM 2725 O O . THR A 1 345 ? 2.35 -32.75 -6.777 1 98.56 345 THR A O 1
ATOM 2728 N N . VAL A 1 346 ? 1.133 -31.016 -6.129 1 98.75 346 VAL A N 1
ATOM 2729 C CA . VAL A 1 346 ? 1.949 -30.062 -6.859 1 98.75 346 VAL A CA 1
ATOM 2730 C C . VAL A 1 346 ? 3.203 -29.734 -6.051 1 98.75 346 VAL A C 1
ATOM 2732 O O . VAL A 1 346 ? 3.146 -29.609 -4.824 1 98.75 346 VAL A O 1
ATOM 2735 N N . ILE A 1 347 ? 4.277 -29.594 -6.68 1 98.5 347 ILE A N 1
ATOM 2736 C CA . ILE A 1 347 ? 5.48 -28.938 -6.184 1 98.5 347 ILE A CA 1
ATOM 2737 C C . ILE A 1 347 ? 6.121 -28.125 -7.301 1 98.5 347 ILE A C 1
ATOM 2739 O O . ILE A 1 347 ? 6.348 -28.625 -8.398 1 98.5 347 ILE A O 1
ATOM 2743 N N . CYS A 1 348 ? 6.32 -26.859 -7.117 1 98.62 348 CYS A N 1
ATOM 2744 C CA . CYS A 1 348 ? 7.043 -26.016 -8.07 1 98.62 348 CYS A CA 1
ATOM 2745 C C . CYS A 1 348 ? 8.547 -26.109 -7.848 1 98.62 348 CYS A C 1
ATOM 2747 O O . CYS A 1 348 ? 9.031 -25.844 -6.746 1 98.62 348 CYS A O 1
ATOM 2749 N N . LEU A 1 349 ? 9.273 -26.469 -8.82 1 98.75 349 LEU A N 1
ATOM 2750 C CA . LEU A 1 349 ? 10.727 -26.531 -8.773 1 98.75 349 LEU A CA 1
ATOM 2751 C C . LEU A 1 349 ? 11.336 -25.125 -8.914 1 98.75 349 LEU A C 1
ATOM 2753 O O . LEU A 1 349 ? 10.672 -24.203 -9.391 1 98.75 349 LEU A O 1
ATOM 2757 N N . PRO A 1 350 ? 12.602 -25.016 -8.445 1 98.69 350 PRO A N 1
ATOM 2758 C CA . PRO A 1 350 ? 13.273 -23.719 -8.648 1 98.69 350 PRO A CA 1
ATOM 2759 C C . PRO A 1 350 ? 13.234 -23.25 -10.102 1 98.69 350 PRO A C 1
ATOM 2761 O O . PRO A 1 350 ? 13.562 -24.016 -11.008 1 98.69 350 PRO A O 1
ATOM 2764 N N . MET A 1 351 ? 12.773 -22.078 -10.297 1 98.62 351 MET A N 1
ATOM 2765 C CA . MET A 1 351 ? 12.633 -21.484 -11.625 1 98.62 351 MET A CA 1
ATOM 2766 C C . MET A 1 351 ? 12.906 -19.984 -11.562 1 98.62 351 MET A C 1
ATOM 2768 O O . MET A 1 351 ? 12.047 -19.203 -11.148 1 98.62 351 MET A O 1
ATOM 2772 N N . HIS A 1 352 ? 14.102 -19.562 -11.945 1 97.88 352 HIS A N 1
ATOM 2773 C CA . HIS A 1 352 ? 14.461 -18.141 -12.023 1 97.88 352 HIS A CA 1
ATOM 2774 C C . HIS A 1 352 ? 15.672 -17.938 -12.93 1 97.88 352 HIS A C 1
ATOM 2776 O O . HIS A 1 352 ? 16.312 -18.906 -13.352 1 97.88 352 HIS A O 1
ATOM 2782 N N . HIS A 1 353 ? 16.016 -16.734 -13.18 1 97.62 353 HIS A N 1
ATOM 2783 C CA . HIS A 1 353 ? 16.969 -16.328 -14.211 1 97.62 353 HIS A CA 1
ATOM 2784 C C . HIS A 1 353 ? 18.406 -16.688 -13.812 1 97.62 353 HIS A C 1
ATOM 2786 O O . HIS A 1 353 ? 19.281 -16.75 -14.664 1 97.62 353 HIS A O 1
ATOM 2792 N N . ALA A 1 354 ? 18.625 -16.969 -12.57 1 96.94 354 ALA A N 1
ATOM 2793 C CA . ALA A 1 354 ? 19.984 -17.078 -12.078 1 96.94 354 ALA A CA 1
ATOM 2794 C C . ALA A 1 354 ? 20.359 -18.547 -11.836 1 96.94 354 ALA A C 1
ATOM 2796 O O . ALA A 1 354 ? 21.422 -18.844 -11.281 1 96.94 354 ALA A O 1
ATOM 2797 N N . LEU A 1 355 ? 19.5 -19.484 -12.188 1 98.12 355 LEU A N 1
ATOM 2798 C CA . LEU A 1 355 ? 19.812 -20.906 -12.016 1 98.12 355 LEU A CA 1
ATOM 2799 C C . LEU A 1 355 ? 20.953 -21.312 -12.93 1 98.12 355 LEU A C 1
ATOM 2801 O O . LEU A 1 355 ? 20.906 -21.078 -14.141 1 98.12 355 LEU A O 1
ATOM 2805 N N . THR A 1 356 ? 22 -21.906 -12.383 1 97.38 356 THR A N 1
ATOM 2806 C CA . THR A 1 356 ? 23.094 -22.453 -13.172 1 97.38 356 THR A CA 1
ATOM 2807 C C . THR A 1 356 ? 22.797 -23.875 -13.609 1 97.38 356 THR A C 1
ATOM 2809 O O . THR A 1 356 ? 21.891 -24.516 -13.078 1 97.38 356 THR A O 1
ATOM 2812 N N . ASP A 1 357 ? 23.578 -24.344 -14.539 1 97.5 357 ASP A N 1
ATOM 2813 C CA . ASP A 1 357 ? 23.453 -25.75 -14.945 1 97.5 357 ASP A CA 1
ATOM 2814 C C . ASP A 1 357 ? 23.672 -26.688 -13.766 1 97.5 357 ASP A C 1
ATOM 2816 O O . ASP A 1 357 ? 23.016 -27.719 -13.656 1 97.5 357 ASP A O 1
ATOM 2820 N N . ASP A 1 358 ? 24.578 -26.297 -12.945 1 97.69 358 ASP A N 1
ATOM 2821 C CA . ASP A 1 358 ? 24.875 -27.109 -11.766 1 97.69 358 ASP A CA 1
ATOM 2822 C C . ASP A 1 358 ? 23.672 -27.141 -10.82 1 97.69 358 ASP A C 1
ATOM 2824 O O . ASP A 1 358 ? 23.375 -28.188 -10.227 1 97.69 358 ASP A O 1
ATOM 2828 N N . ASP A 1 359 ? 23.031 -25.984 -10.602 1 98.06 359 ASP A N 1
ATOM 2829 C CA . ASP A 1 359 ? 21.828 -25.938 -9.781 1 98.06 359 ASP A CA 1
ATOM 2830 C C . ASP A 1 359 ? 20.766 -26.891 -10.305 1 98.06 359 ASP A C 1
ATOM 2832 O O . ASP A 1 359 ? 20.188 -27.672 -9.547 1 98.06 359 ASP A O 1
ATOM 2836 N N . VAL A 1 360 ? 20.562 -26.844 -11.609 1 98.12 360 VAL A N 1
ATOM 2837 C CA . VAL A 1 360 ? 19.531 -27.641 -12.258 1 98.12 360 VAL A CA 1
ATOM 2838 C C . VAL A 1 360 ? 19.875 -29.125 -12.125 1 98.12 360 VAL A C 1
ATOM 2840 O O . VAL A 1 360 ? 19 -29.938 -11.812 1 98.12 360 VAL A O 1
ATOM 2843 N N . GLU A 1 361 ? 21.109 -29.438 -12.312 1 97.5 361 GLU A N 1
ATOM 2844 C CA . GLU A 1 361 ? 21.547 -30.828 -12.172 1 97.5 361 GLU A CA 1
ATOM 2845 C C . GLU A 1 361 ? 21.344 -31.328 -10.742 1 97.5 361 GLU A C 1
ATOM 2847 O O . GLU A 1 361 ? 20.938 -32.469 -10.539 1 97.5 361 GLU A O 1
ATOM 2852 N N . ARG A 1 362 ? 21.625 -30.516 -9.789 1 97.62 362 ARG A N 1
ATOM 2853 C CA . ARG A 1 362 ? 21.406 -30.859 -8.391 1 97.62 362 ARG A CA 1
ATOM 2854 C C . ARG A 1 362 ? 19.938 -31.172 -8.125 1 97.62 362 ARG A C 1
ATOM 2856 O O . ARG A 1 362 ? 19.625 -32.156 -7.453 1 97.62 362 ARG A O 1
ATOM 2863 N N . VAL A 1 363 ? 19.047 -30.328 -8.625 1 98.31 363 VAL A N 1
ATOM 2864 C CA . VAL A 1 363 ? 17.609 -30.531 -8.453 1 98.31 363 VAL A CA 1
ATOM 2865 C C . VAL A 1 363 ? 17.203 -31.859 -9.062 1 98.31 363 VAL A C 1
ATOM 2867 O O . VAL A 1 363 ? 16.547 -32.688 -8.406 1 98.31 363 VAL A O 1
ATOM 2870 N N . LEU A 1 364 ? 17.703 -32.125 -10.258 1 98.06 364 LEU A N 1
ATOM 2871 C CA . LEU A 1 364 ? 17.297 -33.312 -11.008 1 98.06 364 LEU A CA 1
ATOM 2872 C C . LEU A 1 364 ? 17.859 -34.562 -10.359 1 98.06 364 LEU A C 1
ATOM 2874 O O . LEU A 1 364 ? 17.203 -35.625 -10.352 1 98.06 364 LEU A O 1
ATOM 2878 N N . ASN A 1 365 ? 19.047 -34.469 -9.789 1 97.44 365 ASN A N 1
ATOM 2879 C CA . ASN A 1 365 ? 19.656 -35.625 -9.133 1 97.44 365 ASN A CA 1
ATOM 2880 C C . ASN A 1 365 ? 18.859 -36.062 -7.91 1 97.44 365 ASN A C 1
ATOM 2882 O O . ASN A 1 365 ? 18.719 -37.25 -7.648 1 97.44 365 ASN A O 1
ATOM 2886 N N . VAL A 1 366 ? 18.391 -35.062 -7.195 1 97.44 366 VAL A N 1
ATOM 2887 C CA . VAL A 1 366 ? 17.609 -35.406 -6.004 1 97.44 366 VAL A CA 1
ATOM 2888 C C . VAL A 1 366 ? 16.281 -36.031 -6.41 1 97.44 366 VAL A C 1
ATOM 2890 O O . VAL A 1 366 ? 15.805 -36.969 -5.773 1 97.44 366 VAL A O 1
ATOM 2893 N N . ILE A 1 367 ? 15.688 -35.594 -7.516 1 97.75 367 ILE A N 1
ATOM 2894 C CA . ILE A 1 367 ? 14.383 -36.062 -7.977 1 97.75 367 ILE A CA 1
ATOM 2895 C C . ILE A 1 367 ? 14.508 -37.469 -8.531 1 97.75 367 ILE A C 1
ATOM 2897 O O . ILE A 1 367 ? 13.625 -38.312 -8.32 1 97.75 367 ILE A O 1
ATOM 2901 N N . LYS A 1 368 ? 15.648 -37.812 -9.133 1 94.81 368 LYS A N 1
ATOM 2902 C CA . LYS A 1 368 ? 15.859 -39.094 -9.773 1 94.81 368 LYS A CA 1
ATOM 2903 C C . LYS A 1 368 ? 16.25 -40.156 -8.75 1 94.81 368 LYS A C 1
ATOM 2905 O O . LYS A 1 368 ? 16.062 -41.375 -8.992 1 94.81 368 LYS A O 1
ATOM 2910 N N . LYS A 1 369 ? 16.797 -39.75 -7.645 1 85.81 369 LYS A N 1
ATOM 2911 C CA . LYS A 1 369 ? 17.234 -40.719 -6.629 1 85.81 369 LYS A CA 1
ATOM 2912 C C . LYS A 1 369 ? 16.078 -41.125 -5.73 1 85.81 369 LYS A C 1
ATOM 2914 O O . LYS A 1 369 ? 15.977 -42.281 -5.328 1 85.81 369 LYS A O 1
ATOM 2919 N N . MET B 1 1 ? 15.383 38.188 -11.344 1 39.88 1 MET B N 1
ATOM 2920 C CA . MET B 1 1 ? 16.109 36.969 -11.047 1 39.88 1 MET B CA 1
ATOM 2921 C C . MET B 1 1 ? 15.148 35.844 -10.68 1 39.88 1 MET B C 1
ATOM 2923 O O . MET B 1 1 ? 14.289 36 -9.812 1 39.88 1 MET B O 1
ATOM 2927 N N . ASP B 1 2 ? 14.844 34.938 -11.57 1 49.28 2 ASP B N 1
ATOM 2928 C CA . ASP B 1 2 ? 13.82 33.906 -11.562 1 49.28 2 ASP B CA 1
ATOM 2929 C C . ASP B 1 2 ? 13.867 33.094 -10.266 1 49.28 2 ASP B C 1
ATOM 2931 O O . ASP B 1 2 ? 14.82 32.344 -10.023 1 49.28 2 ASP B O 1
ATOM 2935 N N . LYS B 1 3 ? 13.344 33.625 -9.148 1 69.19 3 LYS B N 1
ATOM 2936 C CA . LYS B 1 3 ? 13.477 33.156 -7.77 1 69.19 3 LYS B CA 1
ATOM 2937 C C . LYS B 1 3 ? 12.898 31.766 -7.613 1 69.19 3 LYS B C 1
ATOM 2939 O O . LYS B 1 3 ? 11.859 31.438 -8.195 1 69.19 3 LYS B O 1
ATOM 2944 N N . LYS B 1 4 ? 13.703 30.844 -7.145 1 85.81 4 LYS B N 1
ATOM 2945 C CA . LYS B 1 4 ? 13.398 29.453 -6.855 1 85.81 4 LYS B CA 1
ATOM 2946 C C . LYS B 1 4 ? 12.117 29.328 -6.035 1 85.81 4 LYS B C 1
ATOM 2948 O O . LYS B 1 4 ? 11.867 30.141 -5.145 1 85.81 4 LYS B O 1
ATOM 2953 N N . ASN B 1 5 ? 11.266 28.453 -6.461 1 95.06 5 ASN B N 1
ATOM 2954 C CA . ASN B 1 5 ? 10.031 28.203 -5.723 1 95.06 5 ASN B CA 1
ATOM 2955 C C . ASN B 1 5 ? 10.328 27.719 -4.301 1 95.06 5 ASN B C 1
ATOM 2957 O O . ASN B 1 5 ? 11.242 26.922 -4.082 1 95.06 5 ASN B O 1
ATOM 2961 N N . ILE B 1 6 ? 9.688 28.359 -3.338 1 97.94 6 ILE B N 1
ATOM 2962 C CA . ILE B 1 6 ? 9.711 27.875 -1.96 1 97.94 6 ILE B CA 1
ATOM 2963 C C . ILE B 1 6 ? 8.5 26.984 -1.704 1 97.94 6 ILE B C 1
ATOM 2965 O O . ILE B 1 6 ? 7.363 27.453 -1.713 1 97.94 6 ILE B O 1
ATOM 2969 N N . THR B 1 7 ? 8.781 25.672 -1.526 1 96.94 7 THR B N 1
ATOM 2970 C CA . THR B 1 7 ? 7.699 24.719 -1.319 1 96.94 7 THR B CA 1
ATOM 2971 C C . THR B 1 7 ? 7.293 24.672 0.151 1 96.94 7 THR B C 1
ATOM 2973 O O . THR B 1 7 ? 8.078 25.031 1.03 1 96.94 7 THR B O 1
ATOM 2976 N N . VAL B 1 8 ? 6.105 24.281 0.394 1 97.12 8 VAL B N 1
ATOM 2977 C CA . VAL B 1 8 ? 5.582 24.219 1.755 1 97.12 8 VAL B CA 1
ATOM 2978 C C . VAL B 1 8 ? 6.398 23.234 2.586 1 97.12 8 VAL B C 1
ATOM 2980 O O . VAL B 1 8 ? 6.59 23.438 3.787 1 97.12 8 VAL B O 1
ATOM 2983 N N . THR B 1 9 ? 6.82 22.109 1.931 1 96.69 9 THR B N 1
ATOM 2984 C CA . THR B 1 9 ? 7.684 21.094 2.535 1 96.69 9 THR B CA 1
ATOM 2985 C C . THR B 1 9 ? 8.789 20.672 1.57 1 96.69 9 THR B C 1
ATOM 2987 O O . THR B 1 9 ? 8.766 21.047 0.395 1 96.69 9 THR B O 1
ATOM 2990 N N . SER B 1 10 ? 9.766 20.062 2.07 1 97 10 SER B N 1
ATOM 2991 C CA . SER B 1 10 ? 10.828 19.406 1.315 1 97 10 SER B CA 1
ATOM 2992 C C . SER B 1 10 ? 11.227 18.078 1.956 1 97 10 SER B C 1
ATOM 2994 O O . SER B 1 10 ? 11.375 18 3.178 1 97 10 SER B O 1
ATOM 2996 N N . PRO B 1 11 ? 11.32 17.047 1.134 1 97.69 11 PRO B N 1
ATOM 2997 C CA . PRO B 1 11 ? 11.641 15.758 1.736 1 97.69 11 PRO B CA 1
ATOM 2998 C C . PRO B 1 11 ? 13.039 15.719 2.348 1 97.69 11 PRO B C 1
ATOM 3000 O O . PRO B 1 11 ? 13.977 16.281 1.783 1 97.69 11 PRO B O 1
ATOM 3003 N N . LEU B 1 12 ? 13.086 15.148 3.508 1 98.12 12 LEU B N 1
ATOM 3004 C CA . LEU B 1 12 ? 14.367 14.844 4.137 1 98.12 12 LEU B CA 1
ATOM 3005 C C . LEU B 1 12 ? 15.047 13.672 3.436 1 98.12 12 LEU B C 1
ATOM 3007 O O . LEU B 1 12 ? 14.586 12.531 3.521 1 98.12 12 LEU B O 1
ATOM 3011 N N . LEU B 1 13 ? 16.172 13.906 2.721 1 98.38 13 LEU B N 1
ATOM 3012 C CA . LEU B 1 13 ? 16.875 12.875 1.976 1 98.38 13 LEU B CA 1
ATOM 3013 C C . LEU B 1 13 ? 18.156 12.461 2.703 1 98.38 13 LEU B C 1
ATOM 3015 O O . LEU B 1 13 ? 18.938 13.312 3.127 1 98.38 13 LEU B O 1
ATOM 3019 N N . PRO B 1 14 ? 18.312 11.156 2.873 1 98.31 14 PRO B N 1
ATOM 3020 C CA . PRO B 1 14 ? 19.609 10.75 3.424 1 98.31 14 PRO B CA 1
ATOM 3021 C C . PRO B 1 14 ? 20.766 10.977 2.449 1 98.31 14 PRO B C 1
ATOM 3023 O O . PRO B 1 14 ? 20.531 11.203 1.26 1 98.31 14 PRO B O 1
ATOM 3026 N N . ASP B 1 15 ? 21.938 10.93 3.08 1 98.06 15 ASP B N 1
ATOM 3027 C CA . ASP B 1 15 ? 23.125 10.992 2.234 1 98.06 15 ASP B CA 1
ATOM 3028 C C . ASP B 1 15 ? 23.141 9.867 1.203 1 98.06 15 ASP B C 1
ATOM 3030 O O . ASP B 1 15 ? 23 8.688 1.559 1 98.06 15 ASP B O 1
ATOM 3034 N N . LEU B 1 16 ? 23.281 10.242 -0.043 1 98.19 16 LEU B N 1
ATOM 3035 C CA . LEU B 1 16 ? 23.125 9.281 -1.124 1 98.19 16 LEU B CA 1
ATOM 3036 C C . LEU B 1 16 ? 24.234 8.227 -1.077 1 98.19 16 LEU B C 1
ATOM 3038 O O . LEU B 1 16 ? 24 7.059 -1.389 1 98.19 16 LEU B O 1
ATOM 3042 N N . GLU B 1 17 ? 25.438 8.609 -0.705 1 98.19 17 GLU B N 1
ATOM 3043 C CA . GLU B 1 17 ? 26.547 7.652 -0.613 1 98.19 17 GLU B CA 1
ATOM 3044 C C . GLU B 1 17 ? 26.281 6.605 0.467 1 98.19 17 GLU B C 1
ATOM 3046 O O . GLU B 1 17 ? 26.5 5.414 0.251 1 98.19 17 GLU B O 1
ATOM 3051 N N . GLU B 1 18 ? 25.844 7.078 1.628 1 98.5 18 GLU B N 1
ATOM 3052 C CA . GLU B 1 18 ? 25.5 6.156 2.703 1 98.5 18 GLU B CA 1
ATOM 3053 C C . GLU B 1 18 ? 24.359 5.23 2.291 1 98.5 18 GLU B C 1
ATOM 3055 O O . GLU B 1 18 ? 24.375 4.035 2.605 1 98.5 18 GLU B O 1
ATOM 3060 N N . PHE B 1 19 ? 23.469 5.812 1.597 1 98.75 19 PHE B N 1
ATOM 3061 C CA . PHE B 1 19 ? 22.344 5.016 1.116 1 98.75 19 PHE B CA 1
ATOM 3062 C C . PHE B 1 19 ? 22.812 3.959 0.125 1 98.75 19 PHE B C 1
ATOM 3064 O O . PHE B 1 19 ? 22.375 2.807 0.186 1 98.75 19 PHE B O 1
ATOM 3071 N N . THR B 1 20 ? 23.656 4.305 -0.761 1 98.44 20 THR B N 1
ATOM 3072 C CA . THR B 1 20 ? 24.188 3.381 -1.755 1 98.44 20 THR B CA 1
ATOM 3073 C C . THR B 1 20 ? 24.938 2.229 -1.081 1 98.44 20 THR B C 1
ATOM 3075 O O . THR B 1 20 ? 24.875 1.089 -1.549 1 98.44 20 THR B O 1
ATOM 3078 N N . LYS B 1 21 ? 25.609 2.494 -0.004 1 98.31 21 LYS B N 1
ATOM 3079 C CA . LYS B 1 21 ? 26.25 1.432 0.753 1 98.31 21 LYS B CA 1
ATOM 3080 C C . LYS B 1 21 ? 25.234 0.434 1.294 1 98.31 21 LYS B C 1
ATOM 3082 O O . LYS B 1 21 ? 25.469 -0.775 1.274 1 98.31 21 LYS B O 1
ATOM 3087 N N . SER B 1 22 ? 24.125 0.944 1.83 1 98.25 22 SER B N 1
ATOM 3088 C CA . SER B 1 22 ? 23.047 0.073 2.299 1 98.25 22 SER B CA 1
ATOM 3089 C C . SER B 1 22 ? 22.484 -0.767 1.161 1 98.25 22 SER B C 1
ATOM 3091 O O . SER B 1 22 ? 22.141 -1.937 1.354 1 98.25 22 SER B O 1
ATOM 3093 N N . LEU B 1 23 ? 22.359 -0.135 -0.03 1 98.56 23 LEU B N 1
ATOM 3094 C CA . LEU B 1 23 ? 21.859 -0.85 -1.196 1 98.56 23 LEU B CA 1
ATOM 3095 C C . LEU B 1 23 ? 22.781 -1.989 -1.586 1 98.56 23 LEU B C 1
ATOM 3097 O O . LEU B 1 23 ? 22.328 -3.061 -1.992 1 98.56 23 LEU B O 1
ATOM 3101 N N . GLN B 1 24 ? 24.078 -1.768 -1.485 1 98.44 24 GLN B N 1
ATOM 3102 C CA . GLN B 1 24 ? 25.047 -2.816 -1.789 1 98.44 24 GLN B CA 1
ATOM 3103 C C . GLN B 1 24 ? 24.797 -4.051 -0.927 1 98.44 24 GLN B C 1
ATOM 3105 O O . GLN B 1 24 ? 24.859 -5.18 -1.421 1 98.44 24 GLN B O 1
ATOM 3110 N N . GLU B 1 25 ? 24.5 -3.824 0.313 1 97.88 25 GLU B N 1
ATOM 3111 C CA . GLU B 1 25 ? 24.219 -4.926 1.227 1 97.88 25 GLU B CA 1
ATOM 3112 C C . GLU B 1 25 ? 22.938 -5.652 0.837 1 97.88 25 GLU B C 1
ATOM 3114 O O . GLU B 1 25 ? 22.875 -6.883 0.893 1 97.88 25 GLU B O 1
ATOM 3119 N N . ILE B 1 26 ? 21.969 -4.895 0.521 1 98.25 26 ILE B N 1
ATOM 3120 C CA . ILE B 1 26 ? 20.688 -5.461 0.105 1 98.25 26 ILE B CA 1
ATOM 3121 C C . ILE B 1 26 ? 20.891 -6.305 -1.152 1 98.25 26 ILE B C 1
ATOM 3123 O O . ILE B 1 26 ? 20.359 -7.414 -1.252 1 98.25 26 ILE B O 1
ATOM 3127 N N . TRP B 1 27 ? 21.656 -5.773 -2.145 1 97.62 27 TRP B N 1
ATOM 3128 C CA . TRP B 1 27 ? 21.922 -6.473 -3.398 1 97.62 27 TRP B CA 1
ATOM 3129 C C . TRP B 1 27 ? 22.672 -7.77 -3.148 1 97.62 27 TRP B C 1
ATOM 3131 O O . TRP B 1 27 ? 22.438 -8.773 -3.82 1 97.62 27 TRP B O 1
ATOM 3141 N N . GLN B 1 28 ? 23.516 -7.73 -2.199 1 96 28 GLN B N 1
ATOM 3142 C CA . GLN B 1 28 ? 24.297 -8.922 -1.865 1 96 28 GLN B CA 1
ATOM 3143 C C . GLN B 1 28 ? 23.422 -9.977 -1.199 1 96 28 GLN B C 1
ATOM 3145 O O . GLN B 1 28 ? 23.531 -11.164 -1.51 1 96 28 GLN B O 1
ATOM 3150 N N . ARG B 1 29 ? 22.547 -9.562 -0.334 1 93.88 29 ARG B N 1
ATOM 3151 C CA . ARG B 1 29 ? 21.672 -10.477 0.415 1 93.88 29 ARG B CA 1
ATOM 3152 C C . ARG B 1 29 ? 20.547 -11 -0.463 1 93.88 29 ARG B C 1
ATOM 3154 O O . ARG B 1 29 ? 20.016 -12.086 -0.214 1 93.88 29 ARG B O 1
ATOM 3161 N N . LYS B 1 30 ? 20.078 -10.211 -1.438 1 94.25 30 LYS B N 1
ATOM 3162 C CA . LYS B 1 30 ? 18.984 -10.5 -2.365 1 94.25 30 LYS B CA 1
ATOM 3163 C C . LYS B 1 30 ? 17.656 -10.648 -1.625 1 94.25 30 LYS B C 1
ATOM 3165 O O . LYS B 1 30 ? 16.734 -11.305 -2.117 1 94.25 30 LYS B O 1
ATOM 3170 N N . TRP B 1 31 ? 17.672 -10.328 -0.307 1 95.25 31 TRP B N 1
ATOM 3171 C CA . TRP B 1 31 ? 16.438 -10.188 0.461 1 95.25 31 TRP B CA 1
ATOM 3172 C C . TRP B 1 31 ? 15.938 -8.742 0.43 1 95.25 31 TRP B C 1
ATOM 3174 O O . TRP B 1 31 ? 16.375 -7.914 1.231 1 95.25 31 TRP B O 1
ATOM 3184 N N . ILE B 1 32 ? 14.953 -8.477 -0.458 1 97.62 32 ILE B N 1
ATOM 3185 C CA . ILE B 1 32 ? 14.68 -7.078 -0.756 1 97.62 32 ILE B CA 1
ATOM 3186 C C . ILE B 1 32 ? 13.289 -6.703 -0.244 1 97.62 32 ILE B C 1
ATOM 3188 O O . ILE B 1 32 ? 12.891 -5.539 -0.311 1 97.62 32 ILE B O 1
ATOM 3192 N N . THR B 1 33 ? 12.484 -7.656 0.243 1 97.19 33 THR B N 1
ATOM 3193 C CA . THR B 1 33 ? 11.188 -7.414 0.862 1 97.19 33 THR B CA 1
ATOM 3194 C C . THR B 1 33 ? 10.797 -8.578 1.77 1 97.19 33 THR B C 1
ATOM 3196 O O . THR B 1 33 ? 11.625 -9.422 2.096 1 97.19 33 THR B O 1
ATOM 3199 N N . ASN B 1 34 ? 9.586 -8.555 2.354 1 95.19 34 ASN B N 1
ATOM 3200 C CA . ASN B 1 34 ? 9.047 -9.609 3.209 1 95.19 34 ASN B CA 1
ATOM 3201 C C . ASN B 1 34 ? 9.711 -9.609 4.582 1 95.19 34 ASN B C 1
ATOM 3203 O O . ASN B 1 34 ? 10.211 -10.648 5.027 1 95.19 34 ASN B O 1
ATOM 3207 N N . ASN B 1 35 ? 9.734 -8.477 5.168 1 95.75 35 ASN B N 1
ATOM 3208 C CA . ASN B 1 35 ? 10.164 -8.312 6.551 1 95.75 35 ASN B CA 1
ATOM 3209 C C . ASN B 1 35 ? 11.617 -8.75 6.742 1 95.75 35 ASN B C 1
ATOM 3211 O O . ASN B 1 35 ? 11.914 -9.562 7.617 1 95.75 35 ASN B O 1
ATOM 3215 N N . GLY B 1 36 ? 12.484 -8.188 5.941 1 96.38 36 GLY B N 1
ATOM 3216 C CA . GLY B 1 36 ? 13.898 -8.523 5.98 1 96.38 36 GLY B CA 1
ATOM 3217 C C . GLY B 1 36 ? 14.625 -7.906 7.16 1 96.38 36 GLY B C 1
ATOM 3218 O O . GLY B 1 36 ? 13.992 -7.414 8.102 1 96.38 36 GLY B O 1
ATOM 3219 N N . VAL B 1 37 ? 15.938 -7.961 7.109 1 97.44 37 VAL B N 1
ATOM 3220 C CA . VAL B 1 37 ? 16.812 -7.59 8.219 1 97.44 37 VAL B CA 1
ATOM 3221 C C . VAL B 1 37 ? 16.688 -6.09 8.492 1 97.44 37 VAL B C 1
ATOM 3223 O O . VAL B 1 37 ? 16.594 -5.668 9.648 1 97.44 37 VAL B O 1
ATOM 3226 N N . LEU B 1 38 ? 16.719 -5.281 7.441 1 98.56 38 LEU B N 1
ATOM 3227 C CA . LEU B 1 38 ? 16.672 -3.832 7.609 1 98.56 38 LEU B CA 1
ATOM 3228 C C . LEU B 1 38 ? 15.289 -3.381 8.086 1 98.56 38 LEU B C 1
ATOM 3230 O O . LEU B 1 38 ? 15.18 -2.447 8.883 1 98.56 38 LEU B O 1
ATOM 3234 N N . HIS B 1 39 ? 14.273 -4.062 7.559 1 98.62 39 HIS B N 1
ATOM 3235 C CA . HIS B 1 39 ? 12.914 -3.834 8.039 1 98.62 39 HIS B CA 1
ATOM 3236 C C . HIS B 1 39 ? 12.828 -4.039 9.555 1 98.62 39 HIS B C 1
ATOM 3238 O O . HIS B 1 39 ? 12.32 -3.176 10.273 1 98.62 39 HIS B O 1
ATOM 3244 N N . ALA B 1 40 ? 13.305 -5.148 10.039 1 98.38 40 ALA B N 1
ATOM 3245 C CA . ALA B 1 40 ? 13.289 -5.469 11.461 1 98.38 40 ALA B CA 1
ATOM 3246 C C . ALA B 1 40 ? 14.109 -4.461 12.258 1 98.38 40 ALA B C 1
ATOM 3248 O O . ALA B 1 40 ? 13.695 -4.031 13.344 1 98.38 40 ALA B O 1
ATOM 3249 N N . GLN B 1 41 ? 15.234 -4.105 11.734 1 98.81 41 GLN B N 1
ATOM 3250 C CA . GLN B 1 41 ? 16.094 -3.117 12.391 1 98.81 41 GLN B CA 1
ATOM 3251 C C . GLN B 1 41 ? 15.383 -1.77 12.508 1 98.81 41 GLN B C 1
ATOM 3253 O O . GLN B 1 41 ? 15.484 -1.095 13.539 1 98.81 41 GLN B O 1
ATOM 3258 N N . LEU B 1 42 ? 14.695 -1.405 11.453 1 98.88 42 LEU B N 1
ATOM 3259 C CA . LEU B 1 42 ? 14 -0.123 11.469 1 98.88 42 LEU B CA 1
ATOM 3260 C C . LEU B 1 42 ? 12.883 -0.129 12.508 1 98.88 42 LEU B C 1
ATOM 3262 O O . LEU B 1 42 ? 12.664 0.869 13.195 1 98.88 42 LEU B O 1
ATOM 3266 N N . GLU B 1 43 ? 12.094 -1.222 12.594 1 98.88 43 GLU B N 1
ATOM 3267 C CA . GLU B 1 43 ? 11.055 -1.311 13.617 1 98.88 43 GLU B CA 1
ATOM 3268 C C . GLU B 1 43 ? 11.641 -1.1 15.016 1 98.88 43 GLU B C 1
ATOM 3270 O O . GLU B 1 43 ? 11.086 -0.347 15.82 1 98.88 43 GLU B O 1
ATOM 3275 N N . LEU B 1 44 ? 12.734 -1.722 15.273 1 98.75 44 LEU B N 1
ATOM 3276 C CA . LEU B 1 44 ? 13.367 -1.614 16.578 1 98.75 44 LEU B CA 1
ATOM 3277 C C . LEU B 1 44 ? 13.875 -0.196 16.828 1 98.75 44 LEU B C 1
ATOM 3279 O O . LEU B 1 44 ? 13.672 0.362 17.906 1 98.75 44 LEU B O 1
ATOM 3283 N N . ALA B 1 45 ? 14.547 0.356 15.844 1 98.94 45 ALA B N 1
ATOM 3284 C CA . ALA B 1 45 ? 15.094 1.703 15.961 1 98.94 45 ALA B CA 1
ATOM 3285 C C . ALA B 1 45 ? 13.992 2.732 16.172 1 98.94 45 ALA B C 1
ATOM 3287 O O . ALA B 1 45 ? 14.141 3.66 16.984 1 98.94 45 ALA B O 1
ATOM 3288 N N . LEU B 1 46 ? 12.906 2.574 15.469 1 98.94 46 LEU B N 1
ATOM 3289 C CA . LEU B 1 46 ? 11.781 3.492 15.609 1 98.94 46 LEU B CA 1
ATOM 3290 C C . LEU B 1 46 ? 11.141 3.357 16.984 1 98.94 46 LEU B C 1
ATOM 3292 O O . LEU B 1 46 ? 10.758 4.359 17.594 1 98.94 46 LEU B O 1
ATOM 3296 N N . ALA B 1 47 ? 10.938 2.113 17.391 1 98.88 47 ALA B N 1
ATOM 3297 C CA . ALA B 1 47 ? 10.367 1.909 18.719 1 98.88 47 ALA B CA 1
ATOM 3298 C C . ALA B 1 47 ? 11.195 2.621 19.781 1 98.88 47 ALA B C 1
ATOM 3300 O O . ALA B 1 47 ? 10.648 3.277 20.672 1 98.88 47 ALA B O 1
ATOM 3301 N N . GLU B 1 48 ? 12.477 2.484 19.719 1 98.81 48 GLU B N 1
ATOM 3302 C CA . GLU B 1 48 ? 13.383 3.133 20.672 1 98.81 48 GLU B CA 1
ATOM 3303 C C . GLU B 1 48 ? 13.297 4.652 20.562 1 98.81 48 GLU B C 1
ATOM 3305 O O . GLU B 1 48 ? 13.117 5.34 21.562 1 98.81 48 GLU B O 1
ATOM 3310 N N . TYR B 1 49 ? 13.422 5.184 19.375 1 98.81 49 TYR B N 1
ATOM 3311 C CA . TYR B 1 49 ? 13.43 6.625 19.141 1 98.81 49 TYR B CA 1
ATOM 3312 C C . TYR B 1 49 ? 12.125 7.262 19.609 1 98.81 49 TYR B C 1
ATOM 3314 O O . TYR B 1 49 ? 12.141 8.344 20.203 1 98.81 49 TYR B O 1
ATOM 3322 N N . LEU B 1 50 ? 11.008 6.582 19.312 1 98.88 50 LEU B N 1
ATOM 3323 C CA . LEU B 1 50 ? 9.68 7.133 19.578 1 98.88 50 LEU B CA 1
ATOM 3324 C C . LEU B 1 50 ? 9.25 6.82 21 1 98.88 50 LEU B C 1
ATOM 3326 O O . LEU B 1 50 ? 8.195 7.285 21.453 1 98.88 50 LEU B O 1
ATOM 3330 N N . LYS B 1 51 ? 10.016 6.051 21.703 1 98.56 51 LYS B N 1
ATOM 3331 C CA . LYS B 1 51 ? 9.734 5.656 23.078 1 98.56 51 LYS B CA 1
ATOM 3332 C C . LYS B 1 51 ? 8.383 4.945 23.188 1 98.56 51 LYS B C 1
ATOM 3334 O O . LYS B 1 51 ? 7.555 5.305 24.031 1 98.56 51 LYS B O 1
ATOM 3339 N N . VAL B 1 52 ? 8.164 4.004 22.312 1 98.75 52 VAL B N 1
ATOM 3340 C CA . VAL B 1 52 ? 6.953 3.186 22.312 1 98.75 52 VAL B CA 1
ATOM 3341 C C . VAL B 1 52 ? 7.332 1.707 22.344 1 98.75 52 VAL B C 1
ATOM 3343 O O . VAL B 1 52 ? 8.438 1.332 21.953 1 98.75 52 VAL B O 1
ATOM 3346 N N . PRO B 1 53 ? 6.48 0.887 22.812 1 98.25 53 PRO B N 1
ATOM 3347 C CA . PRO B 1 53 ? 6.863 -0.512 23.016 1 98.25 53 PRO B CA 1
ATOM 3348 C C . PRO B 1 53 ? 6.957 -1.296 21.719 1 98.25 53 PRO B C 1
ATOM 3350 O O . PRO B 1 53 ? 7.887 -2.082 21.531 1 98.25 53 PRO B O 1
ATOM 3353 N N . TYR B 1 54 ? 5.953 -1.131 20.781 1 98.62 54 TYR B N 1
ATOM 3354 C CA . TYR B 1 54 ? 5.922 -1.938 19.578 1 98.62 54 TYR B CA 1
ATOM 3355 C C . TYR B 1 54 ? 5.562 -1.088 18.359 1 98.62 54 TYR B C 1
ATOM 3357 O O . TYR B 1 54 ? 4.711 -0.2 18.438 1 98.62 54 TYR B O 1
ATOM 3365 N N . VAL B 1 55 ? 6.25 -1.346 17.297 1 98.81 55 VAL B N 1
ATOM 3366 C CA . VAL B 1 55 ? 6.031 -0.671 16.016 1 98.81 55 VAL B CA 1
ATOM 3367 C C . VAL B 1 55 ? 5.879 -1.705 14.906 1 98.81 55 VAL B C 1
ATOM 3369 O O . VAL B 1 55 ? 6.645 -2.67 14.836 1 98.81 55 VAL B O 1
ATOM 3372 N N . SER B 1 56 ? 4.887 -1.632 14.086 1 98.88 56 SER B N 1
ATOM 3373 C CA . SER B 1 56 ? 4.781 -2.342 12.812 1 98.88 56 SER B CA 1
ATOM 3374 C C . SER B 1 56 ? 4.887 -1.383 11.633 1 98.88 56 SER B C 1
ATOM 3376 O O . SER B 1 56 ? 4.238 -0.334 11.617 1 98.88 56 SER B O 1
ATOM 3378 N N . LEU B 1 57 ? 5.707 -1.737 10.672 1 98.94 57 LEU B N 1
ATOM 3379 C CA . LEU B 1 57 ? 5.934 -0.888 9.508 1 98.94 57 LEU B CA 1
ATOM 3380 C C . LEU B 1 57 ? 4.953 -1.22 8.391 1 98.94 57 LEU B C 1
ATOM 3382 O O . LEU B 1 57 ? 4.582 -2.383 8.211 1 98.94 57 LEU B O 1
ATOM 3386 N N . PHE B 1 58 ? 4.582 -0.24 7.652 1 98.88 58 PHE B N 1
ATOM 3387 C CA . PHE B 1 58 ? 3.641 -0.35 6.543 1 98.88 58 PHE B CA 1
ATOM 3388 C C . PHE B 1 58 ? 4.168 0.377 5.312 1 98.88 58 PHE B C 1
ATOM 3390 O O . PHE B 1 58 ? 5.07 1.21 5.418 1 98.88 58 PHE B O 1
ATOM 3397 N N . THR B 1 59 ? 3.57 0.115 4.172 1 98.69 59 THR B N 1
ATOM 3398 C CA . THR B 1 59 ? 4.051 0.619 2.891 1 98.69 59 THR B CA 1
ATOM 3399 C C . THR B 1 59 ? 3.621 2.068 2.684 1 98.69 59 THR B C 1
ATOM 3401 O O . THR B 1 59 ? 4.168 2.768 1.83 1 98.69 59 THR B O 1
ATOM 3404 N N . ASN B 1 60 ? 2.639 2.553 3.324 1 98.75 60 ASN B N 1
ATOM 3405 C CA . ASN B 1 60 ? 2.205 3.945 3.346 1 98.75 60 ASN B CA 1
ATOM 3406 C C . ASN B 1 60 ? 1.433 4.273 4.621 1 98.75 60 ASN B C 1
ATOM 3408 O O . ASN B 1 60 ? 1.335 3.441 5.523 1 98.75 60 ASN B O 1
ATOM 3412 N N . GLY B 1 61 ? 0.926 5.512 4.707 1 98.62 61 GLY B N 1
ATOM 3413 C CA . GLY B 1 61 ? 0.3 5.957 5.941 1 98.62 61 GLY B CA 1
ATOM 3414 C C . GLY B 1 61 ? -1.18 5.629 6.012 1 98.62 61 GLY B C 1
ATOM 3415 O O . GLY B 1 61 ? -1.79 5.723 7.082 1 98.62 61 GLY B O 1
ATOM 3416 N N . THR B 1 62 ? -1.835 5.23 4.945 1 98.75 62 THR B N 1
ATOM 3417 C CA . THR B 1 62 ? -3.266 4.945 4.887 1 98.75 62 THR B CA 1
ATOM 3418 C C . THR B 1 62 ? -3.553 3.523 5.355 1 98.75 62 THR B C 1
ATOM 3420 O O . THR B 1 62 ? -4.531 3.283 6.062 1 98.75 62 THR B O 1
ATOM 3423 N N . LEU B 1 63 ? -2.676 2.617 5.055 1 98.69 63 LEU B N 1
ATOM 3424 C CA . LEU B 1 63 ? -2.938 1.198 5.266 1 98.69 63 LEU B CA 1
ATOM 3425 C C . LEU B 1 63 ? -2.883 0.852 6.75 1 98.69 63 LEU B C 1
ATOM 3427 O O . LEU B 1 63 ? -3.613 -0.026 7.215 1 98.69 63 LEU B O 1
ATOM 3431 N N . PRO B 1 64 ? -2.027 1.53 7.523 1 98.75 64 PRO B N 1
ATOM 3432 C CA . PRO B 1 64 ? -2.143 1.259 8.961 1 98.75 64 PRO B CA 1
ATOM 3433 C C . PRO B 1 64 ? -3.504 1.653 9.523 1 98.75 64 PRO B C 1
ATOM 3435 O O . PRO B 1 64 ? -4.004 1.003 10.445 1 98.75 64 PRO B O 1
ATOM 3438 N N . LEU B 1 65 ? -4.125 2.727 9.047 1 98.81 65 LEU B N 1
ATOM 3439 C CA . LEU B 1 65 ? -5.473 3.084 9.484 1 98.81 65 LEU B CA 1
ATOM 3440 C C . LEU B 1 65 ? -6.465 1.978 9.141 1 98.81 65 LEU B C 1
ATOM 3442 O O . LEU B 1 65 ? -7.23 1.535 10 1 98.81 65 LEU B O 1
ATOM 3446 N N . LEU B 1 66 ? -6.395 1.504 7.895 1 98.06 66 LEU B N 1
ATOM 3447 C CA . LEU B 1 66 ? -7.285 0.446 7.438 1 98.06 66 LEU B CA 1
ATOM 3448 C C . LEU B 1 66 ? -7.109 -0.816 8.273 1 98.06 66 LEU B C 1
ATOM 3450 O O . LEU B 1 66 ? -8.094 -1.425 8.703 1 98.06 66 LEU B O 1
ATOM 3454 N N . THR B 1 67 ? -5.887 -1.165 8.492 1 98.19 67 THR B N 1
ATOM 3455 C CA . THR B 1 67 ? -5.562 -2.41 9.18 1 98.19 67 THR B CA 1
ATOM 3456 C C . THR B 1 67 ? -5.957 -2.332 10.648 1 98.19 67 THR B C 1
ATOM 3458 O O . THR B 1 67 ? -6.418 -3.318 11.227 1 98.19 67 THR B O 1
ATOM 3461 N N . ALA B 1 68 ? -5.738 -1.154 11.258 1 98.56 68 ALA B N 1
ATOM 3462 C CA . ALA B 1 68 ? -6.113 -0.974 12.656 1 98.56 68 ALA B CA 1
ATOM 3463 C C . ALA B 1 68 ? -7.609 -1.208 12.859 1 98.56 68 ALA B C 1
ATOM 3465 O O . ALA B 1 68 ? -8.016 -1.84 13.836 1 98.56 68 ALA B O 1
ATOM 3466 N N . LEU B 1 69 ? -8.414 -0.7 11.938 1 98.19 69 LEU B N 1
ATOM 3467 C CA . LEU B 1 69 ? -9.867 -0.855 12.023 1 98.19 69 LEU B CA 1
ATOM 3468 C C . LEU B 1 69 ? -10.258 -2.326 11.953 1 98.19 69 LEU B C 1
ATOM 3470 O O . LEU B 1 69 ? -11.141 -2.773 12.695 1 98.19 69 LEU B O 1
ATOM 3474 N N . GLN B 1 70 ? -9.578 -3.08 11.109 1 95.44 70 GLN B N 1
ATOM 3475 C CA . GLN B 1 70 ? -9.836 -4.512 11 1 95.44 70 GLN B CA 1
ATOM 3476 C C . GLN B 1 70 ? -9.367 -5.25 12.25 1 95.44 70 GLN B C 1
ATOM 3478 O O . GLN B 1 70 ? -10.078 -6.109 12.773 1 95.44 70 GLN B O 1
ATOM 3483 N N . ALA B 1 71 ? -8.195 -4.926 12.68 1 96.19 71 ALA B N 1
ATOM 3484 C CA . ALA B 1 71 ? -7.59 -5.613 13.812 1 96.19 71 ALA B CA 1
ATOM 3485 C C . ALA B 1 71 ? -8.445 -5.457 15.07 1 96.19 71 ALA B C 1
ATOM 3487 O O . ALA B 1 71 ? -8.523 -6.379 15.883 1 96.19 71 ALA B O 1
ATOM 3488 N N . LEU B 1 72 ? -9.062 -4.312 15.203 1 97.88 72 LEU B N 1
ATOM 3489 C CA . LEU B 1 72 ? -9.859 -4.031 16.391 1 97.88 72 LEU B CA 1
ATOM 3490 C C . LEU B 1 72 ? -11.328 -4.348 16.156 1 97.88 72 LEU B C 1
ATOM 3492 O O . LEU B 1 72 ? -12.18 -4.082 17.016 1 97.88 72 LEU B O 1
ATOM 3496 N N . ARG B 1 73 ? -11.688 -4.863 14.984 1 96 73 ARG B N 1
ATOM 3497 C CA . ARG B 1 73 ? -13.039 -5.262 14.602 1 96 73 ARG B CA 1
ATOM 3498 C C . ARG B 1 73 ? -14.016 -4.098 14.75 1 96 73 ARG B C 1
ATOM 3500 O O . ARG B 1 73 ? -15.102 -4.262 15.312 1 96 73 ARG B O 1
ATOM 3507 N N . ILE B 1 74 ? -13.547 -2.934 14.328 1 98.25 74 ILE B N 1
ATOM 3508 C CA . ILE B 1 74 ? -14.367 -1.73 14.375 1 98.25 74 ILE B CA 1
ATOM 3509 C C . ILE B 1 74 ? -15.453 -1.808 13.305 1 98.25 74 ILE B C 1
ATOM 3511 O O . ILE B 1 74 ? -15.18 -2.199 12.164 1 98.25 74 ILE B O 1
ATOM 3515 N N . THR B 1 75 ? -16.656 -1.492 13.57 1 97.38 75 THR B N 1
ATOM 3516 C CA . THR B 1 75 ? -17.812 -1.479 12.672 1 97.38 75 THR B CA 1
ATOM 3517 C C . THR B 1 75 ? -18.734 -0.298 12.984 1 97.38 75 THR B C 1
ATOM 3519 O O . THR B 1 75 ? -18.406 0.54 13.828 1 97.38 75 THR B O 1
ATOM 3522 N N . GLY B 1 76 ? -19.859 -0.163 12.281 1 97.94 76 GLY B N 1
ATOM 3523 C CA . GLY B 1 76 ? -20.875 0.831 12.586 1 97.94 76 GLY B CA 1
ATOM 3524 C C . GLY B 1 76 ? -20.422 2.252 12.305 1 97.94 76 GLY B C 1
ATOM 3525 O O . GLY B 1 76 ? -20.109 2.592 11.164 1 97.94 76 GLY B O 1
ATOM 3526 N N . GLU B 1 77 ? -20.359 3.064 13.438 1 98.81 77 GLU B N 1
ATOM 3527 C CA . GLU B 1 77 ? -20.031 4.48 13.344 1 98.81 77 GLU B CA 1
ATOM 3528 C C . GLU B 1 77 ? -18.75 4.797 14.102 1 98.81 77 GLU B C 1
ATOM 3530 O O . GLU B 1 77 ? -18.5 4.246 15.18 1 98.81 77 GLU B O 1
ATOM 3535 N N . VAL B 1 78 ? -18 5.609 13.508 1 98.94 78 VAL B N 1
ATOM 3536 C CA . VAL B 1 78 ? -16.781 6.086 14.164 1 98.94 78 VAL B CA 1
ATOM 3537 C C . VAL B 1 78 ? -16.781 7.613 14.188 1 98.94 78 VAL B C 1
ATOM 3539 O O . VAL B 1 78 ? -16.969 8.258 13.156 1 98.94 78 VAL B O 1
ATOM 3542 N N . ILE B 1 79 ? -16.609 8.164 15.336 1 98.94 79 ILE B N 1
ATOM 3543 C CA . ILE B 1 79 ? -16.531 9.609 15.508 1 98.94 79 ILE B CA 1
ATOM 3544 C C . ILE B 1 79 ? -15.141 10.102 15.125 1 98.94 79 ILE B C 1
ATOM 3546 O O . ILE B 1 79 ? -14.125 9.539 15.555 1 98.94 79 ILE B O 1
ATOM 3550 N N . THR B 1 80 ? -15.086 11.086 14.289 1 98.94 80 THR B N 1
ATOM 3551 C CA . THR B 1 80 ? -13.82 11.648 13.852 1 98.94 80 THR B CA 1
ATOM 3552 C C . THR B 1 80 ? -13.961 13.141 13.547 1 98.94 80 THR B C 1
ATOM 3554 O O . THR B 1 80 ? -14.945 13.766 13.938 1 98.94 80 THR B O 1
ATOM 3557 N N . THR B 1 81 ? -12.953 13.773 13.016 1 98.94 81 THR B N 1
ATOM 3558 C CA . THR B 1 81 ? -12.898 15.203 12.727 1 98.94 81 THR B CA 1
ATOM 3559 C C . THR B 1 81 ? -13 15.461 11.227 1 98.94 81 THR B C 1
ATOM 3561 O O . THR B 1 81 ? -12.492 14.672 10.422 1 98.94 81 THR B O 1
ATOM 3564 N N . PRO B 1 82 ? -13.703 16.531 10.812 1 98.81 82 PRO B N 1
ATOM 3565 C CA . PRO B 1 82 ? -13.695 16.922 9.398 1 98.81 82 PRO B CA 1
ATOM 3566 C C . PRO B 1 82 ? -12.414 17.656 9 1 98.81 82 PRO B C 1
ATOM 3568 O O . PRO B 1 82 ? -12.164 17.859 7.809 1 98.81 82 PRO B O 1
ATOM 3571 N N . TYR B 1 83 ? -11.609 18.094 9.969 1 98.81 83 TYR B N 1
ATOM 3572 C CA . TYR B 1 83 ? -10.43 18.922 9.758 1 98.81 83 TYR B CA 1
ATOM 3573 C C . TYR B 1 83 ? -9.164 18.078 9.734 1 98.81 83 TYR B C 1
ATOM 3575 O O . TYR B 1 83 ? -8.391 18.078 10.703 1 98.81 83 TYR B O 1
ATOM 3583 N N . SER B 1 84 ? -8.992 17.391 8.664 1 98.38 84 SER B N 1
ATOM 3584 C CA . SER B 1 84 ? -7.867 16.484 8.453 1 98.38 84 SER B CA 1
ATOM 3585 C C . SER B 1 84 ? -7.664 16.172 6.973 1 98.38 84 SER B C 1
ATOM 3587 O O . SER B 1 84 ? -8.352 16.75 6.121 1 98.38 84 SER B O 1
ATOM 3589 N N . PHE B 1 85 ? -6.645 15.484 6.652 1 97.81 85 PHE B N 1
ATOM 3590 C CA . PHE B 1 85 ? -6.453 14.922 5.324 1 97.81 85 PHE B CA 1
ATOM 3591 C C . PHE B 1 85 ? -7.457 13.805 5.062 1 97.81 85 PHE B C 1
ATOM 3593 O O . PHE B 1 85 ? -7.812 13.055 5.977 1 97.81 85 PHE B O 1
ATOM 3600 N N . VAL B 1 86 ? -7.871 13.516 3.904 1 98 86 VAL B N 1
ATOM 3601 C CA . VAL B 1 86 ? -8.992 12.664 3.52 1 98 86 VAL B CA 1
ATOM 3602 C C . VAL B 1 86 ? -8.688 11.219 3.891 1 98 86 VAL B C 1
ATOM 3604 O O . VAL B 1 86 ? -9.602 10.414 4.094 1 98 86 VAL B O 1
ATOM 3607 N N . ALA B 1 87 ? -7.422 10.805 3.951 1 98.31 87 ALA B N 1
ATOM 3608 C CA . ALA B 1 87 ? -7.051 9.43 4.266 1 98.31 87 ALA B CA 1
ATOM 3609 C C . ALA B 1 87 ? -7.715 8.969 5.559 1 98.31 87 ALA B C 1
ATOM 3611 O O . ALA B 1 87 ? -8.07 7.793 5.691 1 98.31 87 ALA B O 1
ATOM 3612 N N . THR B 1 88 ? -7.852 9.875 6.539 1 98.5 88 THR B N 1
ATOM 3613 C CA . THR B 1 88 ? -8.477 9.562 7.82 1 98.5 88 THR B CA 1
ATOM 3614 C C . THR B 1 88 ? -9.867 8.977 7.621 1 98.5 88 THR B C 1
ATOM 3616 O O . THR B 1 88 ? -10.172 7.902 8.133 1 98.5 88 THR B O 1
ATOM 3619 N N . THR B 1 89 ? -10.656 9.656 6.832 1 98.5 89 THR B N 1
ATOM 3620 C CA . THR B 1 89 ? -12.055 9.258 6.656 1 98.5 89 THR B CA 1
ATOM 3621 C C . THR B 1 89 ? -12.18 8.188 5.574 1 98.5 89 THR B C 1
ATOM 3623 O O . THR B 1 89 ? -13.031 7.305 5.668 1 98.5 89 THR B O 1
ATOM 3626 N N . HIS B 1 90 ? -11.32 8.234 4.523 1 98.38 90 HIS B N 1
ATOM 3627 C CA . HIS B 1 90 ? -11.344 7.203 3.496 1 98.38 90 HIS B CA 1
ATOM 3628 C C . HIS B 1 90 ? -11.117 5.82 4.102 1 98.38 90 HIS B C 1
ATOM 3630 O O . HIS B 1 90 ? -11.68 4.832 3.635 1 98.38 90 HIS B O 1
ATOM 3636 N N . ALA B 1 91 ? -10.266 5.742 5.117 1 98.38 91 ALA B N 1
ATOM 3637 C CA . ALA B 1 91 ? -10.008 4.461 5.777 1 98.38 91 ALA B CA 1
ATOM 3638 C C . ALA B 1 91 ? -11.289 3.881 6.367 1 98.38 91 ALA B C 1
ATOM 3640 O O . ALA B 1 91 ? -11.484 2.664 6.355 1 98.38 91 ALA B O 1
ATOM 3641 N N . LEU B 1 92 ? -12.133 4.746 6.926 1 98.44 92 LEU B N 1
ATOM 3642 C CA . LEU B 1 92 ? -13.422 4.305 7.438 1 98.44 92 LEU B CA 1
ATOM 3643 C C . LEU B 1 92 ? -14.32 3.814 6.305 1 98.44 92 LEU B C 1
ATOM 3645 O O . LEU B 1 92 ? -14.906 2.734 6.395 1 98.44 92 LEU B O 1
ATOM 3649 N N . TRP B 1 93 ? -14.336 4.605 5.254 1 96 93 TRP B N 1
ATOM 3650 C CA . TRP B 1 93 ? -15.148 4.262 4.094 1 96 93 TRP B CA 1
ATOM 3651 C C . TRP B 1 93 ? -14.773 2.889 3.547 1 96 93 TRP B C 1
ATOM 3653 O O . TRP B 1 93 ? -15.641 2.047 3.305 1 96 93 TRP B O 1
ATOM 3663 N N . TRP B 1 94 ? -13.539 2.6 3.426 1 96 94 TRP B N 1
ATOM 3664 C CA . TRP B 1 94 ? -13.031 1.368 2.828 1 96 94 TRP B CA 1
ATOM 3665 C C . TRP B 1 94 ? -13.328 0.168 3.721 1 96 94 TRP B C 1
ATOM 3667 O O . TRP B 1 94 ? -13.234 -0.98 3.277 1 96 94 TRP B O 1
ATOM 3677 N N . ASN B 1 95 ? -13.625 0.435 4.953 1 96.06 95 ASN B N 1
ATOM 3678 C CA . ASN B 1 95 ? -13.977 -0.634 5.879 1 96.06 95 ASN B CA 1
ATOM 3679 C C . ASN B 1 95 ? -15.492 -0.72 6.082 1 96.06 95 ASN B C 1
ATOM 3681 O O . ASN B 1 95 ? -15.961 -1.44 6.965 1 96.06 95 ASN B O 1
ATOM 3685 N N . GLY B 1 96 ? -16.266 0.073 5.316 1 94.94 96 GLY B N 1
ATOM 3686 C CA . GLY B 1 96 ? -17.719 0.046 5.438 1 94.94 96 GLY B CA 1
ATOM 3687 C C . GLY B 1 96 ? -18.234 0.7 6.707 1 94.94 96 GLY B C 1
ATOM 3688 O O . GLY B 1 96 ? -19.281 0.326 7.227 1 94.94 96 GLY B O 1
ATOM 3689 N N . ILE B 1 97 ? -17.469 1.589 7.285 1 98.12 97 ILE B N 1
ATOM 3690 C CA . ILE B 1 97 ? -17.781 2.26 8.539 1 98.12 97 ILE B CA 1
ATOM 3691 C C . ILE B 1 97 ? -18.281 3.676 8.258 1 98.12 97 ILE B C 1
ATOM 3693 O O . ILE B 1 97 ? -17.719 4.379 7.414 1 98.12 97 ILE B O 1
ATOM 3697 N N . LYS B 1 98 ? -19.344 4.145 8.898 1 98.44 98 LYS B N 1
ATOM 3698 C CA . LYS B 1 98 ? -19.875 5.492 8.727 1 98.44 98 LYS B CA 1
ATOM 3699 C C . LYS B 1 98 ? -19.125 6.496 9.602 1 98.44 98 LYS B C 1
ATOM 3701 O O . LYS B 1 98 ? -19.141 6.379 10.828 1 98.44 98 LYS B O 1
ATOM 3706 N N . PRO B 1 99 ? -18.484 7.461 9.023 1 98.81 99 PRO B N 1
ATOM 3707 C CA . PRO B 1 99 ? -17.875 8.508 9.844 1 98.81 99 PRO B CA 1
ATOM 3708 C C . PRO B 1 99 ? -18.922 9.461 10.445 1 98.81 99 PRO B C 1
ATOM 3710 O O . PRO B 1 99 ? -19.922 9.773 9.789 1 98.81 99 PRO B O 1
ATOM 3713 N N . VAL B 1 100 ? -18.719 9.859 11.609 1 98.94 100 VAL B N 1
ATOM 3714 C CA . VAL B 1 100 ? -19.484 10.898 12.297 1 98.94 100 VAL B CA 1
ATOM 3715 C C . VAL B 1 100 ? -18.578 12.062 12.672 1 98.94 100 VAL B C 1
ATOM 3717 O O . VAL B 1 100 ? -17.734 11.93 13.562 1 98.94 100 VAL B O 1
ATOM 3720 N N . PHE B 1 101 ? -18.797 13.211 12.031 1 98.94 101 PHE B N 1
ATOM 3721 C CA . PHE B 1 101 ? -17.906 14.344 12.234 1 98.94 101 PHE B CA 1
ATOM 3722 C C . PHE B 1 101 ? -18.297 15.125 13.484 1 98.94 101 PHE B C 1
ATOM 3724 O O . PHE B 1 101 ? -19.484 15.367 13.727 1 98.94 101 PHE B O 1
ATOM 3731 N N . VAL B 1 102 ? -17.344 15.461 14.227 1 98.94 102 VAL B N 1
ATOM 3732 C CA . VAL B 1 102 ? -17.484 16.328 15.391 1 98.94 102 VAL B CA 1
ATOM 3733 C C . VAL B 1 102 ? -16.594 17.562 15.219 1 98.94 102 VAL B C 1
ATOM 3735 O O . VAL B 1 102 ? -15.477 17.469 14.695 1 98.94 102 VAL B O 1
ATOM 3738 N N . ASP B 1 103 ? -17.031 18.719 15.672 1 98.88 103 ASP B N 1
ATOM 3739 C CA . ASP B 1 103 ? -16.344 19.984 15.469 1 98.88 103 ASP B CA 1
ATOM 3740 C C . ASP B 1 103 ? -15.047 20.047 16.25 1 98.88 103 ASP B C 1
ATOM 3742 O O . ASP B 1 103 ? -14.727 19.125 17.016 1 98.88 103 ASP B O 1
ATOM 3746 N N . VAL B 1 104 ? -14.305 21.109 16.047 1 98.88 104 VAL B N 1
ATOM 3747 C CA . VAL B 1 104 ? -12.938 21.172 16.547 1 98.88 104 VAL B CA 1
ATOM 3748 C C . VAL B 1 104 ? -12.805 22.312 17.562 1 98.88 104 VAL B C 1
ATOM 3750 O O . VAL B 1 104 ? -13.703 23.156 17.672 1 98.88 104 VAL B O 1
ATOM 3753 N N . ASP B 1 105 ? -11.758 22.203 18.328 1 98.5 105 ASP B N 1
ATOM 3754 C CA . ASP B 1 105 ? -11.32 23.281 19.203 1 98.5 105 ASP B CA 1
ATOM 3755 C C . ASP B 1 105 ? -10.469 24.297 18.438 1 98.5 105 ASP B C 1
ATOM 3757 O O . ASP B 1 105 ? -9.43 23.938 17.875 1 98.5 105 ASP B O 1
ATOM 3761 N N . LEU B 1 106 ? -10.812 25.578 18.453 1 97.81 106 LEU B N 1
ATOM 3762 C CA . LEU B 1 106 ? -10.148 26.609 17.672 1 97.81 106 LEU B CA 1
ATOM 3763 C C . LEU B 1 106 ? -8.703 26.812 18.141 1 97.81 106 LEU B C 1
ATOM 3765 O O . LEU B 1 106 ? -7.863 27.297 17.391 1 97.81 106 LEU B O 1
ATOM 3769 N N . SER B 1 107 ? -8.453 26.406 19.328 1 96.56 107 SER B N 1
ATOM 3770 C CA . SER B 1 107 ? -7.129 26.672 19.875 1 96.56 107 SER B CA 1
ATOM 3771 C C . SER B 1 107 ? -6.121 25.625 19.422 1 96.56 107 SER B C 1
ATOM 3773 O O . SER B 1 107 ? -4.91 25.828 19.516 1 96.56 107 SER B O 1
ATOM 3775 N N . THR B 1 108 ? -6.641 24.469 18.922 1 96.44 108 THR B N 1
ATOM 3776 C CA . THR B 1 108 ? -5.699 23.406 18.578 1 96.44 108 THR B CA 1
ATOM 3777 C C . THR B 1 108 ? -6.004 22.828 17.188 1 96.44 108 THR B C 1
ATOM 3779 O O . THR B 1 108 ? -5.148 22.188 16.578 1 96.44 108 THR B O 1
ATOM 3782 N N . GLY B 1 109 ? -7.254 23.031 16.703 1 98.25 109 GLY B N 1
ATOM 3783 C CA . GLY B 1 109 ? -7.684 22.391 15.469 1 98.25 109 GLY B CA 1
ATOM 3784 C C . GLY B 1 109 ? -8.055 20.922 15.656 1 98.25 109 GLY B C 1
ATOM 3785 O O . GLY B 1 109 ? -8.547 20.281 14.727 1 98.25 109 GLY B O 1
ATOM 3786 N N . ASN B 1 110 ? -7.844 20.391 16.875 1 98.88 110 ASN B N 1
ATOM 3787 C CA . ASN B 1 110 ? -8.203 19 17.188 1 98.88 110 ASN B CA 1
ATOM 3788 C C . ASN B 1 110 ? -9.695 18.859 17.469 1 98.88 110 ASN B C 1
ATOM 3790 O O . ASN B 1 110 ? -10.367 19.844 17.797 1 98.88 110 ASN B O 1
ATOM 3794 N N . ILE B 1 111 ? -10.18 17.672 17.344 1 98.94 111 ILE B N 1
ATOM 3795 C CA . ILE B 1 111 ? -11.562 17.359 17.688 1 98.94 111 ILE B CA 1
ATOM 3796 C C . ILE B 1 111 ? -11.852 17.844 19.109 1 98.94 111 ILE B C 1
ATOM 3798 O O . ILE B 1 111 ? -11.039 17.672 20.016 1 98.94 111 ILE B O 1
ATOM 3802 N N . ASP B 1 112 ? -12.984 18.547 19.312 1 98.88 112 ASP B N 1
ATOM 3803 C CA . ASP B 1 112 ? -13.383 19.062 20.625 1 98.88 112 ASP B CA 1
ATOM 3804 C C . ASP B 1 112 ? -13.961 17.938 21.484 1 98.88 112 ASP B C 1
ATOM 3806 O O . ASP B 1 112 ? -15.07 17.469 21.234 1 98.88 112 ASP B O 1
ATOM 3810 N N . PRO B 1 113 ? -13.281 17.578 22.562 1 98.69 113 PRO B N 1
ATOM 3811 C CA . PRO B 1 113 ? -13.789 16.469 23.359 1 98.69 113 PRO B CA 1
ATOM 3812 C C . PRO B 1 113 ? -15.172 16.734 23.953 1 98.69 113 PRO B C 1
ATOM 3814 O O . PRO B 1 113 ? -15.969 15.812 24.125 1 98.69 113 PRO B O 1
ATOM 3817 N N . GLU B 1 114 ? -15.5 17.969 24.219 1 98.31 114 GLU B N 1
ATOM 3818 C CA . GLU B 1 114 ? -16.766 18.328 24.859 1 98.31 114 GLU B CA 1
ATOM 3819 C C . GLU B 1 114 ? -17.938 18.047 23.922 1 98.31 114 GLU B C 1
ATOM 3821 O O . GLU B 1 114 ? -19.094 18.016 24.375 1 98.31 114 GLU B O 1
ATOM 3826 N N . LYS B 1 115 ? -17.656 17.797 22.719 1 98.62 115 LYS B N 1
ATOM 3827 C CA . LYS B 1 115 ? -18.719 17.609 21.734 1 98.62 115 LYS B CA 1
ATOM 3828 C C . LYS B 1 115 ? -18.812 16.141 21.312 1 98.62 115 LYS B C 1
ATOM 3830 O O . LYS B 1 115 ? -19.719 15.766 20.562 1 98.62 115 LYS B O 1
ATOM 3835 N N . ILE B 1 116 ? -17.969 15.297 21.766 1 98.81 116 ILE B N 1
ATOM 3836 C CA . ILE B 1 116 ? -17.875 13.914 21.328 1 98.81 116 ILE B CA 1
ATOM 3837 C C . ILE B 1 116 ? -19.078 13.125 21.859 1 98.81 116 ILE B C 1
ATOM 3839 O O . ILE B 1 116 ? -19.719 12.383 21.125 1 98.81 116 ILE B O 1
ATOM 3843 N N . GLU B 1 117 ? -19.438 13.312 23.125 1 98.38 117 GLU B N 1
ATOM 3844 C CA . GLU B 1 117 ? -20.469 12.508 23.766 1 98.38 117 GLU B CA 1
ATOM 3845 C C . GLU B 1 117 ? -21.812 12.664 23.062 1 98.38 117 GLU B C 1
ATOM 3847 O O . GLU B 1 117 ? -22.562 11.695 22.922 1 98.38 117 GLU B O 1
ATOM 3852 N N . ALA B 1 118 ? -22.109 13.875 22.672 1 98.19 118 ALA B N 1
ATOM 3853 C CA . ALA B 1 118 ? -23.406 14.172 22.047 1 98.19 118 ALA B CA 1
ATOM 3854 C C . ALA B 1 118 ? -23.531 13.453 20.703 1 98.19 118 ALA B C 1
ATOM 3856 O O . ALA B 1 118 ? -24.641 13.312 20.172 1 98.19 118 ALA B O 1
ATOM 3857 N N . ALA B 1 119 ? -22.406 12.992 20.125 1 98.56 119 ALA B N 1
ATOM 3858 C CA . ALA B 1 119 ? -22.406 12.367 18.797 1 98.56 119 ALA B CA 1
ATOM 3859 C C . ALA B 1 119 ? -22.516 10.852 18.906 1 98.56 119 ALA B C 1
ATOM 3861 O O . ALA B 1 119 ? -22.625 10.148 17.906 1 98.56 119 ALA B O 1
ATOM 3862 N N . ILE B 1 120 ? -22.484 10.289 20.078 1 98.62 120 ILE B N 1
ATOM 3863 C CA . ILE B 1 120 ? -22.484 8.844 20.297 1 98.62 120 ILE B CA 1
ATOM 3864 C C . ILE B 1 120 ? -23.906 8.297 20.078 1 98.62 120 ILE B C 1
ATOM 3866 O O . ILE B 1 120 ? -24.875 8.891 20.531 1 98.62 120 ILE B O 1
ATOM 3870 N N . THR B 1 121 ? -24.031 7.328 19.359 1 98.38 121 THR B N 1
ATOM 3871 C CA . THR B 1 121 ? -25.25 6.543 19.156 1 98.38 121 THR B CA 1
ATOM 3872 C C . THR B 1 121 ? -25.016 5.086 19.547 1 98.38 121 THR B C 1
ATOM 3874 O O . THR B 1 121 ? -23.891 4.688 19.844 1 98.38 121 THR B O 1
ATOM 3877 N N . PRO B 1 122 ? -26.062 4.234 19.5 1 98 122 PRO B N 1
ATOM 3878 C CA . PRO B 1 122 ? -25.875 2.812 19.797 1 98 122 PRO B CA 1
ATOM 3879 C C . PRO B 1 122 ? -24.984 2.111 18.781 1 98 122 PRO B C 1
ATOM 3881 O O . PRO B 1 122 ? -24.516 0.997 19.031 1 98 122 PRO B O 1
ATOM 3884 N N . ARG B 1 123 ? -24.688 2.738 17.656 1 98.44 123 ARG B N 1
ATOM 3885 C CA . ARG B 1 123 ? -23.875 2.135 16.609 1 98.44 123 ARG B CA 1
ATOM 3886 C C . ARG B 1 123 ? -22.422 2.582 16.703 1 98.44 123 ARG B C 1
ATOM 3888 O O . ARG B 1 123 ? -21.578 2.109 15.945 1 98.44 123 ARG B O 1
ATOM 3895 N N . THR B 1 124 ? -22.109 3.559 17.594 1 98.81 124 THR B N 1
ATOM 3896 C CA . THR B 1 124 ? -20.75 4.066 17.734 1 98.81 124 THR B CA 1
ATOM 3897 C C . THR B 1 124 ? -19.844 3.021 18.375 1 98.81 124 THR B C 1
ATOM 3899 O O . THR B 1 124 ? -20.156 2.496 19.453 1 98.81 124 THR B O 1
ATOM 3902 N N . THR B 1 125 ? -18.672 2.768 17.719 1 98.81 125 THR B N 1
ATOM 3903 C CA . THR B 1 125 ? -17.812 1.718 18.266 1 98.81 125 THR B CA 1
ATOM 3904 C C . THR B 1 125 ? -16.406 2.244 18.5 1 98.81 125 THR B C 1
ATOM 3906 O O . THR B 1 125 ? -15.609 1.599 19.188 1 98.81 125 THR B O 1
ATOM 3909 N N . ALA B 1 126 ? -16.078 3.451 17.953 1 98.94 126 ALA B N 1
ATOM 3910 C CA . ALA B 1 126 ? -14.719 3.961 18.125 1 98.94 126 ALA B CA 1
ATOM 3911 C C . ALA B 1 126 ? -14.664 5.473 17.922 1 98.94 126 ALA B C 1
ATOM 3913 O O . ALA B 1 126 ? -15.625 6.07 17.422 1 98.94 126 ALA B O 1
ATOM 3914 N N . ILE B 1 127 ? -13.656 6.105 18.375 1 98.94 127 ILE B N 1
ATOM 3915 C CA . ILE B 1 127 ? -13.234 7.473 18.094 1 98.94 127 ILE B CA 1
ATOM 3916 C C . ILE B 1 127 ? -11.906 7.457 17.344 1 98.94 127 ILE B C 1
ATOM 3918 O O . ILE B 1 127 ? -10.992 6.703 17.703 1 98.94 127 ILE B O 1
ATOM 3922 N N . LEU B 1 128 ? -11.844 8.195 16.25 1 98.94 128 LEU B N 1
ATOM 3923 C CA . LEU B 1 128 ? -10.641 8.312 15.43 1 98.94 128 LEU B CA 1
ATOM 3924 C C . LEU B 1 128 ? -10.18 9.766 15.344 1 98.94 128 LEU B C 1
ATOM 3926 O O . LEU B 1 128 ? -10.406 10.43 14.328 1 98.94 128 LEU B O 1
ATOM 3930 N N . PRO B 1 129 ? -9.555 10.258 16.406 1 98.94 129 PRO B N 1
ATOM 3931 C CA . PRO B 1 129 ? -9.047 11.625 16.406 1 98.94 129 PRO B CA 1
ATOM 3932 C C . PRO B 1 129 ? -7.746 11.781 15.633 1 98.94 129 PRO B C 1
ATOM 3934 O O . PRO B 1 129 ? -7.094 10.781 15.312 1 98.94 129 PRO B O 1
ATOM 3937 N N . VAL B 1 130 ? -7.438 12.961 15.273 1 98.94 130 VAL B N 1
ATOM 3938 C CA . VAL B 1 130 ? -6.211 13.328 14.57 1 98.94 130 VAL B CA 1
ATOM 3939 C C . VAL B 1 130 ? -5.422 14.336 15.406 1 98.94 130 VAL B C 1
ATOM 3941 O O . VAL B 1 130 ? -5.984 15.297 15.93 1 98.94 130 VAL B O 1
ATOM 3944 N N . HIS B 1 131 ? -4.094 14.078 15.648 1 98.88 131 HIS B N 1
ATOM 3945 C CA . HIS B 1 131 ? -3.227 15.117 16.203 1 98.88 131 HIS B CA 1
ATOM 3946 C C . HIS B 1 131 ? -2.875 16.156 15.141 1 98.88 131 HIS B C 1
ATOM 3948 O O . HIS B 1 131 ? -1.796 16.109 14.539 1 98.88 131 HIS B O 1
ATOM 3954 N N . VAL B 1 132 ? -3.734 17.094 14.969 1 98.75 132 VAL B N 1
ATOM 3955 C CA . VAL B 1 132 ? -3.662 18.047 13.859 1 98.75 132 VAL B CA 1
ATOM 3956 C C . VAL B 1 132 ? -2.396 18.891 13.984 1 98.75 132 VAL B C 1
ATOM 3958 O O . VAL B 1 132 ? -2.102 19.422 15.055 1 98.75 132 VAL B O 1
ATOM 3961 N N . TYR B 1 133 ? -1.572 18.938 12.914 1 98.44 133 TYR B N 1
ATOM 3962 C CA . TYR B 1 133 ? -0.354 19.734 12.789 1 98.44 133 TYR B CA 1
ATOM 3963 C C . TYR B 1 133 ? 0.683 19.297 13.82 1 98.44 133 TYR B C 1
ATOM 3965 O O . TYR B 1 133 ? 1.589 20.062 14.156 1 98.44 133 TYR B O 1
ATOM 3973 N N . GLY B 1 134 ? 0.501 18.141 14.391 1 98.12 134 GLY B N 1
ATOM 3974 C CA . GLY B 1 134 ? 1.432 17.656 15.398 1 98.12 134 GLY B CA 1
ATOM 3975 C C . GLY B 1 134 ? 1.085 18.125 16.797 1 98.12 134 GLY B C 1
ATOM 3976 O O . GLY B 1 134 ? 1.867 17.922 17.734 1 98.12 134 GLY B O 1
ATOM 3977 N N . LYS B 1 135 ? -0.036 18.766 16.938 1 98.19 135 LYS B N 1
ATOM 3978 C CA . LYS B 1 135 ? -0.518 19.156 18.25 1 98.19 135 LYS B CA 1
ATOM 3979 C C . LYS B 1 135 ? -1.266 18 18.922 1 98.19 135 LYS B C 1
ATOM 3981 O O . LYS B 1 135 ? -2.189 17.438 18.344 1 98.19 135 LYS B O 1
ATOM 3986 N N . PRO B 1 136 ? -0.895 17.703 20.188 1 98.69 136 PRO B N 1
ATOM 3987 C CA . PRO B 1 136 ? -1.566 16.609 20.875 1 98.69 136 PRO B CA 1
ATOM 3988 C C . PRO B 1 136 ? -3.043 16.891 21.141 1 98.69 136 PRO B C 1
ATOM 3990 O O . PRO B 1 136 ? -3.391 17.984 21.609 1 98.69 136 PRO B O 1
ATOM 3993 N N . CYS B 1 137 ? -3.873 15.922 20.812 1 98.81 137 CYS B N 1
ATOM 3994 C CA . CYS B 1 137 ? -5.25 15.961 21.297 1 98.81 137 CYS B CA 1
ATOM 3995 C C . CYS B 1 137 ? -5.301 15.953 22.812 1 98.81 137 CYS B C 1
ATOM 3997 O O . CYS B 1 137 ? -4.297 15.68 23.469 1 98.81 137 CYS B O 1
ATOM 3999 N N . ASP B 1 138 ? -6.484 16.344 23.375 1 98.56 138 ASP B N 1
ATOM 4000 C CA . ASP B 1 138 ? -6.754 16.078 24.781 1 98.56 138 ASP B CA 1
ATOM 4001 C C . ASP B 1 138 ? -7.008 14.594 25.016 1 98.56 138 ASP B C 1
ATOM 4003 O O . ASP B 1 138 ? -8.156 14.18 25.203 1 98.56 138 ASP B O 1
ATOM 4007 N N . THR B 1 139 ? -5.918 13.836 25.062 1 98.75 139 THR B N 1
ATOM 4008 C CA . THR B 1 139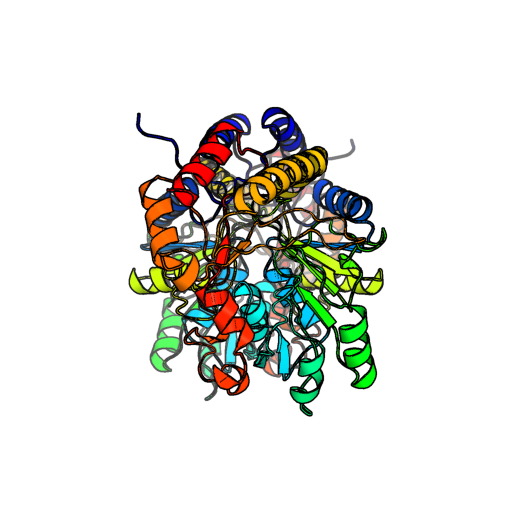 ? -6.004 12.375 25.078 1 98.75 139 THR B CA 1
ATOM 4009 C C . THR B 1 139 ? -6.68 11.891 26.359 1 98.75 139 THR B C 1
ATOM 4011 O O . THR B 1 139 ? -7.363 10.859 26.344 1 98.75 139 THR B O 1
ATOM 4014 N N . ALA B 1 140 ? -6.496 12.641 27.438 1 98.56 140 ALA B N 1
ATOM 4015 C CA . ALA B 1 140 ? -7.137 12.258 28.703 1 98.56 140 ALA B CA 1
ATOM 4016 C C . ALA B 1 140 ? -8.656 12.375 28.594 1 98.56 140 ALA B C 1
ATOM 4018 O O . ALA B 1 140 ? -9.383 11.461 28.984 1 98.56 140 ALA B O 1
ATOM 4019 N N . ALA B 1 141 ? -9.133 13.516 28.125 1 98.81 141 ALA B N 1
ATOM 4020 C CA . ALA B 1 141 ? -10.57 13.734 27.984 1 98.81 141 ALA B CA 1
ATOM 4021 C C . ALA B 1 141 ? -11.188 12.727 27.016 1 98.81 141 ALA B C 1
ATOM 4023 O O . ALA B 1 141 ? -12.266 12.188 27.281 1 98.81 141 ALA B O 1
ATOM 4024 N N . ILE B 1 142 ? -10.531 12.453 25.891 1 98.88 142 ILE B N 1
ATOM 4025 C CA . ILE B 1 142 ? -11.039 11.523 24.891 1 98.88 142 ILE B CA 1
ATOM 4026 C C . ILE B 1 142 ? -11.086 10.117 25.484 1 98.88 142 ILE B C 1
ATOM 4028 O O . ILE B 1 142 ? -12.07 9.391 25.297 1 98.88 142 ILE B O 1
ATOM 4032 N N . GLN B 1 143 ? -10.023 9.75 26.172 1 98.88 143 GLN B N 1
ATOM 4033 C CA . GLN B 1 143 ? -9.984 8.422 26.781 1 98.88 143 GLN B CA 1
ATOM 4034 C C . GLN B 1 143 ? -11.094 8.25 27.812 1 98.88 143 GLN B C 1
ATOM 4036 O O . GLN B 1 143 ? -11.695 7.18 27.922 1 98.88 143 GLN B O 1
ATOM 4041 N N . ALA B 1 144 ? -11.305 9.297 28.609 1 98.81 144 ALA B N 1
ATOM 4042 C CA . ALA B 1 144 ? -12.367 9.242 29.609 1 98.81 144 ALA B CA 1
ATOM 4043 C C . ALA B 1 144 ? -13.719 8.961 28.969 1 98.81 144 ALA B C 1
ATOM 4045 O O . ALA B 1 144 ? -14.508 8.172 29.484 1 98.81 144 ALA B O 1
ATOM 4046 N N . ILE B 1 145 ? -14.008 9.625 27.859 1 98.81 145 ILE B N 1
ATOM 4047 C CA . ILE B 1 145 ? -15.25 9.398 27.141 1 98.81 145 ILE B CA 1
ATOM 4048 C C . ILE B 1 145 ? -15.281 7.969 26.609 1 98.81 145 ILE B C 1
ATOM 4050 O O . ILE B 1 145 ? -16.297 7.273 26.734 1 98.81 145 ILE B O 1
ATOM 4054 N N . ALA B 1 146 ? -14.172 7.527 25.984 1 98.81 146 ALA B N 1
ATOM 4055 C CA . ALA B 1 146 ? -14.094 6.18 25.422 1 98.81 146 ALA B CA 1
ATOM 4056 C C . ALA B 1 146 ? -14.336 5.125 26.5 1 98.81 146 ALA B C 1
ATOM 4058 O O . ALA B 1 146 ? -15.062 4.156 26.281 1 98.81 146 ALA B O 1
ATOM 4059 N N . ASP B 1 147 ? -13.766 5.316 27.672 1 98.69 147 ASP B N 1
ATOM 4060 C CA . ASP B 1 147 ? -13.93 4.387 28.781 1 98.69 147 ASP B CA 1
ATOM 4061 C C . ASP B 1 147 ? -15.383 4.34 29.25 1 98.69 147 ASP B C 1
ATOM 4063 O O . ASP B 1 147 ? -15.914 3.266 29.531 1 98.69 147 ASP B O 1
ATOM 4067 N N . LYS B 1 148 ? -15.922 5.504 29.359 1 98.5 148 LYS B N 1
ATOM 4068 C CA . LYS B 1 148 ? -17.297 5.617 29.828 1 98.5 148 LYS B CA 1
ATOM 4069 C C . LYS B 1 148 ? -18.266 4.852 28.922 1 98.5 148 LYS B C 1
ATOM 4071 O O . LYS B 1 148 ? -19.203 4.219 29.406 1 98.5 148 LYS B O 1
ATOM 4076 N N . TYR B 1 149 ? -18.062 4.824 27.656 1 98.44 149 TYR B N 1
ATOM 4077 C CA . TYR B 1 149 ? -19.047 4.301 26.719 1 98.44 149 TYR B CA 1
ATOM 4078 C C . TYR B 1 149 ? -18.547 3.018 26.062 1 98.44 149 TYR B C 1
ATOM 4080 O O . TYR B 1 149 ? -19.219 2.449 25.203 1 98.44 149 TYR B O 1
ATOM 4088 N N . GLY B 1 150 ? -17.375 2.514 26.453 1 98.31 150 GLY B N 1
ATOM 4089 C CA . GLY B 1 150 ? -16.812 1.279 25.922 1 98.31 150 GLY B CA 1
ATOM 4090 C C . GLY B 1 150 ? -16.391 1.395 24.484 1 98.31 150 GLY B C 1
ATOM 4091 O O . GLY B 1 150 ? -16.672 0.505 23.672 1 98.31 150 GLY B O 1
ATOM 4092 N N . LEU B 1 151 ? -15.773 2.523 24.031 1 98.88 151 LEU B N 1
ATOM 4093 C CA . LEU B 1 151 ? -15.344 2.777 22.656 1 98.88 151 LEU B CA 1
ATOM 4094 C C . LEU B 1 151 ? -13.844 2.57 22.516 1 98.88 151 LEU B C 1
ATOM 4096 O O . LEU B 1 151 ? -13.078 2.809 23.453 1 98.88 151 LEU B O 1
ATOM 4100 N N . LYS B 1 152 ? -13.375 2.08 21.344 1 98.94 152 LYS B N 1
ATOM 4101 C CA . LYS B 1 152 ? -11.953 2.062 21.016 1 98.94 152 LYS B CA 1
ATOM 4102 C C . LYS B 1 152 ? -11.477 3.441 20.562 1 98.94 152 LYS B C 1
ATOM 4104 O O . LYS B 1 152 ? -12.273 4.266 20.109 1 98.94 152 LYS B O 1
ATOM 4109 N N . VAL B 1 153 ? -10.219 3.729 20.75 1 98.94 153 VAL B N 1
ATOM 4110 C CA . VAL B 1 153 ? -9.625 4.977 20.281 1 98.94 153 VAL B CA 1
ATOM 4111 C C . VAL B 1 153 ? -8.406 4.676 19.406 1 98.94 153 VAL B C 1
ATOM 4113 O O . VAL B 1 153 ? -7.445 4.055 19.859 1 98.94 153 VAL B O 1
ATOM 4116 N N . ILE B 1 154 ? -8.453 5.035 18.172 1 98.94 154 ILE B N 1
ATOM 4117 C CA . ILE B 1 154 ? -7.336 4.957 17.234 1 98.94 154 ILE B CA 1
ATOM 4118 C C . ILE B 1 154 ? -6.906 6.363 16.828 1 98.94 154 ILE B C 1
ATOM 4120 O O . ILE B 1 154 ? -7.695 7.125 16.266 1 98.94 154 ILE B O 1
ATOM 4124 N N . TYR B 1 155 ? -5.707 6.734 17.078 1 98.94 155 TYR B N 1
ATOM 4125 C CA . TYR B 1 155 ? -5.242 8.062 16.688 1 98.94 155 TYR B CA 1
ATOM 4126 C C . TYR B 1 155 ? -4.598 8.047 15.312 1 98.94 155 TYR B C 1
ATOM 4128 O O . TYR B 1 155 ? -3.703 7.234 15.055 1 98.94 155 TYR B O 1
ATOM 4136 N N . ASP B 1 156 ? -5.133 8.852 14.414 1 98.94 156 ASP B N 1
ATOM 4137 C CA . ASP B 1 156 ? -4.328 9.25 13.258 1 98.94 156 ASP B CA 1
ATOM 4138 C C . ASP B 1 156 ? -3.242 10.242 13.664 1 98.94 156 ASP B C 1
ATOM 4140 O O . ASP B 1 156 ? -3.506 11.438 13.797 1 98.94 156 ASP B O 1
ATOM 4144 N N . ALA B 1 157 ? -2.061 9.75 13.82 1 98.94 157 ALA B N 1
ATOM 4145 C CA . ALA B 1 157 ? -0.934 10.539 14.312 1 98.94 157 ALA B CA 1
ATOM 4146 C C . ALA B 1 157 ? 0.066 10.82 13.195 1 98.94 157 ALA B C 1
ATOM 4148 O O . ALA B 1 157 ? 1.265 10.969 13.445 1 98.94 157 ALA B O 1
ATOM 4149 N N . ALA B 1 158 ? -0.42 10.898 12 1 98.75 158 ALA B N 1
ATOM 4150 C CA . ALA B 1 158 ? 0.416 11.133 10.82 1 98.75 158 ALA B CA 1
ATOM 4151 C C . ALA B 1 158 ? 1.269 12.383 10.992 1 98.75 158 ALA B C 1
ATOM 4153 O O . ALA B 1 158 ? 2.377 12.469 10.461 1 98.75 158 ALA B O 1
ATOM 4154 N N . HIS B 1 159 ? 0.82 13.375 11.781 1 98.5 159 HIS B N 1
ATOM 4155 C CA . HIS B 1 159 ? 1.507 14.648 11.945 1 98.5 159 HIS B CA 1
ATOM 4156 C C . HIS B 1 159 ? 2.375 14.656 13.195 1 98.5 159 HIS B C 1
ATOM 4158 O O . HIS B 1 159 ? 3.096 15.625 13.453 1 98.5 159 HIS B O 1
ATOM 4164 N N . ALA B 1 160 ? 2.383 13.57 13.953 1 98.75 160 ALA B N 1
ATOM 4165 C CA . ALA B 1 160 ? 2.859 13.703 15.328 1 98.75 160 ALA B CA 1
ATOM 4166 C C . ALA B 1 160 ? 4.109 12.852 15.555 1 98.75 160 ALA B C 1
ATOM 4168 O O . ALA B 1 160 ? 4.324 12.344 16.656 1 98.75 160 ALA B O 1
ATOM 4169 N N . PHE B 1 161 ? 4.867 12.641 14.555 1 98.88 161 PHE B N 1
ATOM 4170 C CA . PHE B 1 161 ? 6.125 11.914 14.711 1 98.88 161 PHE B CA 1
ATOM 4171 C C . PHE B 1 161 ? 7.027 12.609 15.719 1 98.88 161 PHE B C 1
ATOM 4173 O O . PHE B 1 161 ? 7.355 13.789 15.562 1 98.88 161 PHE B O 1
ATOM 4180 N N . GLY B 1 162 ? 7.402 11.883 16.766 1 98.62 162 GLY B N 1
ATOM 4181 C CA . GLY B 1 162 ? 8.383 12.383 17.719 1 98.62 162 GLY B CA 1
ATOM 4182 C C . GLY B 1 162 ? 7.793 13.375 18.719 1 98.62 162 GLY B C 1
ATOM 4183 O O . GLY B 1 162 ? 8.523 13.984 19.5 1 98.62 162 GLY B O 1
ATOM 4184 N N . VAL B 1 163 ? 6.516 13.57 18.734 1 98.88 163 VAL B N 1
ATOM 4185 C CA . VAL B 1 163 ? 5.859 14.492 19.656 1 98.88 163 VAL B CA 1
ATOM 4186 C C . VAL B 1 163 ? 5.727 13.844 21.031 1 98.88 163 VAL B C 1
ATOM 4188 O O . VAL B 1 163 ? 5.391 12.656 21.141 1 98.88 163 VAL B O 1
ATOM 4191 N N . GLU B 1 164 ? 6.062 14.594 22.062 1 98.75 164 GLU B N 1
ATOM 4192 C CA . GLU B 1 164 ? 5.969 14.133 23.453 1 98.75 164 GLU B CA 1
ATOM 4193 C C . GLU B 1 164 ? 5.18 15.117 24.312 1 98.75 164 GLU B C 1
ATOM 4195 O O . GLU B 1 164 ? 5.203 16.328 24.062 1 98.75 164 GLU B O 1
ATOM 4200 N N . VAL B 1 165 ? 4.457 14.625 25.219 1 98.56 165 VAL B N 1
ATOM 4201 C CA . VAL B 1 165 ? 3.793 15.406 26.266 1 98.56 165 VAL B CA 1
ATOM 4202 C C . VAL B 1 165 ? 4.367 15.039 27.625 1 98.56 165 VAL B C 1
ATOM 4204 O O . VAL B 1 165 ? 4.223 13.906 28.078 1 98.56 165 VAL B O 1
ATOM 4207 N N . ASN B 1 166 ? 4.988 16 28.266 1 97.75 166 ASN B N 1
ATOM 4208 C CA . ASN B 1 166 ? 5.621 15.805 29.562 1 97.75 166 ASN B CA 1
ATOM 4209 C C . ASN B 1 166 ? 6.566 14.602 29.547 1 97.75 166 ASN B C 1
ATOM 4211 O O . ASN B 1 166 ? 6.52 13.75 30.422 1 97.75 166 ASN B O 1
ATOM 4215 N N . GLY B 1 167 ? 7.262 14.477 28.453 1 97.44 167 GLY B N 1
ATOM 4216 C CA . GLY B 1 167 ? 8.312 13.477 28.328 1 97.44 167 GLY B CA 1
ATOM 4217 C C . GLY B 1 167 ? 7.816 12.133 27.844 1 97.44 167 GLY B C 1
ATOM 4218 O O . GLY B 1 167 ? 8.602 11.211 27.625 1 97.44 167 GLY B O 1
ATOM 4219 N N . LYS B 1 168 ? 6.531 12.016 27.625 1 98.25 168 LYS B N 1
ATOM 4220 C CA . LYS B 1 168 ? 5.949 10.766 27.156 1 98.25 168 LYS B CA 1
ATOM 4221 C C . LYS B 1 168 ? 5.488 10.883 25.703 1 98.25 168 LYS B C 1
ATOM 4223 O O . LYS B 1 168 ? 4.934 11.906 25.312 1 98.25 168 LYS B O 1
ATOM 4228 N N . SER B 1 169 ? 5.75 9.805 24.984 1 98.88 169 SER B N 1
ATOM 4229 C CA . SER B 1 169 ? 5.352 9.82 23.578 1 98.88 169 SER B CA 1
ATOM 4230 C C . SER B 1 169 ? 3.836 9.938 23.438 1 98.88 169 SER B C 1
ATOM 4232 O O . SER B 1 169 ? 3.086 9.188 24.062 1 98.88 169 SER B O 1
ATOM 4234 N N . ILE B 1 170 ? 3.391 10.828 22.594 1 98.88 170 ILE B N 1
ATOM 4235 C CA . ILE B 1 170 ? 1.961 11 22.359 1 98.88 170 ILE B CA 1
ATOM 4236 C C . ILE B 1 170 ? 1.404 9.766 21.656 1 98.88 170 ILE B C 1
ATOM 4238 O O . ILE B 1 170 ? 0.198 9.508 21.688 1 98.88 170 ILE B O 1
ATOM 4242 N N . LEU B 1 171 ? 2.27 8.938 21.062 1 98.88 171 LEU B N 1
ATOM 4243 C CA . LEU B 1 171 ? 1.876 7.789 20.25 1 98.88 171 LEU B CA 1
ATOM 4244 C C . LEU B 1 171 ? 1.408 6.637 21.125 1 98.88 171 LEU B C 1
ATOM 4246 O O . LEU B 1 171 ? 0.818 5.672 20.641 1 98.88 171 LEU B O 1
ATOM 4250 N N . GLU B 1 172 ? 1.564 6.781 22.375 1 98.31 172 GLU B N 1
ATOM 4251 C CA . GLU B 1 172 ? 1.104 5.75 23.312 1 98.31 172 GLU B CA 1
ATOM 4252 C C . GLU B 1 172 ? -0.383 5.906 23.609 1 98.31 172 GLU B C 1
ATOM 4254 O O . GLU B 1 172 ? -1.001 5.012 24.188 1 98.31 172 GLU B O 1
ATOM 4259 N N . ALA B 1 173 ? -0.934 7.016 23.234 1 98.44 173 ALA B N 1
ATOM 4260 C CA . ALA B 1 173 ? -2.336 7.289 23.531 1 98.44 173 ALA B CA 1
ATOM 4261 C C . ALA B 1 173 ? -3.26 6.383 22.719 1 98.44 173 ALA B C 1
ATOM 4263 O O . ALA B 1 173 ? -2.955 6.035 21.578 1 98.44 173 ALA B O 1
ATOM 4264 N N . GLY B 1 174 ? -4.418 6.027 23.312 1 98.62 174 GLY B N 1
ATOM 4265 C CA . GLY B 1 174 ? -5.445 5.238 22.641 1 98.62 174 GLY B CA 1
ATOM 4266 C C . GLY B 1 174 ? -5.086 3.77 22.531 1 98.62 174 GLY B C 1
ATOM 4267 O O . GLY B 1 174 ? -4.125 3.309 23.141 1 98.62 174 GLY B O 1
ATOM 4268 N N . ASP B 1 175 ? -5.918 3.004 21.844 1 98.81 175 ASP B N 1
ATOM 4269 C CA . ASP B 1 175 ? -5.664 1.589 21.594 1 98.81 175 ASP B CA 1
ATOM 4270 C C . ASP B 1 175 ? -4.523 1.408 20.594 1 98.81 175 ASP B C 1
ATOM 4272 O O . ASP B 1 175 ? -3.73 0.474 20.703 1 98.81 175 ASP B O 1
ATOM 4276 N N . MET B 1 176 ? -4.496 2.277 19.594 1 98.81 176 MET B N 1
ATOM 4277 C CA . MET B 1 176 ? -3.455 2.295 18.578 1 98.81 176 MET B CA 1
ATOM 4278 C C . MET B 1 176 ? -3.229 3.709 18.062 1 98.81 176 MET B C 1
ATOM 4280 O O . MET B 1 176 ? -4.125 4.555 18.125 1 98.81 176 MET B O 1
ATOM 4284 N N . SER B 1 177 ? -2.066 3.967 17.625 1 98.94 177 SER B N 1
ATOM 4285 C CA . SER B 1 177 ? -1.72 5.176 16.875 1 98.94 177 SER B CA 1
ATOM 4286 C C . SER B 1 177 ? -1.05 4.832 15.547 1 98.94 177 SER B C 1
ATOM 4288 O O . SER B 1 177 ? -0.281 3.873 15.461 1 98.94 177 SER B O 1
ATOM 4290 N N . THR B 1 178 ? -1.381 5.598 14.539 1 98.88 178 THR B N 1
ATOM 4291 C CA . THR B 1 178 ? -0.804 5.348 13.219 1 98.88 178 THR B CA 1
ATOM 4292 C C . THR B 1 178 ? 0.023 6.543 12.758 1 98.88 178 THR B C 1
ATOM 4294 O O . THR B 1 178 ? -0.306 7.691 13.062 1 98.88 178 THR B O 1
ATOM 4297 N N . LEU B 1 179 ? 1.086 6.289 12.047 1 98.94 179 LEU B N 1
ATOM 4298 C CA . LEU B 1 179 ? 1.979 7.309 11.516 1 98.94 179 LEU B CA 1
ATOM 4299 C C . LEU B 1 179 ? 2.057 7.223 9.992 1 98.94 179 LEU B C 1
ATOM 4301 O O . LEU B 1 179 ? 1.807 6.164 9.414 1 98.94 179 LEU B O 1
ATOM 4305 N N . SER B 1 180 ? 2.357 8.336 9.367 1 98.81 180 SER B N 1
ATOM 4306 C CA . SER B 1 180 ? 2.68 8.414 7.949 1 98.81 180 SER B CA 1
ATOM 4307 C C . SER B 1 180 ? 4.137 8.812 7.73 1 98.81 180 SER B C 1
ATOM 4309 O O . SER B 1 180 ? 4.633 9.734 8.375 1 98.81 180 SER B O 1
ATOM 4311 N N . PHE B 1 181 ? 4.816 8.07 6.918 1 98.88 181 PHE B N 1
ATOM 4312 C CA . PHE B 1 181 ? 6.188 8.367 6.527 1 98.88 181 PHE B CA 1
ATOM 4313 C C . PHE B 1 181 ? 6.254 8.805 5.07 1 98.88 181 PHE B C 1
ATOM 4315 O O . PHE B 1 181 ? 7.172 8.422 4.344 1 98.88 181 PHE B O 1
ATOM 4322 N N . HIS B 1 182 ? 5.203 9.523 4.629 1 98.62 182 HIS B N 1
ATOM 4323 C CA . HIS B 1 182 ? 5.188 10.133 3.303 1 98.62 182 HIS B CA 1
ATOM 4324 C C . HIS B 1 182 ? 6.293 11.172 3.164 1 98.62 182 HIS B C 1
ATOM 4326 O O . HIS B 1 182 ? 6.723 11.766 4.156 1 98.62 182 HIS B O 1
ATOM 4332 N N . ALA B 1 183 ? 6.672 11.477 2.002 1 98.31 183 ALA B N 1
ATOM 4333 C CA . ALA B 1 183 ? 7.801 12.352 1.672 1 98.31 183 ALA B CA 1
ATOM 4334 C C . ALA B 1 183 ? 7.621 13.734 2.283 1 98.31 183 ALA B C 1
ATOM 4336 O O . ALA B 1 183 ? 8.594 14.453 2.514 1 98.31 183 ALA B O 1
ATOM 4337 N N . THR B 1 184 ? 6.391 14.141 2.545 1 96.88 184 THR B N 1
ATOM 4338 C CA . THR B 1 184 ? 6.117 15.484 3.027 1 96.88 184 THR B CA 1
ATOM 4339 C C . THR B 1 184 ? 6.211 15.547 4.551 1 96.88 184 THR B C 1
ATOM 4341 O O . THR B 1 184 ? 6.164 16.625 5.141 1 96.88 184 THR B O 1
ATOM 4344 N N . LYS B 1 185 ? 6.293 14.398 5.23 1 98.5 185 LYS B N 1
ATOM 4345 C CA . LYS B 1 185 ? 6.301 14.367 6.688 1 98.5 185 LYS B CA 1
ATOM 4346 C C . LYS B 1 185 ? 7.691 14.68 7.238 1 98.5 185 LYS B C 1
ATOM 4348 O O . LYS B 1 185 ? 8.68 14.641 6.5 1 98.5 185 LYS B O 1
ATOM 4353 N N . VAL B 1 186 ? 7.77 14.992 8.531 1 98.06 186 VAL B N 1
ATOM 4354 C CA . VAL B 1 186 ? 9 15.344 9.227 1 98.06 186 VAL B CA 1
ATOM 4355 C C . VAL B 1 186 ? 10.016 14.211 9.07 1 98.06 186 VAL B C 1
ATOM 4357 O O . VAL B 1 186 ? 11.195 14.453 8.797 1 98.06 186 VAL B O 1
ATOM 4360 N N . TYR B 1 187 ? 9.594 13.07 9.336 1 98.69 187 TYR B N 1
ATOM 4361 C CA . TYR B 1 187 ? 10.305 11.828 9.055 1 98.69 187 TYR B CA 1
ATOM 4362 C C . TYR B 1 187 ? 9.633 11.062 7.926 1 98.69 187 TYR B C 1
ATOM 4364 O O . TYR B 1 187 ? 8.406 10.93 7.898 1 98.69 187 TYR B O 1
ATOM 4372 N N . ASN B 1 188 ? 10.5 10.547 6.961 1 98.81 188 ASN B N 1
ATOM 4373 C CA . ASN B 1 188 ? 9.867 9.836 5.859 1 98.81 188 ASN B CA 1
ATOM 4374 C C . ASN B 1 188 ? 10.727 8.664 5.387 1 98.81 188 ASN B C 1
ATOM 4376 O O . ASN B 1 188 ? 11.914 8.578 5.719 1 98.81 188 ASN B O 1
ATOM 4380 N N . THR B 1 189 ? 10.102 7.762 4.699 1 98.81 189 THR B N 1
ATOM 4381 C CA . THR B 1 189 ? 10.734 6.656 3.986 1 98.81 189 THR B CA 1
ATOM 4382 C C . THR B 1 189 ? 10.312 6.648 2.521 1 98.81 189 THR B C 1
ATOM 4384 O O . THR B 1 189 ? 10.008 5.59 1.965 1 98.81 189 THR B O 1
ATOM 4387 N N . ILE B 1 190 ? 10.242 7.844 1.863 1 98.44 190 ILE B N 1
ATOM 4388 C CA . ILE B 1 190 ? 9.672 8.062 0.537 1 98.44 190 ILE B CA 1
ATOM 4389 C C . ILE B 1 190 ? 8.156 7.914 0.596 1 98.44 190 ILE B C 1
ATOM 4391 O O . ILE B 1 190 ? 7.43 8.914 0.577 1 98.44 190 ILE B O 1
ATOM 4395 N N . GLU B 1 191 ? 7.68 6.758 0.69 1 98.31 191 GLU B N 1
ATOM 4396 C CA . GLU B 1 191 ? 6.367 6.324 1.156 1 98.31 191 GLU B CA 1
ATOM 4397 C C . GLU B 1 191 ? 6.488 5.352 2.326 1 98.31 191 GLU B C 1
ATOM 4399 O O . GLU B 1 191 ? 7.418 4.539 2.371 1 98.31 191 GLU B O 1
ATOM 4404 N N . GLY B 1 192 ? 5.582 5.414 3.277 1 98.69 192 GLY B N 1
ATOM 4405 C CA . GLY B 1 192 ? 5.609 4.5 4.41 1 98.69 192 GLY B CA 1
ATOM 4406 C C . GLY B 1 192 ? 4.645 4.891 5.516 1 98.69 192 GLY B C 1
ATOM 4407 O O . GLY B 1 192 ? 3.984 5.93 5.43 1 98.69 192 GLY B O 1
ATOM 4408 N N . GLY B 1 193 ? 4.543 4.066 6.469 1 98.81 193 GLY B N 1
ATOM 4409 C CA . GLY B 1 193 ? 3.754 4.281 7.672 1 98.81 193 GLY B CA 1
ATOM 4410 C C . GLY B 1 193 ? 4.094 3.312 8.789 1 98.81 193 GLY B C 1
ATOM 4411 O O . GLY B 1 193 ? 4.977 2.465 8.633 1 98.81 193 GLY B O 1
ATOM 4412 N N . ALA B 1 194 ? 3.471 3.52 9.875 1 98.94 194 ALA B N 1
ATOM 4413 C CA . ALA B 1 194 ? 3.662 2.645 11.023 1 98.94 194 ALA B CA 1
ATOM 4414 C C . ALA B 1 194 ? 2.402 2.592 11.891 1 98.94 194 ALA B C 1
ATOM 4416 O O . ALA B 1 194 ? 1.533 3.461 11.781 1 98.94 194 ALA B O 1
ATOM 4417 N N . MET B 1 195 ? 2.33 1.601 12.609 1 98.88 195 MET B N 1
ATOM 4418 C CA . MET B 1 195 ? 1.325 1.447 13.656 1 98.88 195 MET B CA 1
ATOM 4419 C C . MET B 1 195 ? 1.981 1.194 15.008 1 98.88 195 MET B C 1
ATOM 4421 O O . MET B 1 195 ? 2.912 0.393 15.109 1 98.88 195 MET B O 1
ATOM 4425 N N . ILE B 1 196 ? 1.571 1.947 15.969 1 98.94 196 ILE B N 1
ATOM 4426 C CA . ILE B 1 196 ? 2.023 1.772 17.344 1 98.94 196 ILE B CA 1
ATOM 4427 C C . ILE B 1 196 ? 0.954 1.035 18.156 1 98.94 196 ILE B C 1
ATOM 4429 O O . ILE B 1 196 ? -0.228 1.381 18.078 1 98.94 196 ILE B O 1
ATOM 4433 N N . MET B 1 197 ? 1.353 -0.005 18.812 1 98.56 197 MET B N 1
ATOM 4434 C CA . MET B 1 197 ? 0.457 -0.756 19.688 1 98.56 197 MET B CA 1
ATOM 4435 C C . MET B 1 197 ? 1.127 -1.059 21.031 1 98.56 197 MET B C 1
ATOM 4437 O O . MET B 1 197 ? 2.309 -0.762 21.219 1 98.56 197 MET B O 1
ATOM 4441 N N . HIS B 1 198 ? 0.409 -1.715 21.969 1 98.31 198 HIS B N 1
ATOM 4442 C CA . HIS B 1 198 ? 0.842 -1.709 23.375 1 98.31 198 HIS B CA 1
ATOM 4443 C C . HIS B 1 198 ? 1.356 -3.082 23.797 1 98.31 198 HIS B C 1
ATOM 4445 O O . HIS B 1 198 ? 1.948 -3.225 24.859 1 98.31 198 HIS B O 1
ATOM 4451 N N . ASP B 1 199 ? 1.104 -4.102 23 1 98.12 199 ASP B N 1
ATOM 4452 C CA . ASP B 1 199 ? 1.505 -5.43 23.453 1 98.12 199 ASP B CA 1
ATOM 4453 C C . ASP B 1 199 ? 1.938 -6.301 22.266 1 98.12 199 ASP B C 1
ATOM 4455 O O . ASP B 1 199 ? 1.561 -6.043 21.125 1 98.12 199 ASP B O 1
ATOM 4459 N N . ALA B 1 200 ? 2.641 -7.336 22.656 1 98 200 ALA B N 1
ATOM 4460 C CA . ALA B 1 200 ? 3.279 -8.203 21.672 1 98 200 ALA B CA 1
ATOM 4461 C C . ALA B 1 200 ? 2.24 -9.008 20.891 1 98 200 ALA B C 1
ATOM 4463 O O . ALA B 1 200 ? 2.424 -9.289 19.703 1 98 200 ALA B O 1
ATOM 4464 N N . LYS B 1 201 ? 1.256 -9.422 21.578 1 9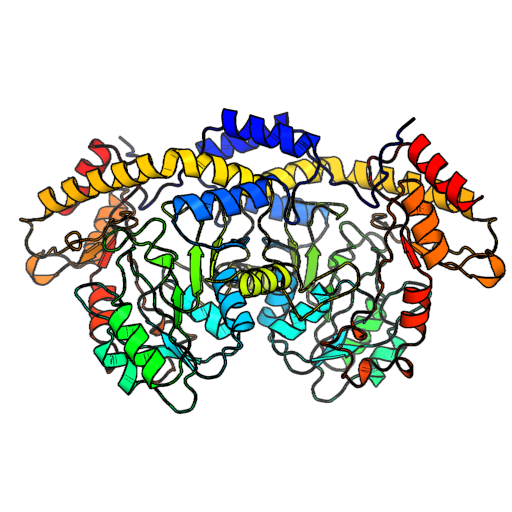7.69 201 LYS B N 1
ATOM 4465 C CA . LYS B 1 201 ? 0.215 -10.211 20.938 1 97.69 201 LYS B CA 1
ATOM 4466 C C . LYS B 1 201 ? -0.455 -9.422 19.812 1 97.69 201 LYS B C 1
ATOM 4468 O O . LYS B 1 201 ? -0.67 -9.945 18.719 1 97.69 201 LYS B O 1
ATOM 4473 N N . THR B 1 202 ? -0.83 -8.164 20.109 1 97.88 202 THR B N 1
ATOM 4474 C CA . THR B 1 202 ? -1.424 -7.285 19.094 1 97.88 202 THR B CA 1
ATOM 4475 C C . THR B 1 202 ? -0.456 -7.059 17.938 1 97.88 202 THR B C 1
ATOM 4477 O O . THR B 1 202 ? -0.856 -7.09 16.781 1 97.88 202 THR B O 1
ATOM 4480 N N . LYS B 1 203 ? 0.771 -6.848 18.266 1 98.44 203 LYS B N 1
ATOM 4481 C CA . LYS B 1 203 ? 1.769 -6.652 17.219 1 98.44 203 LYS B CA 1
ATOM 4482 C C . LYS B 1 203 ? 1.832 -7.863 16.297 1 98.44 203 LYS B C 1
ATOM 4484 O O . LYS B 1 203 ? 1.901 -7.711 15.07 1 98.44 203 LYS B O 1
ATOM 4489 N N . GLN B 1 204 ? 1.871 -9 16.859 1 97.69 204 GLN B N 1
ATOM 4490 C CA . GLN B 1 204 ? 1.931 -10.219 16.062 1 97.69 204 GLN B CA 1
ATOM 4491 C C . GLN B 1 204 ? 0.734 -10.32 15.117 1 97.69 204 GLN B C 1
ATOM 4493 O O . GLN B 1 204 ? 0.888 -10.664 13.945 1 97.69 204 GLN B O 1
ATOM 4498 N N . ARG B 1 205 ? -0.4 -10.039 15.648 1 97.06 205 ARG B N 1
ATOM 4499 C CA . ARG B 1 205 ? -1.613 -10.078 14.836 1 97.06 205 ARG B CA 1
ATOM 4500 C C . ARG B 1 205 ? -1.535 -9.078 13.688 1 97.06 205 ARG B C 1
ATOM 4502 O O . ARG B 1 205 ? -1.877 -9.406 12.547 1 97.06 205 ARG B O 1
ATOM 4509 N N . ILE B 1 206 ? -1.089 -7.871 14.008 1 98.12 206 ILE B N 1
ATOM 4510 C CA . ILE B 1 206 ? -0.947 -6.828 13 1 98.12 206 ILE B CA 1
ATOM 4511 C C . ILE B 1 206 ? 0.058 -7.273 11.938 1 98.12 206 ILE B C 1
ATOM 4513 O O . ILE B 1 206 ? -0.163 -7.07 10.742 1 98.12 206 ILE B O 1
ATOM 4517 N N . ASP B 1 207 ? 1.111 -7.879 12.383 1 98.06 207 ASP B N 1
ATOM 4518 C CA . ASP B 1 207 ? 2.145 -8.344 11.461 1 98.06 207 ASP B CA 1
ATOM 4519 C C . ASP B 1 207 ? 1.604 -9.43 10.531 1 98.06 207 ASP B C 1
ATOM 4521 O O . ASP B 1 207 ? 2.008 -9.516 9.367 1 98.06 207 ASP B O 1
ATOM 4525 N N . TYR B 1 208 ? 0.721 -10.281 11.039 1 97.44 208 TYR B N 1
ATOM 4526 C CA . TYR B 1 208 ? 0.061 -11.258 10.18 1 97.44 208 TYR B CA 1
ATOM 4527 C C . TYR B 1 208 ? -0.85 -10.562 9.172 1 97.44 208 TYR B C 1
ATOM 4529 O O . TYR B 1 208 ? -0.779 -10.844 7.973 1 97.44 208 TYR B O 1
ATOM 4537 N N . LEU B 1 209 ? -1.643 -9.578 9.57 1 97.44 209 LEU B N 1
ATOM 4538 C CA . LEU B 1 209 ? -2.648 -8.922 8.742 1 97.44 209 LEU B CA 1
ATOM 4539 C C . LEU B 1 209 ? -1.994 -8.133 7.617 1 97.44 209 LEU B C 1
ATOM 4541 O O . LEU B 1 209 ? -2.492 -8.125 6.488 1 97.44 209 LEU B O 1
ATOM 4545 N N . LYS B 1 210 ? -0.842 -7.531 7.934 1 97.81 210 LYS B N 1
ATOM 4546 C CA . LYS B 1 210 ? -0.208 -6.703 6.914 1 97.81 210 LYS B CA 1
ATOM 4547 C C . LYS B 1 210 ? 0.52 -7.559 5.883 1 97.81 210 LYS B C 1
ATOM 4549 O O . LYS B 1 210 ? 1.028 -7.043 4.883 1 97.81 210 LYS B O 1
ATOM 4554 N N . ASN B 1 211 ? 0.573 -8.844 6.152 1 97.75 211 ASN B N 1
ATOM 4555 C CA . ASN B 1 211 ? 1.195 -9.828 5.27 1 97.75 211 ASN B CA 1
ATOM 4556 C C . ASN B 1 211 ? 0.223 -10.945 4.898 1 97.75 211 ASN B C 1
ATOM 4558 O O . ASN B 1 211 ? 0.527 -12.125 5.082 1 97.75 211 ASN B O 1
ATOM 4562 N N . PHE B 1 212 ? -0.928 -10.617 4.531 1 97.5 212 PHE B N 1
ATOM 4563 C CA . PHE B 1 212 ? -1.972 -11.461 3.957 1 97.5 212 PHE B CA 1
ATOM 4564 C C . PHE B 1 212 ? -2.588 -12.359 5.02 1 97.5 212 PHE B C 1
ATOM 4566 O O . PHE B 1 212 ? -3.332 -13.289 4.699 1 97.5 212 PHE B O 1
ATOM 4573 N N . GLY B 1 213 ? -2.201 -12.242 6.242 1 96.88 213 GLY B N 1
ATOM 4574 C CA . GLY B 1 213 ? -2.75 -13.062 7.312 1 96.88 213 GLY B CA 1
ATOM 4575 C C . GLY B 1 213 ? -1.939 -14.312 7.582 1 96.88 213 GLY B C 1
ATOM 4576 O O . GLY B 1 213 ? -2.316 -15.133 8.414 1 96.88 213 GLY B O 1
ATOM 4577 N N . PHE B 1 214 ? -0.784 -14.453 6.934 1 94.62 214 PHE B N 1
ATOM 4578 C CA . PHE B 1 214 ? 0.019 -15.664 7.051 1 94.62 214 PHE B CA 1
ATOM 4579 C C . PHE B 1 214 ? 0.656 -15.758 8.43 1 94.62 214 PHE B C 1
ATOM 4581 O O . PHE B 1 214 ? 1.349 -14.828 8.867 1 94.62 214 PHE B O 1
ATOM 4588 N N . ALA B 1 215 ? 0.46 -16.844 9.078 1 93.25 215 ALA B N 1
ATOM 4589 C CA . ALA B 1 215 ? 1.164 -17.203 10.305 1 93.25 215 ALA B CA 1
ATOM 4590 C C . ALA B 1 215 ? 2.252 -18.234 10.039 1 93.25 215 ALA B C 1
ATOM 4592 O O . ALA B 1 215 ? 3.178 -18.391 10.836 1 93.25 215 ALA B O 1
ATOM 4593 N N . SER B 1 216 ? 2.084 -18.953 8.961 1 91.31 216 SER B N 1
ATOM 4594 C CA . SER B 1 216 ? 3.045 -19.906 8.406 1 91.31 216 SER B CA 1
ATOM 4595 C C . SER B 1 216 ? 2.797 -20.141 6.922 1 91.31 216 SER B C 1
ATOM 4597 O O . SER B 1 216 ? 1.959 -19.469 6.312 1 91.31 216 SER B O 1
ATOM 4599 N N . GLU B 1 217 ? 3.523 -21.062 6.379 1 86.69 217 GLU B N 1
ATOM 4600 C CA . GLU B 1 217 ? 3.375 -21.406 4.965 1 86.69 217 GLU B CA 1
ATOM 4601 C C . GLU B 1 217 ? 1.987 -21.953 4.668 1 86.69 217 GLU B C 1
ATOM 4603 O O . GLU B 1 217 ? 1.48 -21.828 3.553 1 86.69 217 GLU B O 1
ATOM 4608 N N . THR B 1 218 ? 1.33 -22.516 5.695 1 90.56 218 THR B N 1
ATOM 4609 C CA . THR B 1 218 ? 0.086 -23.219 5.418 1 90.56 218 THR B CA 1
ATOM 4610 C C . THR B 1 218 ? -1.045 -22.703 6.297 1 90.56 218 THR B C 1
ATOM 4612 O O . THR B 1 218 ? -2.127 -23.281 6.34 1 90.56 218 THR B O 1
ATOM 4615 N N . GLU B 1 219 ? -0.727 -21.594 7.02 1 92.88 219 GLU B N 1
ATOM 4616 C CA . GLU B 1 219 ? -1.742 -21.078 7.934 1 92.88 219 GLU B CA 1
ATOM 4617 C C . GLU B 1 219 ? -1.996 -19.594 7.699 1 92.88 219 GLU B C 1
ATOM 4619 O O . GLU B 1 219 ? -1.063 -18.781 7.727 1 92.88 219 GLU B O 1
ATOM 4624 N N . VAL B 1 220 ? -3.277 -19.312 7.426 1 94.06 220 VAL B N 1
ATOM 4625 C CA . VAL B 1 220 ? -3.758 -17.938 7.312 1 94.06 220 VAL B CA 1
ATOM 4626 C C . VAL B 1 220 ? -4.801 -17.656 8.398 1 94.06 220 VAL B C 1
ATOM 4628 O O . VAL B 1 220 ? -5.836 -18.328 8.445 1 94.06 220 VAL B O 1
ATOM 4631 N N . ILE B 1 221 ? -4.582 -16.688 9.227 1 92 221 ILE B N 1
ATOM 4632 C CA . ILE B 1 221 ? -5.395 -16.516 10.43 1 92 221 ILE B CA 1
ATOM 4633 C C . ILE B 1 221 ? -6.602 -15.641 10.109 1 92 221 ILE B C 1
ATOM 4635 O O . ILE B 1 221 ? -7.543 -15.562 10.898 1 92 221 ILE B O 1
ATOM 4639 N N . GLY B 1 222 ? -6.562 -14.977 9.008 1 93.31 222 GLY B N 1
ATOM 4640 C CA . GLY B 1 222 ? -7.617 -14.086 8.547 1 93.31 222 GLY B CA 1
ATOM 4641 C C . GLY B 1 222 ? -7.27 -13.383 7.246 1 93.31 222 GLY B C 1
ATOM 4642 O O . GLY B 1 222 ? -6.129 -13.445 6.785 1 93.31 222 GLY B O 1
ATOM 4643 N N . PRO B 1 223 ? -8.289 -12.75 6.684 1 95.31 223 PRO B N 1
ATOM 4644 C CA . PRO B 1 223 ? -8.023 -12.031 5.438 1 95.31 223 PRO B CA 1
ATOM 4645 C C . PRO B 1 223 ? -7.152 -10.797 5.641 1 95.31 223 PRO B C 1
ATOM 4647 O O . PRO B 1 223 ? -7.66 -9.727 5.98 1 95.31 223 PRO B O 1
ATOM 4650 N N . GLY B 1 224 ? -5.902 -10.984 5.438 1 97.12 224 GLY B N 1
ATOM 4651 C CA . GLY B 1 224 ? -4.965 -9.875 5.508 1 97.12 224 GLY B CA 1
ATOM 4652 C C . GLY B 1 224 ? -4.832 -9.125 4.195 1 97.12 224 GLY B C 1
ATOM 4653 O O . GLY B 1 224 ? -5.656 -9.281 3.297 1 97.12 224 GLY B O 1
ATOM 4654 N N . ILE B 1 225 ? -3.9 -8.234 4.109 1 97.69 225 ILE B N 1
ATOM 4655 C CA . ILE B 1 225 ? -3.598 -7.406 2.947 1 97.69 225 ILE B CA 1
ATOM 4656 C C . ILE B 1 225 ? -2.09 -7.391 2.703 1 97.69 225 ILE B C 1
ATOM 4658 O O . ILE B 1 225 ? -1.34 -8.109 3.365 1 97.69 225 ILE B O 1
ATOM 4662 N N . ASN B 1 226 ? -1.625 -6.816 1.661 1 98.25 226 ASN B N 1
ATOM 4663 C CA . ASN B 1 226 ? -0.206 -6.531 1.477 1 98.25 226 ASN B CA 1
ATOM 4664 C C . ASN B 1 226 ? 0.118 -5.074 1.79 1 98.25 226 ASN B C 1
ATOM 4666 O O . ASN B 1 226 ? -0.214 -4.18 1.012 1 98.25 226 ASN B O 1
ATOM 4670 N N . SER B 1 227 ? 0.778 -4.867 2.908 1 98 227 SER B N 1
ATOM 4671 C CA . SER B 1 227 ? 1.107 -3.51 3.322 1 98 227 SER B CA 1
ATOM 4672 C C . SER B 1 227 ? 2.553 -3.41 3.799 1 98 227 SER B C 1
ATOM 4674 O O . SER B 1 227 ? 2.885 -2.555 4.621 1 98 227 SER B O 1
ATOM 4676 N N . LYS B 1 228 ? 3.342 -4.262 3.336 1 97.44 228 LYS B N 1
ATOM 4677 C CA . LYS B 1 228 ? 4.711 -4.395 3.822 1 97.44 228 LYS B CA 1
ATOM 4678 C C . LYS B 1 228 ? 5.605 -3.293 3.258 1 97.44 228 LYS B C 1
ATOM 4680 O O . LYS B 1 228 ? 5.469 -2.916 2.092 1 97.44 228 LYS B O 1
ATOM 4685 N N . MET B 1 229 ? 6.457 -2.822 4.066 1 98.56 229 MET B N 1
ATOM 4686 C CA . MET B 1 229 ? 7.551 -1.964 3.625 1 98.56 229 MET B CA 1
ATOM 4687 C C . MET B 1 229 ? 8.742 -2.797 3.162 1 98.56 229 MET B C 1
ATOM 4689 O O . MET B 1 229 ? 9.109 -3.777 3.814 1 98.56 229 MET B O 1
ATOM 4693 N N . ASP B 1 230 ? 9.359 -2.406 2.043 1 98.62 230 ASP B N 1
ATOM 4694 C CA . ASP B 1 230 ? 10.477 -3.18 1.504 1 98.62 230 ASP B CA 1
ATOM 4695 C C . ASP B 1 230 ? 11.797 -2.752 2.137 1 98.62 230 ASP B C 1
ATOM 4697 O O . ASP B 1 230 ? 11.836 -1.806 2.926 1 98.62 230 ASP B O 1
ATOM 4701 N N . GLU B 1 231 ? 12.891 -3.457 1.812 1 98.75 231 GLU B N 1
ATOM 4702 C CA . GLU B 1 231 ? 14.195 -3.281 2.447 1 98.75 231 GLU B CA 1
ATOM 4703 C C . GLU B 1 231 ? 14.844 -1.97 2.018 1 98.75 231 GLU B C 1
ATOM 4705 O O . GLU B 1 231 ? 15.578 -1.353 2.793 1 98.75 231 GLU B O 1
ATOM 4710 N N . VAL B 1 232 ? 14.57 -1.514 0.812 1 98.81 232 VAL B N 1
ATOM 4711 C CA . VAL B 1 232 ? 15.164 -0.276 0.312 1 98.81 232 VAL B CA 1
ATOM 4712 C C . VAL B 1 232 ? 14.633 0.91 1.112 1 98.81 232 VAL B C 1
ATOM 4714 O O . VAL B 1 232 ? 15.406 1.762 1.56 1 98.81 232 VAL B O 1
ATOM 4717 N N . ARG B 1 233 ? 13.367 0.935 1.363 1 98.75 233 ARG B N 1
ATOM 4718 C CA . ARG B 1 233 ? 12.75 2.016 2.129 1 98.75 233 ARG B CA 1
ATOM 4719 C C . ARG B 1 233 ? 13.117 1.915 3.607 1 98.75 233 ARG B C 1
ATOM 4721 O O . ARG B 1 233 ? 13.25 2.934 4.289 1 98.75 233 ARG B O 1
ATOM 4728 N N . ALA B 1 234 ? 13.266 0.648 4.09 1 98.88 234 ALA B N 1
ATOM 4729 C CA . ALA B 1 234 ? 13.75 0.482 5.457 1 98.88 234 ALA B CA 1
ATOM 4730 C C . ALA B 1 234 ? 15.141 1.079 5.625 1 98.88 234 ALA B C 1
ATOM 4732 O O . ALA B 1 234 ? 15.422 1.758 6.617 1 98.88 234 ALA B O 1
ATOM 4733 N N . ALA B 1 235 ? 16.047 0.817 4.672 1 98.88 235 ALA B N 1
ATOM 4734 C CA . ALA B 1 235 ? 17.375 1.401 4.695 1 98.88 235 ALA B CA 1
ATOM 4735 C C . ALA B 1 235 ? 17.312 2.926 4.688 1 98.88 235 ALA B C 1
ATOM 4737 O O . ALA B 1 235 ? 18.031 3.588 5.449 1 98.88 235 ALA B O 1
ATOM 4738 N N . TYR B 1 236 ? 16.453 3.455 3.795 1 98.88 236 TYR B N 1
ATOM 4739 C CA . TYR B 1 236 ? 16.203 4.891 3.719 1 98.88 236 TYR B CA 1
ATOM 4740 C C . TYR B 1 236 ? 15.781 5.441 5.074 1 98.88 236 TYR B C 1
ATOM 4742 O O . TYR B 1 236 ? 16.312 6.461 5.527 1 98.88 236 TYR B O 1
ATOM 4750 N N . GLY B 1 237 ? 14.875 4.742 5.738 1 98.88 237 GLY B N 1
ATOM 4751 C CA . GLY B 1 237 ? 14.352 5.168 7.027 1 98.88 237 GLY B CA 1
ATOM 4752 C C . GLY B 1 237 ? 15.391 5.137 8.133 1 98.88 237 GLY B C 1
ATOM 4753 O O . GLY B 1 237 ? 15.422 6.023 8.992 1 98.88 237 GLY B O 1
ATOM 4754 N N . LEU B 1 238 ? 16.219 4.082 8.133 1 98.94 238 LEU B N 1
ATOM 4755 C CA . LEU B 1 238 ? 17.281 3.971 9.133 1 98.94 238 LEU B CA 1
ATOM 4756 C C . LEU B 1 238 ? 18.234 5.164 9.055 1 98.94 238 LEU B C 1
ATOM 4758 O O . LEU B 1 238 ? 18.625 5.715 10.086 1 98.94 238 LEU B O 1
ATOM 4762 N N . LEU B 1 239 ? 18.578 5.566 7.879 1 98.88 239 LEU B N 1
ATOM 4763 C CA . LEU B 1 239 ? 19.484 6.688 7.695 1 98.88 239 LEU B CA 1
ATOM 4764 C C . LEU B 1 239 ? 18.828 8 8.086 1 98.88 239 LEU B C 1
ATOM 4766 O O . LEU B 1 239 ? 19.438 8.852 8.727 1 98.88 239 LEU B O 1
ATOM 4770 N N . ASN B 1 240 ? 17.547 8.188 7.707 1 98.75 240 ASN B N 1
ATOM 4771 C CA . ASN B 1 240 ? 16.828 9.422 8.031 1 98.75 240 ASN B CA 1
ATOM 4772 C C . ASN B 1 240 ? 16.625 9.57 9.531 1 98.75 240 ASN B C 1
ATOM 4774 O O . ASN B 1 240 ? 16.562 10.695 10.039 1 98.75 240 ASN B O 1
ATOM 4778 N N . LEU B 1 241 ? 16.484 8.422 10.203 1 98.69 241 LEU B N 1
ATOM 4779 C CA . LEU B 1 241 ? 16.297 8.469 11.648 1 98.69 241 LEU B CA 1
ATOM 4780 C C . LEU B 1 241 ? 17.484 9.117 12.328 1 98.69 241 LEU B C 1
ATOM 4782 O O . LEU B 1 241 ? 17.344 9.766 13.367 1 98.69 241 LEU B O 1
ATOM 4786 N N . LYS B 1 242 ? 18.656 9.039 11.742 1 98.19 242 LYS B N 1
ATOM 4787 C CA . LYS B 1 242 ? 19.891 9.602 12.297 1 98.19 242 LYS B CA 1
ATOM 4788 C C . LYS B 1 242 ? 19.906 11.125 12.188 1 98.19 242 LYS B C 1
ATOM 4790 O O . LYS B 1 242 ? 20.594 11.797 12.953 1 98.19 242 LYS B O 1
ATOM 4795 N N . GLN B 1 243 ? 19.094 11.672 11.281 1 98.31 243 GLN B N 1
ATOM 4796 C CA . GLN B 1 243 ? 19.219 13.109 11.031 1 98.31 243 GLN B CA 1
ATOM 4797 C C . GLN B 1 243 ? 17.906 13.836 11.352 1 98.31 243 GLN B C 1
ATOM 4799 O O . GLN B 1 243 ? 17.812 15.055 11.203 1 98.31 243 GLN B O 1
ATOM 4804 N N . VAL B 1 244 ? 16.906 13.117 11.828 1 98.62 244 VAL B N 1
ATOM 4805 C CA . VAL B 1 244 ? 15.57 13.688 11.969 1 98.62 244 VAL B CA 1
ATOM 4806 C C . VAL B 1 244 ? 15.562 14.727 13.094 1 98.62 244 VAL B C 1
ATOM 4808 O O . VAL B 1 244 ? 14.859 15.727 13.008 1 98.62 244 VAL B O 1
ATOM 4811 N N . ASP B 1 245 ? 16.344 14.547 14.125 1 98.69 245 ASP B N 1
ATOM 4812 C CA . ASP B 1 245 ? 16.375 15.531 15.203 1 98.69 245 ASP B CA 1
ATOM 4813 C C . ASP B 1 245 ? 16.891 16.875 14.711 1 98.69 245 ASP B C 1
ATOM 4815 O O . ASP B 1 245 ? 16.359 17.922 15.07 1 98.69 245 ASP B O 1
ATOM 4819 N N . ALA B 1 246 ? 17.938 16.844 13.914 1 98.69 246 ALA B N 1
ATOM 4820 C CA . ALA B 1 246 ? 18.453 18.078 13.336 1 98.69 246 ALA B CA 1
ATOM 4821 C C . ALA B 1 246 ? 17.406 18.766 12.469 1 98.69 246 ALA B C 1
ATOM 4823 O O . ALA B 1 246 ? 17.297 19.984 12.445 1 98.69 246 ALA B O 1
ATOM 4824 N N . ALA B 1 247 ? 16.641 17.969 11.734 1 98.69 247 ALA B N 1
ATOM 4825 C CA . ALA B 1 247 ? 15.578 18.5 10.883 1 98.69 247 ALA B CA 1
ATOM 4826 C C . ALA B 1 247 ? 14.484 19.156 11.711 1 98.69 247 ALA B C 1
ATOM 4828 O O . ALA B 1 247 ? 13.969 20.219 11.344 1 98.69 247 ALA B O 1
ATOM 4829 N N . ILE B 1 248 ? 14.102 18.516 12.828 1 98.75 248 ILE B N 1
ATOM 4830 C CA . ILE B 1 248 ? 13.086 19.062 13.719 1 98.75 248 ILE B CA 1
ATOM 4831 C C . ILE B 1 248 ? 13.586 20.375 14.328 1 98.75 248 ILE B C 1
ATOM 4833 O O . ILE B 1 248 ? 12.844 21.359 14.406 1 98.75 248 ILE B O 1
ATOM 4837 N N . ASN B 1 249 ? 14.844 20.438 14.703 1 98.62 249 ASN B N 1
ATOM 4838 C CA . ASN B 1 249 ? 15.422 21.656 15.281 1 98.62 249 ASN B CA 1
ATOM 4839 C C . ASN B 1 249 ? 15.438 22.797 14.273 1 98.62 249 ASN B C 1
ATOM 4841 O O . ASN B 1 249 ? 15.211 23.953 14.633 1 98.62 249 ASN B O 1
ATOM 4845 N N . ALA B 1 250 ? 15.773 22.469 13.039 1 98.69 250 ALA B N 1
ATOM 4846 C CA . ALA B 1 250 ? 15.75 23.469 11.992 1 98.69 250 ALA B CA 1
ATOM 4847 C C . ALA B 1 250 ? 14.352 24.062 11.828 1 98.69 250 ALA B C 1
ATOM 4849 O O . ALA B 1 250 ? 14.195 25.281 11.633 1 98.69 250 ALA B O 1
ATOM 4850 N N . ARG B 1 251 ? 13.352 23.25 11.875 1 98.62 251 ARG B N 1
ATOM 4851 C CA . ARG B 1 251 ? 11.961 23.703 11.789 1 98.62 251 ARG B CA 1
ATOM 4852 C C . ARG B 1 251 ? 11.594 24.594 12.969 1 98.62 251 ARG B C 1
ATOM 4854 O O . ARG B 1 251 ? 10.891 25.594 12.805 1 98.62 251 ARG B O 1
ATOM 4861 N N . GLN B 1 252 ? 12.039 24.188 14.117 1 98.69 252 GLN B N 1
ATOM 4862 C CA . GLN B 1 252 ? 11.781 24.984 15.312 1 98.69 252 GLN B CA 1
ATOM 4863 C C . GLN B 1 252 ? 12.344 26.391 15.172 1 98.69 252 GLN B C 1
ATOM 4865 O O . GLN B 1 252 ? 11.695 27.375 15.555 1 98.69 252 GLN B O 1
ATOM 4870 N N . ARG B 1 253 ? 13.508 26.516 14.648 1 98.31 253 ARG B N 1
ATOM 4871 C CA . ARG B 1 253 ? 14.133 27.812 14.43 1 98.31 253 ARG B CA 1
ATOM 4872 C C . ARG B 1 253 ? 13.273 28.688 13.508 1 98.31 253 ARG B C 1
ATOM 4874 O O . ARG B 1 253 ? 13.062 29.859 13.789 1 98.31 253 ARG B O 1
ATOM 4881 N N . VAL B 1 254 ? 12.836 28.062 12.453 1 98.56 254 VAL B N 1
ATOM 4882 C CA . VAL B 1 254 ? 12 28.781 11.492 1 98.56 254 VAL B CA 1
ATOM 4883 C C . VAL B 1 254 ? 10.703 29.234 12.164 1 98.56 254 VAL B C 1
ATOM 4885 O O . VAL B 1 254 ? 10.25 30.359 11.977 1 98.56 254 VAL B O 1
ATOM 4888 N N . ALA B 1 255 ? 10.094 28.359 12.977 1 98.56 255 ALA B N 1
ATOM 4889 C CA . ALA B 1 255 ? 8.852 28.672 13.672 1 98.56 255 ALA B CA 1
ATOM 4890 C C . ALA B 1 255 ? 9.023 29.891 14.578 1 98.56 255 ALA B C 1
ATOM 4892 O O . ALA B 1 255 ? 8.156 30.766 14.625 1 98.56 255 ALA B O 1
ATOM 4893 N N . LYS B 1 256 ? 10.133 29.984 15.227 1 98.31 256 LYS B N 1
ATOM 4894 C CA . LYS B 1 256 ? 10.422 31.109 16.109 1 98.31 256 LYS B CA 1
ATOM 4895 C C . LYS B 1 256 ? 10.539 32.406 15.312 1 98.31 256 LYS B C 1
ATOM 4897 O O . LYS B 1 256 ? 10.031 33.438 15.734 1 98.31 256 LYS B O 1
ATOM 4902 N N . VAL B 1 257 ? 11.219 32.312 14.188 1 98.38 257 VAL B N 1
ATOM 4903 C CA . VAL B 1 257 ? 11.398 33.5 13.352 1 98.38 257 VAL B CA 1
ATOM 4904 C C . VAL B 1 257 ? 10.047 33.969 12.82 1 98.38 257 VAL B C 1
ATOM 4906 O O . VAL B 1 257 ? 9.75 35.156 12.836 1 98.38 257 VAL B O 1
ATOM 4909 N N . TYR B 1 258 ? 9.203 33.031 12.312 1 98.56 258 TYR B N 1
ATOM 4910 C CA . TYR B 1 258 ? 7.871 33.375 11.828 1 98.56 258 TYR B CA 1
ATOM 4911 C C . TYR B 1 258 ? 7.055 34.062 12.914 1 98.56 258 TYR B C 1
ATOM 4913 O O . TYR B 1 258 ? 6.465 35.125 12.672 1 98.56 258 TYR B O 1
ATOM 4921 N N . ARG B 1 259 ? 7.023 33.5 14.117 1 98.19 259 ARG B N 1
ATOM 4922 C CA . ARG B 1 259 ? 6.219 34.062 15.203 1 98.19 259 ARG B CA 1
ATOM 4923 C C . ARG B 1 259 ? 6.68 35.469 15.578 1 98.19 259 ARG B C 1
ATOM 4925 O O . ARG B 1 259 ? 5.859 36.344 15.766 1 98.19 259 ARG B O 1
ATOM 4932 N N . ALA B 1 260 ? 7.977 35.625 15.656 1 97.75 260 ALA B N 1
ATOM 4933 C CA . ALA B 1 260 ? 8.531 36.938 16.016 1 97.75 260 ALA B CA 1
ATOM 4934 C C . ALA B 1 260 ? 8.164 38 14.969 1 97.75 260 ALA B C 1
ATOM 4936 O O . ALA B 1 260 ? 7.879 39.156 15.32 1 97.75 260 ALA B O 1
ATOM 4937 N N . ALA B 1 261 ? 8.195 37.594 13.75 1 97.12 261 ALA B N 1
ATOM 4938 C CA . ALA B 1 261 ? 7.961 38.531 12.664 1 97.12 261 ALA B CA 1
ATOM 4939 C C . ALA B 1 261 ? 6.473 38.844 12.5 1 97.12 261 ALA B C 1
ATOM 4941 O O . ALA B 1 261 ? 6.09 39.938 12.094 1 97.12 261 ALA B O 1
ATOM 4942 N N . LEU B 1 262 ? 5.602 37.875 12.828 1 97.38 262 LEU B N 1
ATOM 4943 C CA . LEU B 1 262 ? 4.18 38 12.531 1 97.38 262 LEU B CA 1
ATOM 4944 C C . LEU B 1 262 ? 3.428 38.625 13.719 1 97.38 262 LEU B C 1
ATOM 4946 O O . LEU B 1 262 ? 2.273 39.031 13.578 1 97.38 262 LEU B O 1
ATOM 4950 N N . LYS B 1 263 ? 4.078 38.688 14.836 1 95.69 263 LYS B N 1
ATOM 4951 C CA . LYS B 1 263 ? 3.445 39.031 16.109 1 95.69 263 LYS B CA 1
ATOM 4952 C C . LYS B 1 263 ? 2.736 40.375 16.016 1 95.69 263 LYS B C 1
ATOM 4954 O O . LYS B 1 263 ? 1.682 40.594 16.625 1 95.69 263 LYS B O 1
ATOM 4959 N N . ASP B 1 264 ? 3.215 41.312 15.18 1 92.44 264 ASP B N 1
ATOM 4960 C CA . ASP B 1 264 ? 2.66 42.688 15.188 1 92.44 264 ASP B CA 1
ATOM 4961 C C . ASP B 1 264 ? 1.853 42.938 13.914 1 92.44 264 ASP B C 1
ATOM 4963 O O . ASP B 1 264 ? 1.517 44.094 13.617 1 92.44 264 ASP B O 1
ATOM 4967 N N . ILE B 1 265 ? 1.616 41.906 13.211 1 96.62 265 ILE B N 1
ATOM 4968 C CA . ILE B 1 265 ? 0.816 42.062 12 1 96.62 265 ILE B CA 1
ATOM 4969 C C . ILE B 1 265 ? -0.661 41.844 12.328 1 96.62 265 ILE B C 1
ATOM 4971 O O . ILE B 1 265 ? -1.085 40.719 12.594 1 96.62 265 ILE B O 1
ATOM 4975 N N . GLU B 1 266 ? -1.381 42.938 12.273 1 96.62 266 GLU B N 1
ATOM 4976 C CA . GLU B 1 266 ? -2.807 42.875 12.578 1 96.62 266 GLU B CA 1
ATOM 4977 C C . GLU B 1 266 ? -3.535 41.969 11.602 1 96.62 266 GLU B C 1
ATOM 4979 O O . GLU B 1 266 ? -3.279 42 10.398 1 96.62 266 GLU B O 1
ATOM 4984 N N . GLY B 1 267 ? -4.383 41.094 12.141 1 97.94 267 GLY B N 1
ATOM 4985 C CA . GLY B 1 267 ? -5.215 40.25 11.297 1 97.94 267 GLY B CA 1
ATOM 4986 C C . GLY B 1 267 ? -4.625 38.875 11.07 1 97.94 267 GLY B C 1
ATOM 4987 O O . GLY B 1 267 ? -5.277 38 10.492 1 97.94 267 GLY B O 1
ATOM 4988 N N . LEU B 1 268 ? -3.406 38.719 11.469 1 98.19 268 LEU B N 1
ATOM 4989 C CA . LEU B 1 268 ? -2.789 37.406 11.383 1 98.19 268 LEU B CA 1
ATOM 4990 C C . LEU B 1 268 ? -2.629 36.781 12.773 1 98.19 268 LEU B C 1
ATOM 4992 O O . LEU B 1 268 ? -2.225 37.469 13.711 1 98.19 268 LEU B O 1
ATOM 4996 N N . SER B 1 269 ? -3.109 35.562 12.898 1 97.69 269 SER B N 1
ATOM 4997 C CA . SER B 1 269 ? -2.895 34.844 14.141 1 97.69 269 SER B CA 1
ATOM 4998 C C . SER B 1 269 ? -2.213 33.5 13.883 1 97.69 269 SER B C 1
ATOM 5000 O O . SER B 1 269 ? -2.211 33 12.758 1 97.69 269 SER B O 1
ATOM 5002 N N . TYR B 1 270 ? -1.582 32.938 14.812 1 97.69 270 TYR B N 1
ATOM 5003 C CA . TYR B 1 270 ? -0.87 31.672 14.82 1 97.69 270 TYR B CA 1
ATOM 5004 C C . TYR B 1 270 ? -0.841 31.078 16.219 1 97.69 270 TYR B C 1
ATOM 5006 O O . TYR B 1 270 ? -1.299 31.703 17.188 1 97.69 270 TYR B O 1
ATOM 5014 N N . TRP B 1 271 ? -0.398 29.906 16.328 1 97.44 271 TRP B N 1
ATOM 5015 C CA . TRP B 1 271 ? -0.367 29.234 17.625 1 97.44 271 TRP B CA 1
ATOM 5016 C C . TRP B 1 271 ? 1.038 29.266 18.219 1 97.44 271 TRP B C 1
ATOM 5018 O O . TRP B 1 271 ? 2.027 29.141 17.484 1 97.44 271 TRP B O 1
ATOM 5028 N N . GLU B 1 272 ? 1.021 29.453 19.516 1 96.81 272 GLU B N 1
ATOM 5029 C CA . GLU B 1 272 ? 2.26 29.281 20.266 1 96.81 272 GLU B CA 1
ATOM 5030 C C . GLU B 1 272 ? 2.498 27.812 20.609 1 96.81 272 GLU B C 1
ATOM 5032 O O . GLU B 1 272 ? 1.604 26.969 20.438 1 96.81 272 GLU B O 1
ATOM 5037 N N . ASP B 1 273 ? 3.74 27.5 20.984 1 97.62 273 ASP B N 1
ATOM 5038 C CA . ASP B 1 273 ? 4.031 26.156 21.453 1 97.62 273 ASP B CA 1
ATOM 5039 C C . ASP B 1 273 ? 3.211 25.812 22.703 1 97.62 273 ASP B C 1
ATOM 5041 O O . ASP B 1 273 ? 3 26.656 23.562 1 97.62 273 ASP B O 1
ATOM 5045 N N . MET B 1 274 ? 2.711 24.609 22.734 1 97.38 274 MET B N 1
ATOM 5046 C CA . MET B 1 274 ? 1.976 24.125 23.906 1 97.38 274 MET B CA 1
ATOM 5047 C C . MET B 1 274 ? 2.928 23.797 25.047 1 97.38 274 MET B C 1
ATOM 5049 O O . MET B 1 274 ? 3.955 23.156 24.844 1 97.38 274 MET B O 1
ATOM 5053 N N . PRO B 1 275 ? 2.588 24.328 26.234 1 96.69 275 PRO B N 1
ATOM 5054 C CA . PRO B 1 275 ? 3.445 24 27.391 1 96.69 275 PRO B CA 1
ATOM 5055 C C . PRO B 1 275 ? 3.582 22.484 27.609 1 96.69 275 PRO B C 1
ATOM 5057 O O . PRO B 1 275 ? 2.596 21.75 27.5 1 96.69 275 PRO B O 1
ATOM 5060 N N . GLY B 1 276 ? 4.809 22.047 27.875 1 97.62 276 GLY B N 1
ATOM 5061 C CA . GLY B 1 276 ? 5.055 20.641 28.203 1 97.62 276 GLY B CA 1
ATOM 5062 C C . GLY B 1 276 ? 5.121 19.75 26.984 1 97.62 276 GLY B C 1
ATOM 5063 O O . GLY B 1 276 ? 5.316 18.531 27.094 1 97.62 276 GLY B O 1
ATOM 5064 N N . VAL B 1 277 ? 4.973 20.359 25.828 1 98.5 277 VAL B N 1
ATOM 5065 C CA . VAL B 1 277 ? 4.945 19.562 24.609 1 98.5 277 VAL B CA 1
ATOM 5066 C C . VAL B 1 277 ? 6.262 19.734 23.859 1 98.5 277 VAL B C 1
ATOM 5068 O O . VAL B 1 277 ? 6.738 20.859 23.672 1 98.5 277 VAL B O 1
ATOM 5071 N N . ARG B 1 278 ? 6.914 18.656 23.531 1 98.44 278 ARG B N 1
ATOM 5072 C CA . ARG B 1 278 ? 7.938 18.656 22.5 1 98.44 278 ARG B CA 1
ATOM 5073 C C . ARG B 1 278 ? 7.312 18.547 21.109 1 98.44 278 ARG B C 1
ATOM 5075 O O . ARG B 1 278 ? 6.82 17.469 20.734 1 98.44 278 ARG B O 1
ATOM 5082 N N . HIS B 1 279 ? 7.281 19.609 20.359 1 98.62 279 HIS B N 1
ATOM 5083 C CA . HIS B 1 279 ? 6.676 19.656 19.047 1 98.62 279 HIS B CA 1
ATOM 5084 C C . HIS B 1 279 ? 7.656 19.188 17.969 1 98.62 279 HIS B C 1
ATOM 5086 O O . HIS B 1 279 ? 8.867 19.125 18.203 1 98.62 279 HIS B O 1
ATOM 5092 N N . ASN B 1 280 ? 7.133 18.781 16.828 1 98.69 280 ASN B N 1
ATOM 5093 C CA . ASN B 1 280 ? 8.008 18.422 15.719 1 98.69 280 ASN B CA 1
ATOM 5094 C C . ASN B 1 280 ? 7.973 19.469 14.617 1 98.69 280 ASN B C 1
ATOM 5096 O O . ASN B 1 280 ? 8.672 19.344 13.609 1 98.69 280 ASN B O 1
ATOM 5100 N N . TYR B 1 281 ? 7.062 20.516 14.773 1 98.5 281 TYR B N 1
ATOM 5101 C CA . TYR B 1 281 ? 6.973 21.641 13.867 1 98.5 281 TYR B CA 1
ATOM 5102 C C . TYR B 1 281 ? 6.727 21.188 12.43 1 98.5 281 TYR B C 1
ATOM 5104 O O . TYR B 1 281 ? 7.371 21.672 11.5 1 98.5 281 TYR B O 1
ATOM 5112 N N . SER B 1 282 ? 5.832 20.219 12.297 1 97.38 282 SER B N 1
ATOM 5113 C CA . SER B 1 282 ? 5.516 19.656 10.984 1 97.38 282 SER B CA 1
ATOM 5114 C C . SER B 1 282 ? 4.852 20.688 10.086 1 97.38 282 SER B C 1
ATOM 5116 O O . SER B 1 282 ? 4.992 20.641 8.859 1 97.38 282 SER B O 1
ATOM 5118 N N . TYR B 1 283 ? 4.094 21.625 10.664 1 98.19 283 TYR B N 1
ATOM 5119 C CA . TYR B 1 283 ? 3.375 22.672 9.945 1 98.19 283 TYR B CA 1
ATOM 5120 C C . TYR B 1 283 ? 3.502 24.016 10.664 1 98.19 283 TYR B C 1
ATOM 5122 O O . TYR B 1 283 ? 3.873 24.062 11.836 1 98.19 283 TYR B O 1
ATOM 5130 N N . PHE B 1 284 ? 3.277 25.078 9.938 1 98.62 284 PHE B N 1
ATOM 5131 C CA . PHE B 1 284 ? 3.117 26.406 10.531 1 98.62 284 PHE B CA 1
ATOM 5132 C C . PHE B 1 284 ? 1.881 27.109 9.977 1 98.62 284 PHE B C 1
ATOM 5134 O O . PHE B 1 284 ? 1.988 27.953 9.086 1 98.62 284 PHE B O 1
ATOM 5141 N N . PRO B 1 285 ? 0.75 26.781 10.547 1 98.69 285 PRO B N 1
ATOM 5142 C CA . PRO B 1 285 ? -0.493 27.406 10.109 1 98.69 285 PRO B CA 1
ATOM 5143 C C . PRO B 1 285 ? -0.648 28.828 10.641 1 98.69 285 PRO B C 1
ATOM 5145 O O . PRO B 1 285 ? -0.329 29.094 11.797 1 98.69 285 PRO B O 1
ATOM 5148 N N . ILE B 1 286 ? -1.086 29.719 9.812 1 98.69 286 ILE B N 1
ATOM 5149 C CA . ILE B 1 286 ? -1.57 31.031 10.234 1 98.69 286 ILE B CA 1
ATOM 5150 C C . ILE B 1 286 ? -3.031 31.203 9.828 1 98.69 286 ILE B C 1
ATOM 5152 O O . ILE B 1 286 ? -3.508 30.516 8.914 1 98.69 286 ILE B O 1
ATOM 5156 N N . PHE B 1 287 ? -3.705 32.031 10.508 1 98.75 287 PHE B N 1
ATOM 5157 C CA . PHE B 1 287 ? -5.121 32.281 10.258 1 98.75 287 PHE B CA 1
ATOM 5158 C C . PHE B 1 287 ? -5.359 33.75 9.953 1 98.75 287 PHE B C 1
ATOM 5160 O O . PHE B 1 287 ? -4.902 34.625 10.695 1 98.75 287 PHE B O 1
ATOM 5167 N N . VAL B 1 288 ?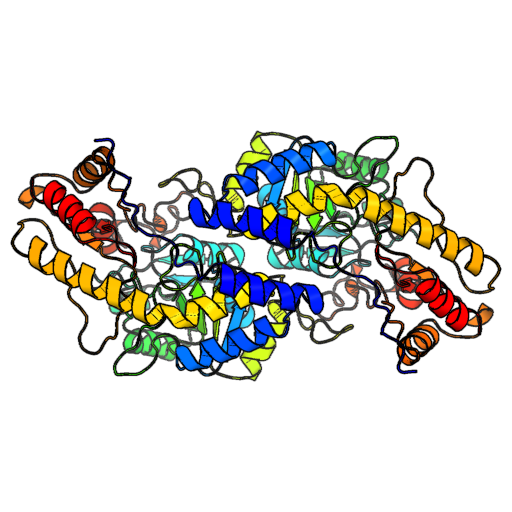 -6.098 34.062 8.93 1 98.69 288 VAL B N 1
ATOM 5168 C CA . VAL B 1 288 ? -6.215 35.406 8.391 1 98.69 288 VAL B CA 1
ATOM 5169 C C . VAL B 1 288 ? -7.59 35.969 8.719 1 98.69 288 VAL B C 1
ATOM 5171 O O . VAL B 1 288 ? -8.617 35.375 8.367 1 98.69 288 VAL B O 1
ATOM 5174 N N . ASP B 1 289 ? -7.617 37.031 9.414 1 98.31 289 ASP B N 1
ATOM 5175 C CA . ASP B 1 289 ? -8.789 37.875 9.531 1 98.31 289 ASP B CA 1
ATOM 5176 C C . ASP B 1 289 ? -8.797 38.938 8.445 1 98.31 289 ASP B C 1
ATOM 5178 O O . ASP B 1 289 ? -8.117 39.969 8.578 1 98.31 289 ASP B O 1
ATOM 5182 N N . ALA B 1 290 ? -9.602 38.719 7.488 1 98.12 290 ALA B N 1
ATOM 5183 C CA . ALA B 1 290 ? -9.562 39.562 6.285 1 98.12 290 ALA B CA 1
ATOM 5184 C C . ALA B 1 290 ? -9.82 41 6.617 1 98.12 290 ALA B C 1
ATOM 5186 O O . ALA B 1 290 ? -9.219 41.906 6.02 1 98.12 290 ALA B O 1
ATOM 5187 N N . MET B 1 291 ? -10.695 41.281 7.477 1 98 291 MET B N 1
ATOM 5188 C CA . MET B 1 291 ? -11.062 42.656 7.82 1 98 291 MET B CA 1
ATOM 5189 C C . MET B 1 291 ? -9.891 43.406 8.461 1 98 291 MET B C 1
ATOM 5191 O O . MET B 1 291 ? -9.648 44.562 8.164 1 98 291 MET B O 1
ATOM 5195 N N . LYS B 1 292 ? -9.125 42.781 9.242 1 97.94 292 LYS B N 1
ATOM 5196 C CA . LYS B 1 292 ? -8.023 43.406 9.969 1 97.94 292 LYS B CA 1
ATOM 5197 C C . LYS B 1 292 ? -6.738 43.375 9.141 1 97.94 292 LYS B C 1
ATOM 5199 O O . LYS B 1 292 ? -5.965 44.344 9.148 1 97.94 292 LYS B O 1
ATOM 5204 N N . TYR B 1 293 ? -6.539 42.281 8.414 1 97.62 293 TYR B N 1
ATOM 5205 C CA . TYR B 1 293 ? -5.32 42.094 7.637 1 97.62 293 TYR B CA 1
ATOM 5206 C C . TYR B 1 293 ? -5.371 42.875 6.336 1 97.62 293 TYR B C 1
ATOM 5208 O O . TYR B 1 293 ? -4.336 43.281 5.805 1 97.62 293 TYR B O 1
ATOM 5216 N N . GLY B 1 294 ? -6.617 43.094 5.816 1 97.19 294 GLY B N 1
ATOM 5217 C CA . GLY B 1 294 ? -6.809 43.875 4.594 1 97.19 294 GLY B CA 1
ATOM 5218 C C . GLY B 1 294 ? -6.875 43 3.354 1 97.19 294 GLY B C 1
ATOM 5219 O O . GLY B 1 294 ? -7.031 43.5 2.24 1 97.19 294 GLY B O 1
ATOM 5220 N N . MET B 1 295 ? -6.758 41.688 3.543 1 96.62 295 MET B N 1
ATOM 5221 C CA . MET B 1 295 ? -6.906 40.75 2.443 1 96.62 295 MET B CA 1
ATOM 5222 C C . MET B 1 295 ? -7.391 39.375 2.953 1 96.62 295 MET B C 1
ATOM 5224 O O . MET B 1 295 ? -7.109 39 4.09 1 96.62 295 MET B O 1
ATOM 5228 N N . THR B 1 296 ? -8.141 38.656 2.096 1 98.25 296 THR B N 1
ATOM 5229 C CA . THR B 1 296 ? -8.641 37.344 2.467 1 98.25 296 THR B CA 1
ATOM 5230 C C . THR B 1 296 ? -7.508 36.312 2.443 1 98.25 296 THR B C 1
ATOM 5232 O O . THR B 1 296 ? -6.453 36.562 1.854 1 98.25 296 THR B O 1
ATOM 5235 N N . ARG B 1 297 ? -7.754 35.25 3.111 1 98.56 297 ARG B N 1
ATOM 5236 C CA . ARG B 1 297 ? -6.816 34.125 3.094 1 98.56 297 ARG B CA 1
ATOM 5237 C C . ARG B 1 297 ? -6.535 33.688 1.666 1 98.56 297 ARG B C 1
ATOM 5239 O O . ARG B 1 297 ? -5.391 33.406 1.314 1 98.56 297 ARG B O 1
ATOM 5246 N N . ASP B 1 298 ? -7.527 33.562 0.758 1 98.31 298 ASP B N 1
ATOM 5247 C CA . ASP B 1 298 ? -7.34 33.156 -0.63 1 98.31 298 ASP B CA 1
ATOM 5248 C C . ASP B 1 298 ? -6.477 34.156 -1.389 1 98.31 298 ASP B C 1
ATOM 5250 O O . ASP B 1 298 ? -5.602 33.781 -2.168 1 98.31 298 ASP B O 1
ATOM 5254 N N . GLU B 1 299 ? -6.75 35.438 -1.162 1 98.38 299 GLU B N 1
ATOM 5255 C CA . GLU B 1 299 ? -5.938 36.469 -1.807 1 98.38 299 GLU B CA 1
ATOM 5256 C C . GLU B 1 299 ? -4.477 36.344 -1.387 1 98.38 299 GLU B C 1
ATOM 5258 O O . GLU B 1 299 ? -3.574 36.469 -2.217 1 98.38 299 GLU B O 1
ATOM 5263 N N . LEU B 1 300 ? -4.25 36.156 -0.096 1 98.38 300 LEU B N 1
ATOM 5264 C CA . LEU B 1 300 ? -2.887 35.969 0.383 1 98.38 300 LEU B CA 1
ATOM 5265 C C . LEU B 1 300 ? -2.25 34.75 -0.243 1 98.38 300 LEU B C 1
ATOM 5267 O O . LEU B 1 300 ? -1.076 34.75 -0.623 1 98.38 300 LEU B O 1
ATOM 5271 N N . TYR B 1 301 ? -3.035 33.656 -0.342 1 98.19 301 TYR B N 1
ATOM 5272 C CA . TYR B 1 301 ? -2.566 32.406 -0.958 1 98.19 301 TYR B CA 1
ATOM 5273 C C . TYR B 1 301 ? -2.074 32.656 -2.379 1 98.19 301 TYR B C 1
ATOM 5275 O O . TYR B 1 301 ? -0.969 32.25 -2.74 1 98.19 301 TYR B O 1
ATOM 5283 N N . PHE B 1 302 ? -2.82 33.312 -3.145 1 98.12 302 PHE B N 1
ATOM 5284 C CA . PHE B 1 302 ? -2.463 33.562 -4.535 1 98.12 302 PHE B CA 1
ATOM 5285 C C . PHE B 1 302 ? -1.331 34.594 -4.633 1 98.12 302 PHE B C 1
ATOM 5287 O O . PHE B 1 302 ? -0.488 34.5 -5.527 1 98.12 302 PHE B O 1
ATOM 5294 N N . LYS B 1 303 ? -1.313 35.594 -3.721 1 98.06 303 LYS B N 1
ATOM 5295 C CA . LYS B 1 303 ? -0.213 36.531 -3.66 1 98.06 303 LYS B CA 1
ATOM 5296 C C . LYS B 1 303 ? 1.119 35.844 -3.43 1 98.06 303 LYS B C 1
ATOM 5298 O O . LYS B 1 303 ? 2.111 36.125 -4.098 1 98.06 303 LYS B O 1
ATOM 5303 N N . LEU B 1 304 ? 1.147 34.938 -2.457 1 98.38 304 LEU B N 1
ATOM 5304 C CA . LEU B 1 304 ? 2.342 34.125 -2.184 1 98.38 304 LEU B CA 1
ATOM 5305 C C . LEU B 1 304 ? 2.725 33.312 -3.398 1 98.38 304 LEU B C 1
ATOM 5307 O O . LEU B 1 304 ? 3.885 33.312 -3.816 1 98.38 304 LEU B O 1
ATOM 5311 N N . LYS B 1 305 ? 1.734 32.656 -3.975 1 97.62 305 LYS B N 1
ATOM 5312 C CA . LYS B 1 305 ? 1.961 31.797 -5.125 1 97.62 305 LYS B CA 1
ATOM 5313 C C . LYS B 1 305 ? 2.576 32.562 -6.289 1 97.62 305 LYS B C 1
ATOM 5315 O O . LYS B 1 305 ? 3.467 32.062 -6.977 1 97.62 305 LYS B O 1
ATOM 5320 N N . GLU B 1 306 ? 2.102 33.719 -6.543 1 97.31 306 GLU B N 1
ATOM 5321 C CA . GLU B 1 306 ? 2.605 34.562 -7.617 1 97.31 306 GLU B CA 1
ATOM 5322 C C . GLU B 1 306 ? 4.082 34.906 -7.414 1 97.31 306 GLU B C 1
ATOM 5324 O O . GLU B 1 306 ? 4.793 35.188 -8.375 1 97.31 306 GLU B O 1
ATOM 5329 N N . GLN B 1 307 ? 4.496 34.875 -6.168 1 97.19 307 GLN B N 1
ATOM 5330 C CA . GLN B 1 307 ? 5.891 35.156 -5.855 1 97.19 307 GLN B CA 1
ATOM 5331 C C . GLN B 1 307 ? 6.707 33.875 -5.723 1 97.19 307 GLN B C 1
ATOM 5333 O O . GLN B 1 307 ? 7.828 33.906 -5.203 1 97.19 307 GLN B O 1
ATOM 5338 N N . GLY B 1 308 ? 6.109 32.75 -6.074 1 97.56 308 GLY B N 1
ATOM 5339 C CA . GLY B 1 308 ? 6.812 31.469 -6.035 1 97.56 308 GLY B CA 1
ATOM 5340 C C . GLY B 1 308 ? 6.859 30.859 -4.648 1 97.56 308 GLY B C 1
ATOM 5341 O O . GLY B 1 308 ? 7.711 30.016 -4.363 1 97.56 308 GLY B O 1
ATOM 5342 N N . ILE B 1 309 ? 6.082 31.344 -3.742 1 98.38 309 ILE B N 1
ATOM 5343 C CA . ILE B 1 309 ? 5.953 30.781 -2.4 1 98.38 309 ILE B CA 1
ATOM 5344 C C . ILE B 1 309 ? 4.699 29.906 -2.32 1 98.38 309 ILE B C 1
ATOM 5346 O O . ILE B 1 309 ? 3.578 30.422 -2.336 1 98.38 309 ILE B O 1
ATOM 5350 N N . LEU B 1 310 ? 4.914 28.609 -2.197 1 97.44 310 LEU B N 1
ATOM 5351 C CA . LEU B 1 310 ? 3.818 27.656 -2.322 1 97.44 310 LEU B CA 1
ATOM 5352 C C . LEU B 1 310 ? 3.334 27.203 -0.949 1 97.44 310 LEU B C 1
ATOM 5354 O O . LEU B 1 310 ? 3.678 26.109 -0.496 1 97.44 310 LEU B O 1
ATOM 5358 N N . GLY B 1 311 ? 2.537 28.031 -0.325 1 96.56 311 GLY B N 1
ATOM 5359 C CA . GLY B 1 311 ? 1.837 27.594 0.874 1 96.56 311 GLY B CA 1
ATOM 5360 C C . GLY B 1 311 ? 0.723 26.609 0.591 1 96.56 311 GLY B C 1
ATOM 5361 O O . GLY B 1 311 ? 0.487 26.234 -0.563 1 96.56 311 GLY B O 1
ATOM 5362 N N . ARG B 1 312 ? 0.151 26.094 1.64 1 97.19 312 ARG B N 1
ATOM 5363 C CA . ARG B 1 312 ? -0.969 25.172 1.483 1 97.19 312 ARG B CA 1
ATOM 5364 C C . ARG B 1 312 ? -2.117 25.531 2.418 1 97.19 312 ARG B C 1
ATOM 5366 O O . ARG B 1 312 ? -1.889 26.031 3.521 1 97.19 312 ARG B O 1
ATOM 5373 N N . ARG B 1 313 ? -3.287 25.281 1.976 1 97.44 313 ARG B N 1
ATOM 5374 C CA . ARG B 1 313 ? -4.477 25.562 2.771 1 97.44 313 ARG B CA 1
ATOM 5375 C C . ARG B 1 313 ? -4.945 24.312 3.523 1 97.44 313 ARG B C 1
ATOM 5377 O O . ARG B 1 313 ? -6.062 23.844 3.314 1 97.44 313 ARG B O 1
ATOM 5384 N N . TYR B 1 314 ? -4.055 23.859 4.426 1 95.94 314 TYR B N 1
ATOM 5385 C CA . TYR B 1 314 ? -4.359 22.719 5.27 1 95.94 314 TYR B CA 1
ATOM 5386 C C . TYR B 1 314 ? -5.113 23.141 6.523 1 95.94 314 TYR B C 1
ATOM 5388 O O . TYR B 1 314 ? -4.547 23.812 7.395 1 95.94 314 TYR B O 1
ATOM 5396 N N . PHE B 1 315 ? -6.41 22.781 6.496 1 97.5 315 PHE B N 1
ATOM 5397 C CA . PHE B 1 315 ? -7.109 21.891 5.59 1 97.5 315 PHE B CA 1
ATOM 5398 C C . PHE B 1 315 ? -8.312 22.578 4.953 1 97.5 315 PHE B C 1
ATOM 5400 O O . PHE B 1 315 ? -9.219 23.016 5.656 1 97.5 315 PHE B O 1
ATOM 5407 N N . TYR B 1 316 ? -8.266 22.688 3.795 1 97.75 316 TYR B N 1
ATOM 5408 C CA . TYR B 1 316 ? -9.336 23.234 2.969 1 97.75 316 TYR B CA 1
ATOM 5409 C C . TYR B 1 316 ? -9.406 22.516 1.623 1 97.75 316 TYR B C 1
ATOM 5411 O O . TYR B 1 316 ? -8.383 22.344 0.95 1 97.75 316 TYR B O 1
ATOM 5419 N N . PRO B 1 317 ? -10.648 22.094 1.143 1 97.5 317 PRO B N 1
ATOM 5420 C CA . PRO B 1 317 ? -11.93 22.078 1.854 1 97.5 317 PRO B CA 1
ATOM 5421 C C . PRO B 1 317 ? -11.969 21.047 2.986 1 97.5 317 PRO B C 1
ATOM 5423 O O . PRO B 1 317 ? -11.07 20.203 3.09 1 97.5 317 PRO B O 1
ATOM 5426 N N . LEU B 1 318 ? -12.938 21.266 3.877 1 98.69 318 LEU B N 1
ATOM 5427 C CA . LEU B 1 318 ? -13.156 20.234 4.891 1 98.69 318 LEU B CA 1
ATOM 5428 C C . LEU B 1 318 ? -13.531 18.906 4.25 1 98.69 318 LEU B C 1
ATOM 5430 O O . LEU B 1 318 ? -14.188 18.875 3.205 1 98.69 318 LEU B O 1
ATOM 5434 N N . ILE B 1 319 ? -13.117 17.781 4.93 1 98.56 319 ILE B N 1
ATOM 5435 C CA . ILE B 1 319 ? -13.492 16.453 4.449 1 98.56 319 ILE B CA 1
ATOM 5436 C C . ILE B 1 319 ? -15.008 16.359 4.32 1 98.56 319 ILE B C 1
ATOM 5438 O O . ILE B 1 319 ? -15.523 15.758 3.379 1 98.56 319 ILE B O 1
ATOM 5442 N N . SER B 1 320 ? -15.742 17 5.199 1 98.5 320 SER B N 1
ATOM 5443 C CA . SER B 1 320 ? -17.203 16.953 5.27 1 98.5 320 SER B CA 1
ATOM 5444 C C . SER B 1 320 ? -17.844 17.625 4.062 1 98.5 320 SER B C 1
ATOM 5446 O O . SER B 1 320 ? -19.047 17.5 3.826 1 98.5 320 SER B O 1
ATOM 5448 N N . GLU B 1 321 ? -17.031 18.359 3.332 1 97.94 321 GLU B N 1
ATOM 5449 C CA . GLU B 1 321 ? -17.578 19.094 2.197 1 97.94 321 GLU B CA 1
ATOM 5450 C C . GLU B 1 321 ? -17.438 18.297 0.902 1 97.94 321 GLU B C 1
ATOM 5452 O O . GLU B 1 321 ? -18.016 18.672 -0.121 1 97.94 321 GLU B O 1
ATOM 5457 N N . PHE B 1 322 ? -16.672 17.25 0.87 1 97.06 322 PHE B N 1
ATOM 5458 C CA . PHE B 1 322 ? -16.5 16.453 -0.34 1 97.06 322 PHE B CA 1
ATOM 5459 C C . PHE B 1 322 ? -17.766 15.664 -0.654 1 97.06 322 PHE B C 1
ATOM 5461 O O . PHE B 1 322 ? -18.516 15.289 0.255 1 97.06 322 PHE B O 1
ATOM 5468 N N . SER B 1 323 ? -17.953 15.359 -1.904 1 94.31 323 SER B N 1
ATOM 5469 C CA . SER B 1 323 ? -19.188 14.773 -2.426 1 94.31 323 SER B CA 1
ATOM 5470 C C . SER B 1 323 ? -19.547 13.492 -1.681 1 94.31 323 SER B C 1
ATOM 5472 O O . SER B 1 323 ? -20.719 13.242 -1.407 1 94.31 323 SER B O 1
ATOM 5474 N N . THR B 1 324 ? -18.594 12.781 -1.283 1 94.44 324 THR B N 1
ATOM 5475 C CA . THR B 1 324 ? -18.812 11.484 -0.648 1 94.44 324 THR B CA 1
ATOM 5476 C C . THR B 1 324 ? -19.406 11.656 0.743 1 94.44 324 THR B C 1
ATOM 5478 O O . THR B 1 324 ? -20.172 10.805 1.201 1 94.44 324 THR B O 1
ATOM 5481 N N . TYR B 1 325 ? -19.078 12.789 1.41 1 97.62 325 TYR B N 1
ATOM 5482 C CA . TYR B 1 325 ? -19.375 12.875 2.834 1 97.62 325 TYR B CA 1
ATOM 5483 C C . TYR B 1 325 ? -20.406 13.969 3.109 1 97.62 325 TYR B C 1
ATOM 5485 O O . TYR B 1 325 ? -21.016 14 4.184 1 97.62 325 TYR B O 1
ATOM 5493 N N . ARG B 1 326 ? -20.609 14.906 2.189 1 97.25 326 ARG B N 1
ATOM 5494 C CA . ARG B 1 326 ? -21.375 16.125 2.42 1 97.25 326 ARG B CA 1
ATOM 5495 C C . ARG B 1 326 ? -22.828 15.82 2.748 1 97.25 326 ARG B C 1
ATOM 5497 O O . ARG B 1 326 ? -23.531 16.641 3.34 1 97.25 326 ARG B O 1
ATOM 5504 N N . GLY B 1 327 ? -23.328 14.609 2.383 1 97.44 327 GLY B N 1
ATOM 5505 C CA . GLY B 1 327 ? -24.703 14.234 2.629 1 97.44 327 GLY B CA 1
ATOM 5506 C C . GLY B 1 327 ? -24.953 13.742 4.043 1 97.44 327 GLY B C 1
ATOM 5507 O O . GLY B 1 327 ? -26.094 13.594 4.469 1 97.44 327 GLY B O 1
ATOM 5508 N N . LEU B 1 328 ? -23.922 13.492 4.781 1 98.06 328 LEU B N 1
ATOM 5509 C CA . LEU B 1 328 ? -24.062 13.016 6.156 1 98.06 328 LEU B CA 1
ATOM 5510 C C . LEU B 1 328 ? -24.672 14.102 7.047 1 98.06 328 LEU B C 1
ATOM 5512 O O . LEU B 1 328 ? -24.375 15.289 6.879 1 98.06 328 LEU B O 1
ATOM 5516 N N . GLU B 1 329 ? -25.422 13.695 7.996 1 98.12 329 GLU B N 1
ATOM 5517 C CA . GLU B 1 329 ? -26.016 14.641 8.945 1 98.12 329 GLU B CA 1
ATOM 5518 C C . GLU B 1 329 ? -24.938 15.398 9.711 1 98.12 329 GLU B C 1
ATOM 5520 O O . GLU B 1 329 ? -25.047 16.609 9.914 1 98.12 329 GLU B O 1
ATOM 5525 N N . SER B 1 330 ? -23.906 14.711 10.125 1 98.62 330 SER B N 1
ATOM 5526 C CA . SER B 1 330 ? -22.859 15.305 10.938 1 98.62 330 SER B CA 1
ATOM 5527 C C . SER B 1 330 ? -22.016 16.266 10.117 1 98.62 330 SER B C 1
ATOM 5529 O O . SER B 1 330 ? -21.219 17.047 10.672 1 98.62 330 SER B O 1
ATOM 5531 N N . ALA B 1 331 ? -22.156 16.25 8.789 1 98.75 331 ALA B N 1
ATOM 5532 C CA . ALA B 1 331 ? -21.344 17.078 7.898 1 98.75 331 ALA B CA 1
ATOM 5533 C C . ALA B 1 331 ? -21.969 18.469 7.715 1 98.75 331 ALA B C 1
ATOM 5535 O O . ALA B 1 331 ? -21.359 19.359 7.121 1 98.75 331 ALA B O 1
ATOM 5536 N N . ARG B 1 332 ? -23.172 18.656 8.258 1 98.25 332 ARG B N 1
ATOM 5537 C CA . ARG B 1 332 ? -23.844 19.938 8.109 1 98.25 332 ARG B CA 1
ATOM 5538 C C . ARG B 1 332 ? -23 21.078 8.695 1 98.25 332 ARG B C 1
ATOM 5540 O O . ARG B 1 332 ? -22.469 20.953 9.797 1 98.25 332 ARG B O 1
ATOM 5547 N N . PRO B 1 333 ? -22.906 22.141 7.961 1 98.12 333 PRO B N 1
ATOM 5548 C CA . PRO B 1 333 ? -22.047 23.234 8.398 1 98.12 333 PRO B CA 1
ATOM 5549 C C . PRO B 1 333 ? -22.406 23.766 9.781 1 98.12 333 PRO B C 1
ATOM 5551 O O . PRO B 1 333 ? -21.531 24.188 10.539 1 98.12 333 PRO B O 1
ATOM 5554 N N . GLU B 1 334 ? -23.672 23.75 10.141 1 98.12 334 GLU B N 1
ATOM 5555 C CA . GLU B 1 334 ? -24.125 24.266 11.43 1 98.12 334 GLU B CA 1
ATOM 5556 C C . GLU B 1 334 ? -23.562 23.438 12.578 1 98.12 334 GLU B C 1
ATOM 5558 O O . GLU B 1 334 ? -23.453 23.922 13.703 1 98.12 334 GLU B O 1
ATOM 5563 N N . ASN B 1 335 ? -23.234 22.172 12.312 1 98.31 335 ASN B N 1
ATOM 5564 C CA . ASN B 1 335 ? -22.672 21.281 13.328 1 98.31 335 ASN B CA 1
ATOM 5565 C C . ASN B 1 335 ? -21.156 21.469 13.469 1 98.31 335 ASN B C 1
ATOM 5567 O O . ASN B 1 335 ? -20.562 21 14.43 1 98.31 335 ASN B O 1
ATOM 5571 N N . LEU B 1 336 ? -20.562 22.188 12.484 1 98.88 336 LEU B N 1
ATOM 5572 C CA . LEU B 1 336 ? -19.109 22.234 12.398 1 98.88 336 LEU B CA 1
ATOM 5573 C C . LEU B 1 336 ? -18.641 23.688 12.227 1 98.88 336 LEU B C 1
ATOM 5575 O O . LEU B 1 336 ? -17.828 23.969 11.336 1 98.88 336 LEU B O 1
ATOM 5579 N N . PRO B 1 337 ? -19.156 24.625 12.977 1 98.81 337 PRO B N 1
ATOM 5580 C CA . PRO B 1 337 ? -18.828 26.031 12.75 1 98.81 337 PRO B CA 1
ATOM 5581 C C . PRO B 1 337 ? -17.344 26.344 12.93 1 98.81 337 PRO B C 1
ATOM 5583 O O . PRO B 1 337 ? -16.781 27.125 12.172 1 98.81 337 PRO B O 1
ATOM 5586 N N . ASN B 1 338 ? -16.703 25.766 13.938 1 98.88 338 ASN B N 1
ATOM 5587 C CA . ASN B 1 338 ? -15.297 26.031 14.195 1 98.88 338 ASN B CA 1
ATOM 5588 C C . ASN B 1 338 ? -14.406 25.484 13.078 1 98.88 338 ASN B C 1
ATOM 5590 O O . ASN B 1 338 ? -13.469 26.141 12.648 1 98.88 338 ASN B O 1
ATOM 5594 N N . ALA B 1 339 ? -14.719 24.266 12.641 1 98.88 339 ALA B N 1
ATOM 5595 C CA . ALA B 1 339 ? -13.945 23.672 11.555 1 98.88 339 ALA B CA 1
ATOM 5596 C C . ALA B 1 339 ? -14.031 24.516 10.289 1 98.88 339 ALA B C 1
ATOM 5598 O O . ALA B 1 339 ? -13.023 24.734 9.609 1 98.88 339 ALA B O 1
ATOM 5599 N N . HIS B 1 340 ? -15.227 25.031 9.977 1 98.81 340 HIS B N 1
ATOM 5600 C CA . HIS B 1 340 ? -15.398 25.891 8.812 1 98.81 340 HIS B CA 1
ATOM 5601 C C . HIS B 1 340 ? -14.609 27.188 8.961 1 98.81 340 HIS B C 1
ATOM 5603 O O . HIS B 1 340 ? -13.977 27.641 8.008 1 98.81 340 HIS B O 1
ATOM 5609 N N . LYS B 1 341 ? -14.703 27.734 10.125 1 98.56 341 LYS B N 1
ATOM 5610 C CA . LYS B 1 341 ? -13.953 28.969 10.383 1 98.56 341 LYS B CA 1
ATOM 5611 C C . LYS B 1 341 ? -12.461 28.75 10.141 1 98.56 341 LYS B C 1
ATOM 5613 O O . LYS B 1 341 ? -11.812 29.531 9.453 1 98.56 341 LYS B O 1
ATOM 5618 N N . MET B 1 342 ? -11.922 27.672 10.672 1 98.62 342 MET B N 1
ATOM 5619 C CA . MET B 1 342 ? -10.5 27.375 10.516 1 98.62 342 MET B CA 1
ATOM 5620 C C . MET B 1 342 ? -10.148 27.125 9.055 1 98.62 342 MET B C 1
ATOM 5622 O O . MET B 1 342 ? -9.188 27.688 8.539 1 98.62 342 MET B O 1
ATOM 5626 N N . ALA B 1 343 ? -10.961 26.297 8.375 1 98.56 343 ALA B N 1
ATOM 5627 C CA . ALA B 1 343 ? -10.695 25.953 6.988 1 98.56 343 ALA B CA 1
ATOM 5628 C C . ALA B 1 343 ? -10.711 27.188 6.094 1 98.56 343 ALA B C 1
ATOM 5630 O O . ALA B 1 343 ? -9.922 27.281 5.152 1 98.56 343 ALA B O 1
ATOM 5631 N N . ASP B 1 344 ? -11.516 28.156 6.387 1 98.12 344 ASP B N 1
ATOM 5632 C CA . ASP B 1 344 ? -11.711 29.328 5.535 1 98.12 344 ASP B CA 1
ATOM 5633 C C . ASP B 1 344 ? -10.609 30.359 5.762 1 98.12 344 ASP B C 1
ATOM 5635 O O . ASP B 1 344 ? -10.445 31.281 4.969 1 98.12 344 ASP B O 1
ATOM 5639 N N . THR B 1 345 ? -9.797 30.156 6.809 1 98.62 345 THR B N 1
ATOM 5640 C CA . THR B 1 345 ? -8.883 31.234 7.164 1 98.62 345 THR B CA 1
ATOM 5641 C C . THR B 1 345 ? -7.441 30.734 7.203 1 98.62 345 THR B C 1
ATOM 5643 O O . THR B 1 345 ? -6.504 31.531 7.301 1 98.62 345 THR B O 1
ATOM 5646 N N . VAL B 1 346 ? -7.207 29.438 7.031 1 98.75 346 VAL B N 1
ATOM 5647 C CA . VAL B 1 346 ? -5.898 28.859 7.32 1 98.75 346 VAL B CA 1
ATOM 5648 C C . VAL B 1 346 ? -5.023 28.922 6.07 1 98.75 346 VAL B C 1
ATOM 5650 O O . VAL B 1 346 ? -5.504 28.703 4.957 1 98.75 346 VAL B O 1
ATOM 5653 N N . ILE B 1 347 ? -3.812 29.203 6.227 1 98.5 347 ILE B N 1
ATOM 5654 C CA . ILE B 1 347 ? -2.748 28.969 5.258 1 98.5 347 ILE B CA 1
ATOM 5655 C C . ILE B 1 347 ? -1.489 28.5 5.984 1 98.5 347 ILE B C 1
ATOM 5657 O O . ILE B 1 347 ? -1.038 29.125 6.938 1 98.5 347 ILE B O 1
ATOM 5661 N N . CYS B 1 348 ? -0.959 27.359 5.645 1 98.62 348 CYS B N 1
ATOM 5662 C CA . CYS B 1 348 ? 0.311 26.891 6.184 1 98.62 348 CYS B CA 1
ATOM 5663 C C . CYS B 1 348 ? 1.484 27.469 5.402 1 98.62 348 CYS B C 1
ATOM 5665 O O . CYS B 1 348 ? 1.573 27.297 4.188 1 98.62 348 CYS B O 1
ATOM 5667 N N . LEU B 1 349 ? 2.363 28.125 6.059 1 98.75 349 LEU B N 1
ATOM 5668 C CA . LEU B 1 349 ? 3.574 28.672 5.453 1 98.75 349 LEU B CA 1
ATOM 5669 C C . LEU B 1 349 ? 4.621 27.578 5.246 1 98.75 349 LEU B C 1
ATOM 5671 O O . LEU B 1 349 ? 4.547 26.516 5.867 1 98.75 349 LEU B O 1
ATOM 5675 N N . PRO B 1 350 ? 5.566 27.875 4.32 1 98.69 350 PRO B N 1
ATOM 5676 C CA . PRO B 1 350 ? 6.656 26.906 4.152 1 98.69 350 PRO B CA 1
ATOM 5677 C C . PRO B 1 350 ? 7.34 26.547 5.473 1 98.69 350 PRO B C 1
ATOM 5679 O O . PRO B 1 350 ? 7.711 27.438 6.238 1 98.69 350 PRO B O 1
ATOM 5682 N N . MET B 1 351 ? 7.43 25.312 5.754 1 98.62 351 MET B N 1
ATOM 5683 C CA . MET B 1 351 ? 8.023 24.797 6.98 1 98.62 351 MET B CA 1
ATOM 5684 C C . MET B 1 351 ? 8.742 23.469 6.719 1 98.62 351 MET B C 1
ATOM 5686 O O . MET B 1 351 ? 8.109 22.422 6.625 1 98.62 351 MET B O 1
ATOM 5690 N N . HIS B 1 352 ? 10.055 23.5 6.574 1 97.81 352 HIS B N 1
ATOM 5691 C CA . HIS B 1 352 ? 10.875 22.312 6.41 1 97.81 352 HIS B CA 1
ATOM 5692 C C . HIS B 1 352 ? 12.336 22.594 6.762 1 97.81 352 HIS B C 1
ATOM 5694 O O . HIS B 1 352 ? 12.719 23.75 6.969 1 97.81 352 HIS B O 1
ATOM 5700 N N . HIS B 1 353 ? 13.141 21.609 6.781 1 97.62 353 HIS B N 1
ATOM 5701 C CA . HIS B 1 353 ? 14.484 21.625 7.336 1 97.62 353 HIS B CA 1
ATOM 5702 C C . HIS B 1 353 ? 15.445 22.406 6.449 1 97.62 353 HIS B C 1
ATOM 5704 O O . HIS B 1 353 ? 16.516 22.828 6.898 1 97.62 353 HIS B O 1
ATOM 5710 N N . ALA B 1 354 ? 15.062 22.656 5.242 1 96.94 354 ALA B N 1
ATOM 5711 C CA . ALA B 1 354 ? 16 23.188 4.27 1 96.94 354 ALA B CA 1
ATOM 5712 C C . ALA B 1 354 ? 15.734 24.672 4.008 1 96.94 354 ALA B C 1
ATOM 5714 O O . ALA B 1 354 ? 16.344 25.266 3.117 1 96.94 354 ALA B O 1
ATOM 5715 N N . LEU B 1 355 ? 14.812 25.281 4.723 1 98.12 355 LEU B N 1
ATOM 5716 C CA . LEU B 1 355 ? 14.539 26.703 4.535 1 98.12 355 LEU B CA 1
ATOM 5717 C C . LEU B 1 355 ? 15.734 27.547 4.977 1 98.12 355 LEU B C 1
ATOM 5719 O O . LEU B 1 355 ? 16.234 27.391 6.094 1 98.12 355 LEU B O 1
ATOM 5723 N N . THR B 1 356 ? 16.203 28.422 4.129 1 97.31 356 THR B N 1
ATOM 5724 C CA . THR B 1 356 ? 17.266 29.359 4.469 1 9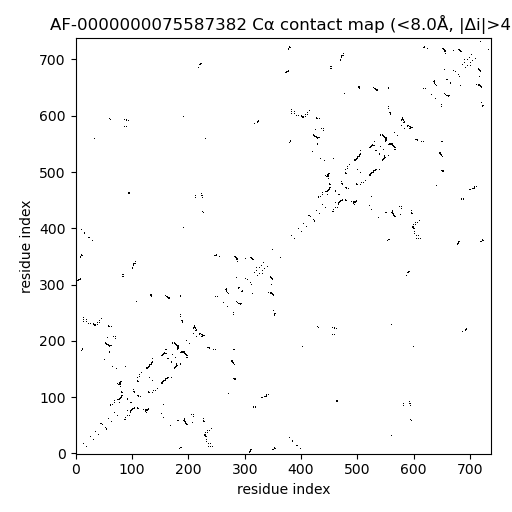7.31 356 THR B CA 1
ATOM 5725 C C . THR B 1 356 ? 16.688 30.625 5.086 1 97.31 356 THR B C 1
ATOM 5727 O O . THR B 1 356 ? 15.484 30.875 5.004 1 97.31 356 THR B O 1
ATOM 5730 N N . ASP B 1 357 ? 17.562 31.406 5.672 1 97.5 357 ASP B N 1
ATOM 5731 C CA . ASP B 1 357 ? 17.141 32.688 6.199 1 97.5 357 ASP B CA 1
ATOM 5732 C C . ASP B 1 357 ? 16.562 33.594 5.094 1 97.5 357 ASP B C 1
ATOM 5734 O O . ASP B 1 357 ? 15.594 34.312 5.316 1 97.5 357 ASP B O 1
ATOM 5738 N N . ASP B 1 358 ? 17.141 33.469 3.965 1 97.69 358 ASP B N 1
ATOM 5739 C CA . ASP B 1 358 ? 16.656 34.25 2.822 1 97.69 358 ASP B CA 1
ATOM 5740 C C . ASP B 1 358 ? 15.258 33.781 2.42 1 97.69 358 ASP B C 1
ATOM 5742 O O . ASP B 1 358 ? 14.422 34.625 2.055 1 97.69 358 ASP B O 1
ATOM 5746 N N . ASP B 1 359 ? 15.016 32.469 2.377 1 98.06 359 ASP B N 1
ATOM 5747 C CA . ASP B 1 359 ? 13.688 31.969 2.076 1 98.06 359 ASP B CA 1
ATOM 5748 C C . ASP B 1 359 ? 12.648 32.531 3.041 1 98.06 359 ASP B C 1
ATOM 5750 O O . ASP B 1 359 ? 11.594 33 2.615 1 98.06 359 ASP B O 1
ATOM 5754 N N . VAL B 1 360 ? 13 32.5 4.305 1 98.12 360 VAL B N 1
ATOM 5755 C CA . VAL B 1 360 ? 12.086 32.938 5.355 1 98.12 360 VAL B CA 1
ATOM 5756 C C . VAL B 1 360 ? 11.82 34.438 5.211 1 98.12 360 VAL B C 1
ATOM 5758 O O . VAL B 1 360 ? 10.68 34.906 5.32 1 98.12 360 VAL B O 1
ATOM 5761 N N . GLU B 1 361 ? 12.859 35.156 4.934 1 97.44 361 GLU B N 1
ATOM 5762 C CA . GLU B 1 361 ? 12.711 36.625 4.734 1 97.44 361 GLU B CA 1
ATOM 5763 C C . GLU B 1 361 ? 11.812 36.906 3.541 1 97.44 361 GLU B C 1
ATOM 5765 O O . GLU B 1 361 ? 11 37.844 3.588 1 97.44 361 GLU B O 1
ATOM 5770 N N . ARG B 1 362 ? 11.969 36.188 2.498 1 97.62 362 ARG B N 1
ATOM 5771 C CA . ARG B 1 362 ? 11.125 36.344 1.318 1 97.62 362 ARG B CA 1
ATOM 5772 C C . ARG B 1 362 ? 9.656 36.125 1.658 1 97.62 362 ARG B C 1
ATOM 5774 O O . ARG B 1 362 ? 8.789 36.875 1.239 1 97.62 362 ARG B O 1
ATOM 5781 N N . VAL B 1 363 ? 9.367 35.062 2.395 1 98.31 363 VAL B N 1
ATOM 5782 C CA . VAL B 1 363 ? 8 34.75 2.807 1 98.31 363 VAL B CA 1
ATOM 5783 C C . VAL B 1 363 ? 7.426 35.906 3.621 1 98.31 363 VAL B C 1
ATOM 5785 O O . VAL B 1 363 ? 6.332 36.375 3.332 1 98.31 363 VAL B O 1
ATOM 5788 N N . LEU B 1 364 ? 8.227 36.406 4.555 1 98 364 LEU B N 1
ATOM 5789 C CA . LEU B 1 364 ? 7.762 37.438 5.48 1 98 364 LEU B CA 1
ATOM 5790 C C . LEU B 1 364 ? 7.566 38.75 4.766 1 98 364 LEU B C 1
ATOM 5792 O O . LEU B 1 364 ? 6.648 39.531 5.09 1 98 364 LEU B O 1
ATOM 5796 N N . ASN B 1 365 ? 8.406 39.031 3.771 1 97.44 365 ASN B N 1
ATOM 5797 C CA . ASN B 1 365 ? 8.289 40.281 3.016 1 97.44 365 ASN B CA 1
ATOM 5798 C C . ASN B 1 365 ? 6.98 40.312 2.23 1 97.44 365 ASN B C 1
ATOM 5800 O O . ASN B 1 365 ? 6.355 41.375 2.133 1 97.44 365 ASN B O 1
ATOM 5804 N N . VAL B 1 366 ? 6.648 39.188 1.671 1 97.44 366 VAL B N 1
ATOM 5805 C CA . VAL B 1 366 ? 5.41 39.156 0.896 1 97.44 366 VAL B CA 1
ATOM 5806 C C . VAL B 1 366 ? 4.211 39.312 1.826 1 97.44 366 VAL B C 1
ATOM 5808 O O . VAL B 1 366 ? 3.242 40 1.486 1 97.44 366 VAL B O 1
ATOM 5811 N N . ILE B 1 367 ? 4.273 38.781 3.037 1 97.69 367 ILE B N 1
ATOM 5812 C CA . ILE B 1 367 ? 3.174 38.781 3.994 1 97.69 367 ILE B CA 1
ATOM 5813 C C . ILE B 1 367 ? 3.01 40.188 4.562 1 97.69 367 ILE B C 1
ATOM 5815 O O . ILE B 1 367 ? 1.886 40.656 4.766 1 97.69 367 ILE B O 1
ATOM 5819 N N . LYS B 1 368 ? 4.102 40.938 4.703 1 94.88 368 LYS B N 1
ATOM 5820 C CA . LYS B 1 368 ? 4.09 42.281 5.309 1 94.88 368 LYS B CA 1
ATOM 5821 C C . LYS B 1 368 ? 3.664 43.344 4.297 1 94.88 368 LYS B C 1
ATOM 5823 O O . LYS B 1 368 ? 3.178 44.406 4.676 1 94.88 368 LYS B O 1
ATOM 5828 N N . LYS B 1 369 ? 3.846 43.062 3.041 1 86.06 369 LYS B N 1
ATOM 5829 C CA . LYS B 1 369 ? 3.51 44.031 2.006 1 86.06 369 LYS B CA 1
ATOM 5830 C C . LYS B 1 369 ? 2.023 43.969 1.662 1 86.06 369 LYS B C 1
ATOM 5832 O O . LYS B 1 369 ? 1.4 45 1.404 1 86.06 369 LYS B O 1
#

Nearest PDB structures (foldseek):
  2po3-assembly1_B  TM=9.634E-01  e=1.184E-36  Streptomyces venezuelae
  1mdo-assembly1_A  TM=9.285E-01  e=1.776E-33  Salmonella enterica subsp. enterica serovar Typhimurium
  3nu7-assembly1_B  TM=9.197E-01  e=4.890E-33  Pseudomonas aeruginosa
  3nys-assembly1_A  TM=9.377E-01  e=9.644E-32  Pseudomonas aeruginosa PAO1
  4piw-assembly1_A  TM=9.017E-01  e=4.422E-30  Escherichia coli K-12

pLDDT: mean 97.53, std 4.5, range [39.88, 98.94]

InterPro domains:
  IPR000653 DegT/DnrJ/EryC1/StrS aminotransferase [PF01041] (17-367)
  IPR000653 DegT/DnrJ/EryC1/StrS aminotransferase [PIRSF000390] (3-368)
  IPR000653 DegT/DnrJ/EryC1/StrS aminotransferase [PTHR30244] (15-368)
  IPR000653 DegT/DnrJ/EryC1/StrS aminotransferase [cd00616] (23-368)
  IPR015421 Pyridoxal phosphate-dependent transferase, major domain [G3DSA:3.40.640.10] (1-243)
  IPR015422 Pyridoxal phosphate-dependent transferase, small domain [G3DSA:3.90.1150.10] (244-369)
  IPR015424 Pyridoxal phosphate-dependent transferase [SSF53383] (5-369)

Secondary structure (DSSP, 8-state):
--PPPEES-------HHHHHHHHHHHHHHT--SSS-HHHHHHHHHHHHHHT-SEEEEESSSHHHHHHHHHHTT--SEEEE-SSS-THHHHHHHHTTPEEEE--B-TTTSSB-GGGTGGG--TTEEEEE-B-GGGPPP-HHHHHHHHHHHT-EEEEE-TT-TT-EETTEEGGGSSSEEEEE--TTSSS--SS-EEEEESSHHHHHHHHHHTBTTEEETTEE-S---B----HHHHHHHHHHHTTHHHHHHHHHHHHHHHHHHHTT-TTEEEPPPPTTEE------EEEE-HHHHSS-HHHHHHHHHHTTEE-B-TT-S-GGGSTTTTTSGGG-GGG-HHHHHHHHHEEEPP-STT--HHHHHHHHHHHH-/--PPPEES-------HHHHHHHHHHHHHHT--SSS-HHHHHHHHHHHHHHT-SEEEEESSSHHHHHHHHHHTT--SEEEE-SSS-THHHHHHHHTTPEEEE--B-TTTSSB-GGGTGGG--TTEEEEE-B-GGGPPP-HHHHHHHHHHHT-EEEEE-TT-TT-EETTEEGGGSSSEEEEE--TTSSS--SS-EEEEESSHHHHHHHHHHTBTTBSSSS-B-S---B----HHHHHHHHHHHTTHHHHHHHHHHHHHHHHHHHTT-TTEEEPPPPTTEE------EEEE-HHHHSS-HHHHHHHHHHTTEE-B-TT-S-GGGSTTTTTSGGG-GGG-HHHHHHHHHEEEPP--TT--HHHHHHHHHHHH-

Organism: NCBI:txid702438

Radius of gyration: 26.91 Å; Cα contacts (8 Å, |Δi|>4): 1690; chains: 2; bounding box: 60×89×61 Å